Protein AF-A0A8J4BXT6-F1 (afdb_monomer_lite)

Structure (mmCIF, N/CA/C/O backbone):
data_AF-A0A8J4BXT6-F1
#
_entry.id   AF-A0A8J4BXT6-F1
#
loop_
_atom_site.group_PDB
_atom_site.id
_atom_site.type_symbol
_atom_site.label_atom_id
_atom_site.label_alt_id
_atom_site.label_comp_id
_atom_site.label_asym_id
_atom_site.label_entity_id
_atom_site.label_seq_id
_atom_site.pdbx_PDB_ins_code
_atom_site.Cartn_x
_atom_site.Cartn_y
_atom_site.Cartn_z
_atom_site.occupancy
_atom_site.B_iso_or_equiv
_atom_site.auth_seq_id
_atom_site.auth_comp_id
_atom_site.auth_asym_id
_atom_site.auth_atom_id
_atom_site.pdbx_PDB_model_num
ATOM 1 N N . PRO A 1 1 ? 31.591 10.374 -45.769 1.00 39.53 1 PRO A N 1
ATOM 2 C CA . PRO A 1 1 ? 32.397 9.199 -45.356 1.00 39.53 1 PRO A CA 1
ATOM 3 C C . PRO A 1 1 ? 33.477 9.619 -44.348 1.00 39.53 1 PRO A C 1
ATOM 5 O O . PRO A 1 1 ? 34.283 10.502 -44.640 1.00 39.53 1 PRO A O 1
ATOM 8 N N . ALA A 1 2 ? 33.402 9.100 -43.124 1.00 46.69 2 ALA A N 1
ATOM 9 C CA . ALA A 1 2 ? 34.124 9.620 -41.971 1.00 46.69 2 ALA A CA 1
ATOM 10 C C . ALA A 1 2 ? 35.646 9.429 -42.108 1.00 46.69 2 ALA A C 1
ATOM 12 O O . ALA A 1 2 ? 36.152 8.316 -42.060 1.00 46.69 2 ALA A O 1
ATOM 13 N N . ILE A 1 3 ? 36.397 10.535 -42.199 1.00 56.72 3 ILE A N 1
ATOM 14 C CA . ILE A 1 3 ? 37.876 10.550 -42.124 1.00 56.72 3 ILE A CA 1
ATOM 15 C C . ILE A 1 3 ? 38.386 9.826 -40.860 1.00 56.72 3 ILE A C 1
ATOM 17 O O . ILE A 1 3 ? 39.497 9.308 -40.852 1.00 56.72 3 ILE A O 1
ATOM 21 N N . LYS A 1 4 ? 37.543 9.740 -39.823 1.00 53.88 4 LYS A N 1
ATOM 22 C CA . LYS A 1 4 ? 37.796 9.042 -38.560 1.00 53.88 4 LYS A CA 1
ATOM 23 C C . LYS A 1 4 ? 38.193 7.569 -38.754 1.00 53.88 4 LYS A C 1
ATOM 25 O O . LYS A 1 4 ? 39.126 7.117 -38.106 1.00 53.88 4 LYS A O 1
ATOM 30 N N . GLU A 1 5 ? 37.576 6.858 -39.701 1.00 57.84 5 GLU A N 1
ATOM 31 C CA . GLU A 1 5 ? 37.889 5.444 -39.982 1.00 57.84 5 GLU A CA 1
ATOM 32 C C . GLU A 1 5 ? 39.311 5.251 -40.532 1.00 57.84 5 GLU A C 1
ATOM 34 O O . GLU A 1 5 ? 39.933 4.224 -40.287 1.00 57.84 5 GLU A O 1
ATOM 39 N N . ARG A 1 6 ? 39.875 6.263 -41.208 1.00 60.78 6 ARG A N 1
ATOM 40 C CA . ARG A 1 6 ? 41.229 6.203 -41.792 1.00 60.78 6 ARG A CA 1
ATOM 41 C C . ARG A 1 6 ? 42.354 6.369 -40.767 1.00 60.78 6 ARG A C 1
ATOM 43 O O . ARG A 1 6 ? 43.517 6.222 -41.122 1.00 60.78 6 ARG A O 1
ATOM 50 N N . PHE A 1 7 ? 42.016 6.698 -39.521 1.00 62.28 7 PHE A N 1
ATOM 51 C CA . PHE A 1 7 ? 42.971 6.988 -38.448 1.00 62.28 7 PHE A CA 1
ATOM 52 C C . PHE A 1 7 ? 42.731 6.172 -37.175 1.00 62.28 7 PHE A C 1
ATOM 54 O O . PHE A 1 7 ? 43.361 6.456 -36.155 1.00 62.28 7 PHE A O 1
ATOM 61 N N . ASN A 1 8 ? 41.840 5.178 -37.248 1.00 64.12 8 ASN A N 1
ATOM 62 C CA . ASN A 1 8 ? 41.463 4.309 -36.134 1.00 64.12 8 ASN A CA 1
ATOM 63 C C . ASN A 1 8 ? 42.532 3.268 -35.774 1.00 64.12 8 ASN A C 1
ATOM 65 O O . ASN A 1 8 ? 42.423 2.649 -34.725 1.00 64.12 8 ASN A O 1
ATOM 69 N N . SER A 1 9 ? 43.534 3.048 -36.629 1.00 68.94 9 SER A N 1
ATOM 70 C CA . SER A 1 9 ? 44.676 2.210 -36.274 1.00 68.94 9 SER A CA 1
ATOM 71 C C . SER A 1 9 ? 45.552 2.941 -35.256 1.00 68.94 9 SER A C 1
ATOM 73 O O . SER A 1 9 ? 45.910 4.110 -35.480 1.00 68.94 9 SER A O 1
ATOM 75 N N . ASP A 1 10 ? 45.915 2.247 -34.182 1.00 72.62 10 ASP A N 1
ATOM 76 C CA . ASP A 1 10 ? 46.805 2.767 -33.149 1.00 72.62 10 ASP A CA 1
ATOM 77 C C . ASP A 1 10 ? 48.159 3.186 -33.737 1.00 72.62 10 ASP A C 1
ATOM 79 O O . ASP A 1 10 ? 48.635 2.652 -34.744 1.00 72.62 10 ASP A O 1
ATOM 83 N N . LEU A 1 11 ? 48.768 4.209 -33.133 1.00 77.31 11 LEU A N 1
ATOM 84 C CA . LEU A 1 11 ? 50.132 4.598 -33.472 1.00 77.31 11 LEU A CA 1
ATOM 85 C C . LEU A 1 11 ? 51.066 3.510 -32.950 1.00 77.31 11 LEU A C 1
ATOM 87 O O . LEU A 1 11 ? 51.146 3.297 -31.744 1.00 77.31 11 LEU A O 1
ATOM 91 N N . ASN A 1 12 ? 51.780 2.841 -33.852 1.00 78.69 12 ASN A N 1
ATOM 92 C CA . ASN A 1 12 ? 52.859 1.955 -33.448 1.00 78.69 12 ASN A CA 1
ATOM 93 C C . ASN A 1 12 ? 54.031 2.810 -32.947 1.00 78.69 12 ASN A C 1
ATOM 95 O O . ASN A 1 12 ? 54.756 3.390 -33.751 1.00 78.69 12 ASN A O 1
ATOM 99 N N . LEU A 1 13 ? 54.166 2.929 -31.626 1.00 80.44 13 LEU A N 1
ATOM 100 C CA . LEU A 1 13 ? 55.220 3.707 -30.969 1.00 80.44 13 LEU A CA 1
ATOM 101 C C . LEU A 1 13 ? 56.533 2.923 -30.816 1.00 80.44 13 LEU A C 1
ATOM 103 O O . LEU A 1 13 ? 57.533 3.510 -30.413 1.00 80.44 13 LEU A O 1
ATOM 107 N N . GLU A 1 14 ? 56.539 1.626 -31.138 1.00 85.94 14 GLU A N 1
ATOM 108 C CA . GLU A 1 14 ? 57.733 0.774 -31.081 1.00 85.94 14 GLU A CA 1
ATOM 109 C C . GLU A 1 14 ? 58.642 0.969 -32.310 1.00 85.94 14 GLU A C 1
ATOM 111 O O . GLU A 1 14 ? 59.838 0.699 -32.238 1.00 85.94 14 GLU A O 1
ATOM 116 N N . ASP A 1 15 ? 58.104 1.503 -33.416 1.00 87.62 15 ASP A N 1
ATOM 117 C CA . ASP A 1 15 ? 58.854 1.903 -34.615 1.00 87.62 15 ASP A CA 1
ATOM 118 C C . ASP A 1 15 ? 58.769 3.427 -34.813 1.00 87.62 15 ASP A C 1
ATOM 120 O O . ASP A 1 15 ? 57.758 3.975 -35.270 1.00 87.62 15 ASP A O 1
ATOM 124 N N . ALA A 1 16 ? 59.863 4.117 -34.479 1.00 86.31 16 ALA A N 1
ATOM 125 C CA . ALA A 1 16 ? 59.958 5.574 -34.526 1.00 86.31 16 ALA A CA 1
ATOM 126 C C . ALA A 1 16 ? 59.759 6.153 -35.939 1.00 86.31 16 ALA A C 1
ATOM 128 O O . ALA A 1 16 ? 59.134 7.209 -36.094 1.00 86.31 16 ALA A O 1
ATOM 129 N N . ASP A 1 17 ? 60.225 5.459 -36.977 1.00 86.06 17 ASP A N 1
ATOM 130 C CA . ASP A 1 17 ? 60.128 5.926 -38.359 1.00 86.06 17 ASP A CA 1
ATOM 131 C C . ASP A 1 17 ? 58.708 5.741 -38.906 1.00 86.06 17 ASP A C 1
ATOM 133 O O . ASP A 1 17 ? 58.173 6.611 -39.609 1.00 86.06 17 ASP A O 1
ATOM 137 N N . ALA A 1 18 ? 58.054 4.628 -38.563 1.00 80.44 18 ALA A N 1
ATOM 138 C CA . ALA A 1 18 ? 56.644 4.417 -38.882 1.00 80.44 18 ALA A CA 1
ATOM 139 C C . ALA A 1 18 ? 55.735 5.411 -38.144 1.00 80.44 18 ALA A C 1
ATOM 141 O O . ALA A 1 18 ? 54.814 5.972 -38.756 1.00 80.44 18 ALA A O 1
ATOM 142 N N . ALA A 1 19 ? 56.019 5.691 -36.870 1.00 83.75 19 ALA A N 1
ATOM 143 C CA . ALA A 1 19 ? 55.302 6.691 -36.087 1.00 83.75 19 ALA A CA 1
ATOM 144 C C . ALA A 1 19 ? 55.434 8.091 -36.705 1.00 83.75 19 ALA A C 1
ATOM 146 O O . ALA A 1 19 ? 54.422 8.761 -36.933 1.00 83.75 19 ALA A O 1
ATOM 147 N N . ALA A 1 20 ? 56.654 8.512 -37.054 1.00 86.88 20 ALA A N 1
ATOM 148 C CA . ALA A 1 20 ? 56.913 9.820 -37.655 1.00 86.88 20 ALA A CA 1
ATOM 149 C C . ALA A 1 20 ? 56.153 10.012 -38.979 1.00 86.88 20 ALA A C 1
ATOM 151 O O . ALA A 1 20 ? 55.475 11.030 -39.166 1.00 86.88 20 ALA A O 1
ATOM 152 N N . ARG A 1 21 ? 56.177 9.013 -39.875 1.00 84.62 21 ARG A N 1
ATOM 153 C CA . ARG A 1 21 ? 55.410 9.049 -41.137 1.00 84.62 21 ARG A CA 1
ATOM 154 C C . ARG A 1 21 ? 53.905 9.169 -40.890 1.00 84.62 21 ARG A C 1
ATOM 156 O O . ARG A 1 21 ? 53.244 9.996 -41.522 1.00 84.62 21 ARG A O 1
ATOM 163 N N . SER A 1 22 ? 53.373 8.395 -39.943 1.00 83.31 22 SER A N 1
ATOM 164 C CA . SER A 1 22 ? 51.951 8.420 -39.573 1.00 83.31 22 SER A CA 1
ATOM 165 C C . SER A 1 22 ? 51.524 9.784 -39.016 1.00 83.31 22 SER A C 1
ATOM 167 O O . SER A 1 22 ? 50.485 10.321 -39.410 1.00 83.31 22 SER A O 1
ATOM 169 N N . ILE A 1 23 ? 52.346 10.397 -38.160 1.00 86.19 23 ILE A N 1
ATOM 170 C CA . ILE A 1 23 ? 52.087 11.723 -37.577 1.00 86.19 23 ILE A CA 1
ATOM 171 C C . ILE A 1 23 ? 52.063 12.805 -38.661 1.00 86.19 23 ILE A C 1
ATOM 173 O O . ILE A 1 23 ? 51.127 13.608 -38.707 1.00 86.19 23 ILE A O 1
ATOM 177 N N . VAL A 1 24 ? 53.040 12.813 -39.571 1.00 88.94 24 VAL A N 1
ATOM 178 C CA . VAL A 1 24 ? 53.097 13.794 -40.668 1.00 88.94 24 VAL A CA 1
ATOM 179 C C . VAL A 1 24 ? 51.891 13.644 -41.597 1.00 88.94 24 VAL A C 1
ATOM 181 O O . VAL A 1 24 ? 51.244 14.636 -41.944 1.00 88.94 24 VAL A O 1
ATOM 184 N N . GLN A 1 25 ? 51.522 12.410 -41.946 1.00 83.38 25 GLN A N 1
ATOM 185 C CA . GLN A 1 25 ? 50.348 12.134 -42.773 1.00 83.38 25 GLN A CA 1
ATOM 186 C C . GLN A 1 25 ? 49.053 12.615 -42.099 1.00 83.38 25 GLN A C 1
ATOM 188 O O . GLN A 1 25 ? 48.229 13.275 -42.740 1.00 83.38 25 GLN A O 1
ATOM 193 N N . ARG A 1 26 ? 48.890 12.363 -40.793 1.00 84.56 26 ARG A N 1
ATOM 194 C CA . ARG A 1 26 ? 47.759 12.867 -39.991 1.00 84.56 26 ARG A CA 1
ATOM 195 C C . ARG A 1 26 ? 47.728 14.397 -39.960 1.00 84.56 26 ARG A C 1
ATOM 197 O O . ARG A 1 26 ? 46.660 14.979 -40.153 1.00 84.56 26 ARG A O 1
ATOM 204 N N . ALA A 1 27 ? 48.876 15.055 -39.794 1.00 85.00 27 ALA A N 1
ATOM 205 C CA . ALA A 1 27 ? 48.981 16.514 -39.757 1.00 85.00 27 ALA A CA 1
ATOM 206 C C . ALA A 1 27 ? 48.590 17.176 -41.091 1.00 85.00 27 ALA A C 1
ATOM 208 O O . ALA A 1 27 ? 47.872 18.180 -41.098 1.00 85.00 27 ALA A O 1
ATOM 209 N N . VAL A 1 28 ? 49.000 16.603 -42.227 1.00 86.00 28 VAL A N 1
ATOM 210 C CA . VAL A 1 28 ? 48.624 17.098 -43.564 1.00 86.00 28 VAL A CA 1
ATOM 211 C C . VAL A 1 28 ? 47.118 16.978 -43.790 1.00 86.00 28 VAL A C 1
ATOM 213 O O . VAL A 1 28 ? 46.479 17.924 -44.260 1.00 86.00 28 VAL A O 1
ATOM 216 N N . VAL A 1 29 ? 46.529 15.840 -43.420 1.00 81.69 29 VAL A N 1
ATOM 217 C CA . VAL A 1 29 ? 45.083 15.621 -43.547 1.00 81.69 29 VAL A CA 1
ATOM 218 C C . VAL A 1 29 ? 44.313 16.555 -42.612 1.00 81.69 29 VAL A C 1
ATOM 220 O O . VAL A 1 29 ? 43.341 17.176 -43.046 1.00 81.69 29 VAL A O 1
ATOM 223 N N . LEU A 1 30 ? 44.775 16.745 -41.373 1.00 81.19 30 LEU A N 1
ATOM 224 C CA . LEU A 1 30 ? 44.185 17.711 -40.448 1.00 81.19 30 LEU A CA 1
ATOM 225 C C . LEU A 1 30 ? 44.204 19.118 -41.051 1.00 81.19 30 LEU A C 1
ATOM 227 O O . LEU A 1 30 ? 43.151 19.736 -41.163 1.00 81.19 30 LEU A O 1
ATOM 231 N N . ARG A 1 31 ? 45.359 19.596 -41.530 1.00 82.88 31 ARG A N 1
ATOM 232 C CA . ARG A 1 31 ? 45.491 20.929 -42.142 1.00 82.88 31 ARG A CA 1
ATOM 233 C C . ARG A 1 31 ? 44.562 21.106 -43.346 1.00 82.88 31 ARG A C 1
ATOM 235 O O . ARG A 1 31 ? 43.921 22.146 -43.469 1.00 82.88 31 ARG A O 1
ATOM 242 N N . LYS A 1 32 ? 44.440 20.085 -44.200 1.00 83.00 32 LYS A N 1
ATOM 243 C CA . LYS A 1 32 ? 43.561 20.112 -45.380 1.00 83.00 32 LYS A CA 1
ATOM 244 C C . LYS A 1 32 ? 42.079 20.232 -45.014 1.00 83.00 32 LYS A C 1
ATOM 246 O O . LYS A 1 32 ? 41.323 20.882 -45.730 1.00 83.00 32 LYS A O 1
ATOM 251 N N . HIS A 1 33 ? 41.654 19.599 -43.923 1.00 81.31 33 HIS A N 1
ATOM 252 C CA . HIS A 1 33 ? 40.237 19.501 -43.567 1.00 81.31 33 HIS A CA 1
ATOM 253 C C . HIS A 1 33 ? 39.811 20.419 -42.415 1.00 81.31 33 HIS A C 1
ATOM 255 O O . HIS A 1 33 ? 38.612 20.596 -42.214 1.00 81.31 33 HIS A O 1
ATOM 261 N N . MET A 1 34 ? 40.749 21.048 -41.701 1.00 82.25 34 MET A N 1
ATOM 262 C CA . MET A 1 34 ? 40.475 21.891 -40.532 1.00 82.25 34 MET A CA 1
ATOM 263 C C . MET A 1 34 ? 39.593 23.096 -40.866 1.00 82.25 34 MET A C 1
ATOM 265 O O . MET A 1 34 ? 38.646 23.366 -40.136 1.00 82.25 34 MET A O 1
ATOM 269 N N . ALA A 1 35 ? 39.840 23.781 -41.986 1.00 81.88 35 ALA A N 1
ATOM 270 C CA . ALA A 1 35 ? 39.021 24.923 -42.401 1.00 81.88 35 ALA A CA 1
ATOM 271 C C . ALA A 1 35 ? 37.570 24.509 -42.708 1.00 81.88 35 ALA A C 1
ATOM 273 O O . ALA A 1 35 ? 36.623 25.165 -42.278 1.00 81.88 35 ALA A O 1
ATOM 274 N N . ILE A 1 36 ? 37.391 23.371 -43.387 1.00 80.50 36 ILE A N 1
ATOM 275 C CA . ILE A 1 36 ? 36.070 22.807 -43.696 1.00 80.50 36 ILE A CA 1
ATOM 276 C C . ILE A 1 36 ? 35.371 22.359 -42.405 1.00 80.50 36 ILE A C 1
ATOM 278 O O . ILE A 1 36 ? 34.184 22.620 -42.222 1.00 80.50 36 ILE A O 1
ATOM 282 N N . ALA A 1 37 ? 36.100 21.720 -41.487 1.00 75.06 37 ALA A N 1
ATOM 283 C CA . ALA A 1 37 ? 35.578 21.312 -40.187 1.00 75.06 37 ALA A CA 1
ATOM 284 C C . ALA A 1 37 ? 35.138 22.522 -39.347 1.00 75.06 37 ALA A C 1
ATOM 286 O O . ALA A 1 37 ? 34.041 22.501 -38.793 1.00 75.06 37 ALA A O 1
ATOM 287 N N . GLY A 1 38 ? 35.939 23.591 -39.315 1.00 82.88 38 GLY A N 1
ATOM 288 C CA . GLY A 1 38 ? 35.599 24.848 -38.649 1.00 82.88 38 GLY A CA 1
ATOM 289 C C . GLY A 1 38 ? 34.372 25.526 -39.262 1.00 82.88 38 GLY A C 1
ATOM 290 O O . GLY A 1 38 ? 33.462 25.913 -38.534 1.00 82.88 38 GLY A O 1
ATOM 291 N N . GLY A 1 39 ? 34.286 25.589 -40.595 1.00 84.50 39 GLY A N 1
ATOM 292 C CA . GLY A 1 39 ? 33.106 26.110 -41.294 1.00 84.50 39 GLY A CA 1
ATOM 293 C C . GLY A 1 39 ? 31.841 25.301 -40.992 1.00 84.50 39 GLY A C 1
ATOM 294 O O . GLY A 1 39 ? 30.797 25.866 -40.671 1.00 84.50 39 GLY A O 1
ATOM 295 N N . ASN A 1 40 ? 31.943 23.971 -40.997 1.00 77.94 40 ASN A N 1
ATOM 296 C CA . ASN A 1 40 ? 30.841 23.086 -40.622 1.00 77.94 40 ASN A CA 1
ATOM 297 C C . ASN A 1 40 ? 30.424 23.270 -39.156 1.00 77.94 40 ASN A C 1
ATOM 299 O O . ASN A 1 40 ? 29.229 23.247 -38.861 1.00 77.94 40 ASN A O 1
ATOM 303 N N . LEU A 1 41 ? 31.385 23.479 -38.251 1.00 77.88 41 LEU A N 1
ATOM 304 C CA . LEU A 1 41 ? 31.122 23.731 -36.836 1.00 77.88 41 LEU A CA 1
ATOM 305 C C . LEU A 1 41 ? 30.401 25.067 -36.634 1.00 77.88 41 LEU A C 1
ATOM 307 O O . LEU A 1 41 ? 29.426 25.118 -35.891 1.00 77.88 41 LEU A O 1
ATOM 311 N N . LEU A 1 42 ? 30.811 26.118 -37.348 1.00 85.25 42 LEU A N 1
ATOM 312 C CA . LEU A 1 42 ? 30.150 27.423 -37.313 1.00 85.25 42 LEU A CA 1
ATOM 313 C C . LEU A 1 42 ? 28.706 27.334 -37.836 1.00 85.25 42 LEU A C 1
ATOM 315 O O . LEU A 1 42 ? 27.781 27.858 -37.217 1.00 85.25 42 LEU A O 1
ATOM 319 N N . ILE A 1 43 ? 28.491 26.611 -38.942 1.00 79.81 43 ILE A N 1
ATOM 320 C CA . ILE A 1 43 ? 27.151 26.349 -39.493 1.00 79.81 43 ILE A CA 1
ATOM 321 C C . ILE A 1 43 ? 26.299 25.566 -38.487 1.00 79.81 43 ILE A C 1
ATOM 323 O O . ILE A 1 43 ? 25.122 25.882 -38.297 1.00 79.81 43 ILE A O 1
ATOM 327 N N . ALA A 1 44 ? 26.871 24.553 -37.832 1.00 72.38 44 ALA A N 1
ATOM 328 C CA . ALA A 1 44 ? 26.184 23.776 -36.806 1.00 72.38 44 ALA A CA 1
ATOM 329 C C . ALA A 1 44 ? 25.816 24.648 -35.598 1.00 72.38 44 ALA A C 1
ATOM 331 O O . ALA A 1 44 ? 24.658 24.643 -35.188 1.00 72.38 44 ALA A O 1
ATOM 332 N N . GLN A 1 45 ? 26.751 25.457 -35.094 1.00 85.00 45 GLN A N 1
ATOM 333 C CA . GLN A 1 45 ? 26.531 26.377 -33.978 1.00 85.00 45 GLN A CA 1
ATOM 334 C C . GLN A 1 45 ? 25.452 27.415 -34.307 1.00 85.00 45 GLN A C 1
ATOM 336 O O . GLN A 1 45 ? 24.573 27.677 -33.486 1.00 85.00 45 GLN A O 1
ATOM 341 N N . HIS A 1 46 ? 25.465 27.973 -35.520 1.00 85.38 46 HIS A N 1
ATOM 342 C CA . HIS A 1 46 ? 24.432 28.895 -35.990 1.00 85.38 46 HIS A CA 1
ATOM 343 C C . HIS A 1 46 ? 23.048 28.228 -36.046 1.00 85.38 46 HIS A C 1
ATOM 345 O O . HIS A 1 46 ? 22.073 28.768 -35.521 1.00 85.38 46 HIS A O 1
ATOM 351 N N . ARG A 1 47 ? 22.955 27.018 -36.615 1.00 78.12 47 ARG A N 1
ATOM 352 C CA . ARG A 1 47 ? 21.706 26.237 -36.664 1.00 78.12 47 ARG A CA 1
ATOM 353 C C . ARG A 1 47 ? 21.185 25.894 -35.275 1.00 78.12 47 ARG A C 1
ATOM 355 O O . ARG A 1 47 ? 19.980 25.986 -35.049 1.00 78.12 47 ARG A O 1
ATOM 362 N N . ASP A 1 48 ? 22.069 25.524 -34.356 1.00 76.19 48 ASP A N 1
ATOM 363 C CA . ASP A 1 48 ? 21.683 25.180 -32.992 1.00 76.19 48 ASP A CA 1
ATOM 364 C C . ASP A 1 48 ? 21.251 26.433 -32.220 1.00 76.19 48 ASP A C 1
ATOM 366 O O . ASP A 1 48 ? 20.233 26.408 -31.538 1.00 76.19 48 ASP A O 1
ATOM 370 N N . SER A 1 49 ? 21.912 27.575 -32.431 1.00 81.25 49 SER A N 1
ATOM 371 C CA . SER A 1 49 ? 21.511 28.871 -31.861 1.00 81.25 49 SER A CA 1
ATOM 372 C C . SER A 1 49 ? 20.110 29.288 -32.330 1.00 81.25 49 SER A C 1
ATOM 374 O O . SER A 1 49 ? 19.265 29.657 -31.513 1.00 81.25 49 SER A O 1
ATOM 376 N N . LEU A 1 50 ? 19.815 29.146 -33.629 1.00 79.56 50 LEU A N 1
ATOM 377 C CA . LEU A 1 50 ? 18.474 29.366 -34.189 1.00 79.56 50 LEU A CA 1
ATOM 378 C C . LEU A 1 50 ? 17.445 28.365 -33.650 1.00 79.56 50 LEU A C 1
ATOM 380 O O . LEU A 1 50 ? 16.299 28.729 -33.374 1.00 79.56 50 LEU A O 1
ATOM 384 N N . ARG A 1 51 ? 17.838 27.100 -33.483 1.00 71.12 51 ARG A N 1
ATOM 385 C CA . ARG A 1 51 ? 16.991 26.057 -32.896 1.00 71.12 51 ARG A CA 1
ATOM 386 C C . ARG A 1 51 ? 16.665 26.367 -31.436 1.00 71.12 51 ARG A C 1
ATOM 388 O O . ARG A 1 51 ? 15.498 26.278 -31.068 1.00 71.12 51 ARG A O 1
ATOM 395 N N . TYR A 1 52 ? 17.643 26.773 -30.629 1.00 74.88 52 TYR A N 1
ATOM 396 C CA . TYR A 1 52 ? 17.449 27.187 -29.237 1.00 74.88 52 TYR A CA 1
ATOM 397 C C . TYR A 1 52 ? 16.590 28.444 -29.125 1.00 74.88 52 TYR A C 1
ATOM 399 O O . TYR A 1 52 ? 15.742 28.515 -28.235 1.00 74.88 52 TYR A O 1
ATOM 407 N N . ALA A 1 53 ? 16.765 29.412 -30.028 1.00 76.75 53 ALA A N 1
ATOM 408 C CA . ALA A 1 53 ? 15.907 30.591 -30.105 1.00 76.75 53 ALA A CA 1
ATOM 409 C C . ALA A 1 53 ? 14.451 30.202 -30.420 1.00 76.75 53 ALA A C 1
ATOM 411 O O . ALA A 1 53 ? 13.537 30.638 -29.723 1.00 76.75 53 ALA A O 1
ATOM 412 N N . ARG A 1 54 ? 14.221 29.306 -31.393 1.00 67.12 54 ARG A N 1
ATOM 413 C CA . ARG A 1 54 ? 12.879 28.775 -31.707 1.00 67.12 54 ARG A CA 1
ATOM 414 C C . ARG A 1 54 ? 12.269 27.943 -30.579 1.00 67.12 54 ARG A C 1
ATOM 416 O O . ARG A 1 54 ? 11.073 28.063 -30.334 1.00 67.12 54 ARG A O 1
ATOM 423 N N . LEU A 1 55 ? 13.067 27.109 -29.909 1.00 62.97 55 LEU A N 1
ATOM 424 C CA . LEU A 1 55 ? 12.638 26.298 -28.764 1.00 62.97 55 LEU A CA 1
ATOM 425 C C . LEU A 1 55 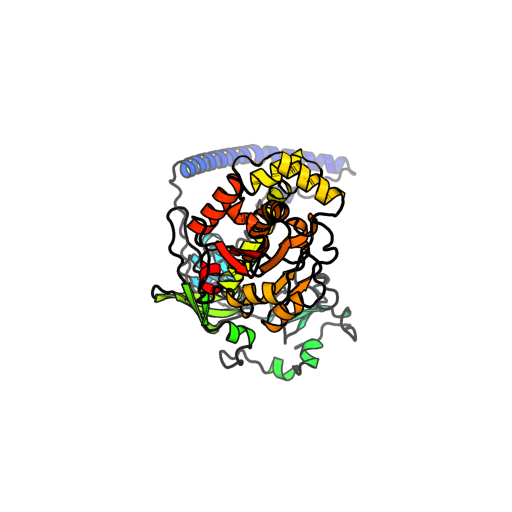? 12.193 27.186 -27.598 1.00 62.97 55 LEU A C 1
ATOM 427 O O . LEU A 1 55 ? 11.117 26.970 -27.050 1.00 62.97 55 LEU A O 1
ATOM 431 N N . ARG A 1 56 ? 12.981 28.215 -27.254 1.00 70.19 56 ARG A N 1
ATOM 432 C CA . ARG A 1 56 ? 12.631 29.172 -26.191 1.00 70.19 56 ARG A CA 1
ATOM 433 C C . ARG A 1 56 ? 11.464 30.085 -26.565 1.00 70.19 56 ARG A C 1
ATOM 435 O O . ARG A 1 56 ? 10.702 30.462 -25.686 1.00 70.19 56 ARG A O 1
ATOM 442 N N . GLY A 1 57 ? 11.289 30.388 -27.850 1.00 72.69 57 GLY A N 1
ATOM 443 C CA . GLY A 1 57 ? 10.141 31.139 -28.362 1.00 72.69 57 GLY A CA 1
ATOM 444 C C . GLY A 1 57 ? 8.849 30.326 -28.517 1.00 72.69 57 GLY A C 1
ATOM 445 O O . GLY A 1 57 ? 7.880 30.855 -29.048 1.00 72.69 57 GLY A O 1
ATOM 446 N N . GLY A 1 58 ? 8.824 29.041 -28.130 1.00 64.19 58 GLY A N 1
ATOM 447 C CA . GLY A 1 58 ? 7.630 28.186 -28.223 1.00 64.19 58 GLY A CA 1
ATOM 448 C C . GLY A 1 58 ? 7.206 27.802 -29.650 1.00 64.19 58 GLY A C 1
ATOM 449 O O . GLY A 1 58 ? 6.179 27.157 -29.833 1.00 64.19 58 GLY A O 1
ATOM 450 N N . ALA A 1 59 ? 7.996 28.149 -30.671 1.00 63.84 59 ALA A N 1
ATOM 451 C CA . ALA A 1 59 ? 7.646 27.979 -32.085 1.00 63.84 59 ALA A CA 1
ATOM 452 C C . ALA A 1 59 ? 7.922 26.565 -32.638 1.00 63.84 59 ALA A C 1
ATOM 454 O O . ALA A 1 59 ? 7.673 26.290 -33.814 1.00 63.84 59 ALA A O 1
ATOM 455 N N . MET A 1 60 ? 8.477 25.658 -31.827 1.00 52.94 60 MET A N 1
ATOM 456 C CA . MET A 1 60 ? 8.729 24.278 -32.241 1.00 52.94 60 MET A CA 1
ATOM 457 C C . MET A 1 60 ? 7.487 23.416 -32.010 1.00 52.94 60 MET A C 1
ATOM 459 O O . MET A 1 60 ? 7.323 22.801 -30.960 1.00 52.94 60 MET A O 1
ATOM 463 N N . LEU A 1 61 ? 6.628 23.347 -33.024 1.00 51.81 61 LEU A N 1
ATOM 464 C CA . LEU A 1 61 ? 5.527 22.390 -33.050 1.00 51.81 61 LEU A CA 1
ATOM 465 C C . LEU A 1 61 ? 6.087 20.979 -33.312 1.00 51.81 61 LEU A C 1
ATOM 467 O O . LEU A 1 61 ? 6.865 20.801 -34.259 1.00 51.81 61 LEU A O 1
ATOM 471 N N . PRO A 1 62 ? 5.730 19.960 -32.508 1.00 51.66 62 PRO A N 1
ATOM 472 C CA . PRO A 1 62 ? 6.112 18.587 -32.801 1.00 51.66 62 PRO A CA 1
ATOM 473 C C . PRO A 1 62 ? 5.564 18.201 -34.179 1.00 51.66 62 PRO A C 1
ATOM 475 O O . PRO A 1 62 ? 4.367 18.304 -34.443 1.00 51.66 62 PRO A O 1
ATOM 478 N N . ARG A 1 63 ? 6.447 17.756 -35.080 1.00 53.38 63 ARG A N 1
ATOM 479 C CA . ARG A 1 63 ? 6.025 17.158 -36.351 1.00 53.38 63 ARG A CA 1
ATOM 480 C C . ARG A 1 63 ? 5.311 15.850 -36.028 1.00 53.38 63 ARG A C 1
ATOM 482 O O . ARG A 1 63 ? 5.970 14.854 -35.738 1.00 53.38 63 ARG A O 1
ATOM 489 N N . VAL A 1 64 ? 3.981 15.866 -36.056 1.00 54.91 64 VAL A N 1
ATOM 490 C CA . VAL A 1 64 ? 3.155 14.664 -35.923 1.00 54.91 64 VAL A CA 1
ATOM 491 C C . VAL A 1 64 ? 3.452 13.779 -37.130 1.00 54.91 64 VAL A C 1
ATOM 493 O O . VAL A 1 64 ? 2.988 14.044 -38.237 1.00 54.91 64 VAL A O 1
ATOM 496 N N . ARG A 1 65 ? 4.294 12.764 -36.936 1.00 64.38 65 ARG A N 1
ATOM 497 C CA . ARG A 1 65 ? 4.501 11.716 -37.935 1.00 64.38 65 ARG A CA 1
ATOM 498 C C . ARG A 1 65 ? 3.244 10.855 -37.930 1.00 64.38 65 ARG A C 1
ATOM 500 O O . ARG A 1 65 ? 2.923 10.261 -36.903 1.00 64.38 65 ARG A O 1
ATOM 507 N N . ARG A 1 66 ? 2.508 10.866 -39.039 1.00 76.12 66 ARG A N 1
ATOM 508 C CA . ARG A 1 66 ? 1.386 9.952 -39.268 1.00 76.12 66 ARG A CA 1
ATOM 509 C C . ARG A 1 66 ? 1.966 8.679 -39.872 1.00 76.12 66 ARG A C 1
ATOM 511 O O . ARG A 1 66 ? 2.772 8.775 -40.790 1.00 76.12 66 ARG A O 1
ATOM 518 N N . PHE A 1 67 ? 1.607 7.545 -39.295 1.00 86.19 67 PHE A N 1
ATOM 519 C CA . PHE A 1 67 ? 1.960 6.216 -39.777 1.00 86.19 67 PHE A CA 1
ATOM 520 C C . PHE A 1 67 ? 0.658 5.470 -40.037 1.00 86.19 67 PHE A C 1
ATOM 522 O O . PHE A 1 67 ? -0.316 5.678 -39.304 1.00 86.19 67 PHE A O 1
ATOM 529 N N . GLU A 1 68 ? 0.653 4.619 -41.047 1.00 87.00 68 GLU A N 1
ATOM 530 C CA . GLU A 1 68 ? -0.482 3.794 -41.439 1.00 87.00 68 GLU A CA 1
ATOM 531 C C . GLU A 1 68 ? -0.160 2.310 -41.245 1.00 87.00 68 GLU A C 1
ATOM 533 O O . GLU A 1 68 ? 0.993 1.900 -41.083 1.00 87.00 68 GLU A O 1
ATOM 538 N N . ILE A 1 69 ? -1.203 1.484 -41.199 1.00 89.06 69 ILE A N 1
ATOM 539 C CA . ILE A 1 69 ? -1.030 0.034 -41.107 1.00 89.06 69 ILE A CA 1
ATOM 540 C C . ILE A 1 69 ? -0.357 -0.446 -42.396 1.00 89.06 69 ILE A C 1
ATOM 542 O O . ILE A 1 69 ? -0.845 -0.183 -43.490 1.00 89.06 69 ILE A O 1
ATOM 546 N N . GLY A 1 70 ? 0.743 -1.180 -42.256 1.00 85.81 70 GLY A N 1
ATOM 547 C CA . GLY A 1 70 ? 1.570 -1.653 -43.363 1.00 85.81 70 GLY A CA 1
ATOM 548 C C . GLY A 1 70 ? 2.876 -0.883 -43.543 1.00 85.81 70 GLY A C 1
ATOM 549 O O . GLY A 1 70 ? 3.786 -1.430 -44.163 1.00 85.81 70 GLY A O 1
ATOM 550 N N . ASP A 1 71 ? 3.016 0.308 -42.953 1.00 88.44 71 ASP A N 1
ATOM 551 C CA . ASP A 1 71 ? 4.257 1.082 -43.030 1.00 88.44 71 ASP A CA 1
ATOM 552 C C . ASP A 1 71 ? 5.425 0.331 -42.390 1.00 88.44 71 ASP A C 1
ATOM 554 O O . ASP A 1 71 ? 5.288 -0.301 -41.344 1.00 88.44 71 ASP A O 1
ATOM 558 N N . TYR A 1 72 ? 6.614 0.458 -42.966 1.00 90.62 72 TYR A N 1
ATOM 559 C CA . TYR A 1 72 ? 7.840 -0.010 -42.330 1.00 90.62 72 TYR A CA 1
ATOM 560 C C . TYR A 1 72 ? 8.505 1.142 -41.586 1.00 90.62 72 TYR A C 1
ATOM 562 O O . TYR A 1 72 ? 8.537 2.274 -42.069 1.00 90.62 72 TYR A O 1
ATOM 570 N N . VAL A 1 73 ? 9.054 0.869 -40.405 1.00 89.81 73 VAL A N 1
ATOM 571 C CA . VAL A 1 73 ? 9.668 1.878 -39.541 1.00 89.81 73 VAL A CA 1
ATOM 572 C C . VAL A 1 73 ? 10.964 1.386 -38.905 1.00 89.81 73 VAL A C 1
ATOM 574 O O . VAL A 1 73 ? 11.135 0.204 -38.613 1.00 89.81 73 VAL A O 1
ATOM 577 N N . TYR A 1 74 ? 11.863 2.329 -38.639 1.00 87.00 74 TYR A N 1
ATOM 578 C CA . TYR A 1 74 ? 12.992 2.161 -37.733 1.00 87.00 74 TYR A CA 1
ATOM 579 C C . TYR A 1 74 ? 12.581 2.560 -36.317 1.00 87.00 74 TYR A C 1
ATOM 581 O O . TYR A 1 74 ? 11.969 3.618 -36.117 1.00 87.00 74 TYR A O 1
ATOM 589 N N . TYR A 1 75 ? 12.961 1.745 -35.334 1.00 84.94 75 TYR A N 1
ATOM 590 C CA . TYR A 1 75 ? 12.702 2.002 -33.920 1.00 84.94 75 TYR A CA 1
ATOM 591 C C . TYR A 1 75 ? 13.954 2.517 -33.202 1.00 84.94 75 TYR A C 1
ATOM 593 O O . TYR A 1 75 ? 15.023 1.898 -33.234 1.00 84.94 75 TYR A O 1
ATOM 601 N N . ARG A 1 76 ? 13.813 3.644 -32.499 1.00 74.12 76 ARG A N 1
ATOM 602 C CA . ARG A 1 76 ? 14.861 4.188 -31.631 1.00 74.12 76 ARG A CA 1
ATOM 603 C C . ARG A 1 76 ? 14.607 3.776 -30.185 1.00 74.12 76 ARG A C 1
ATOM 605 O O . ARG A 1 76 ? 13.604 4.177 -29.598 1.00 74.12 76 ARG A O 1
ATOM 612 N N . ASN A 1 77 ? 15.525 3.008 -29.601 1.00 64.31 77 ASN A N 1
ATOM 613 C CA . ASN A 1 77 ? 15.384 2.539 -28.228 1.00 64.31 77 ASN A CA 1
ATOM 614 C C . ASN A 1 77 ? 15.775 3.651 -27.244 1.00 64.31 77 ASN A C 1
ATOM 616 O O . ASN A 1 77 ? 16.947 3.980 -27.097 1.00 64.31 77 ASN A O 1
ATOM 620 N N . THR A 1 78 ? 14.793 4.226 -26.551 1.00 58.25 78 THR A N 1
ATOM 621 C CA . THR A 1 78 ? 15.013 5.238 -25.500 1.00 58.25 78 THR A CA 1
ATOM 622 C C . THR A 1 78 ? 15.108 4.640 -24.092 1.00 58.25 78 THR A C 1
ATOM 624 O O . THR A 1 78 ? 15.312 5.370 -23.129 1.00 58.25 78 THR A O 1
ATOM 627 N N . SER A 1 79 ? 14.978 3.317 -23.967 1.00 50.31 79 SER A N 1
ATOM 628 C CA . SER A 1 79 ? 14.891 2.581 -22.695 1.00 50.31 79 SER A CA 1
ATOM 629 C C . SER A 1 79 ? 16.196 1.899 -22.254 1.00 50.31 79 SER A C 1
ATOM 631 O O . SER A 1 79 ? 16.208 1.222 -21.226 1.00 50.31 79 SER A O 1
ATOM 633 N N . ALA A 1 80 ? 17.301 2.051 -22.992 1.00 49.91 80 ALA A N 1
ATOM 634 C CA . ALA A 1 80 ? 18.603 1.558 -22.542 1.00 49.91 80 ALA A CA 1
ATOM 635 C C . ALA A 1 80 ? 19.094 2.364 -21.321 1.00 49.91 80 ALA A C 1
ATOM 637 O O . ALA A 1 80 ? 18.883 3.573 -21.243 1.00 49.91 80 ALA A O 1
ATOM 638 N N . ARG A 1 81 ? 19.759 1.692 -20.367 1.00 46.19 81 ARG A N 1
ATOM 639 C CA . ARG A 1 81 ? 20.260 2.238 -19.081 1.00 46.19 81 ARG A CA 1
ATOM 640 C C . ARG A 1 81 ? 21.173 3.472 -19.201 1.00 46.19 81 ARG A C 1
ATOM 642 O O . ARG A 1 81 ? 21.462 4.105 -18.189 1.00 46.19 81 ARG A O 1
ATOM 649 N N . THR A 1 82 ? 21.581 3.842 -20.407 1.00 44.81 82 THR A N 1
ATOM 650 C CA . THR A 1 82 ? 22.392 5.019 -20.715 1.00 44.81 82 THR A CA 1
ATOM 651 C C . THR A 1 82 ? 21.512 6.053 -21.417 1.00 44.81 82 THR A C 1
ATOM 653 O O . THR A 1 82 ? 21.526 6.200 -22.633 1.00 44.81 82 THR A O 1
ATOM 656 N N . ALA A 1 83 ? 20.726 6.801 -20.639 1.00 48.38 83 ALA A N 1
ATOM 657 C CA . ALA A 1 83 ? 19.819 7.846 -21.140 1.00 48.38 83 ALA A CA 1
ATOM 658 C C . ALA A 1 83 ? 20.519 8.994 -21.910 1.00 48.38 83 ALA A C 1
ATOM 660 O O . ALA A 1 83 ? 19.853 9.893 -22.421 1.00 48.38 83 ALA A O 1
ATOM 661 N N . LEU A 1 84 ? 21.853 8.975 -21.979 1.00 48.91 84 LEU A N 1
ATOM 662 C CA . LEU A 1 84 ? 22.683 9.967 -22.652 1.00 48.91 84 LEU A CA 1
ATOM 663 C C . LEU A 1 84 ? 22.999 9.612 -24.115 1.00 48.91 84 LEU A C 1
ATOM 665 O O . LEU A 1 84 ? 23.400 10.514 -24.844 1.00 48.91 84 LEU A O 1
ATOM 669 N N . ASP A 1 85 ? 22.776 8.366 -24.563 1.00 49.94 85 ASP A N 1
ATOM 670 C CA . ASP A 1 85 ? 23.023 7.977 -25.961 1.00 49.94 85 ASP A CA 1
ATOM 671 C C . ASP A 1 85 ? 21.991 6.948 -26.478 1.00 49.94 85 ASP A C 1
ATOM 673 O O . ASP A 1 85 ? 22.172 5.735 -26.361 1.00 49.94 85 ASP A O 1
ATOM 677 N N . PRO A 1 86 ? 20.827 7.400 -26.983 1.00 54.69 86 PRO A N 1
ATOM 678 C CA . PRO A 1 86 ? 19.802 6.497 -27.494 1.00 54.69 86 PRO A CA 1
ATOM 679 C C . PRO A 1 86 ? 20.212 5.899 -28.846 1.00 54.69 86 PRO A C 1
ATOM 681 O O . PRO A 1 86 ? 20.116 6.571 -29.884 1.00 54.69 86 PRO A O 1
ATOM 684 N N . GLU A 1 87 ? 20.593 4.621 -28.824 1.00 52.03 87 GLU A N 1
ATOM 685 C CA . GLU A 1 87 ? 20.936 3.815 -29.998 1.00 52.03 87 GLU A CA 1
ATOM 686 C C . GLU A 1 87 ? 19.694 3.466 -30.840 1.00 52.03 87 GLU A C 1
ATOM 688 O O . GLU A 1 87 ? 18.647 3.024 -30.347 1.00 52.03 87 GLU A O 1
ATOM 693 N N . ALA A 1 88 ? 19.800 3.679 -32.153 1.00 54.78 88 ALA A N 1
ATOM 694 C CA . ALA A 1 88 ? 18.813 3.195 -33.109 1.00 54.78 88 ALA A CA 1
ATOM 695 C C . ALA A 1 88 ? 19.048 1.700 -33.344 1.00 54.78 88 ALA A C 1
ATOM 697 O O . ALA A 1 88 ? 20.160 1.301 -33.688 1.00 54.78 88 ALA A O 1
ATOM 698 N N . LYS A 1 89 ? 18.010 0.871 -33.183 1.00 62.50 89 LYS A N 1
ATOM 699 C CA . LYS A 1 89 ? 18.123 -0.533 -33.577 1.00 62.50 89 LYS A CA 1
ATOM 700 C C . LYS A 1 89 ? 18.134 -0.615 -35.109 1.00 62.50 89 LYS A C 1
ATOM 702 O O . LYS A 1 89 ? 17.324 0.064 -35.740 1.00 62.50 89 LYS A O 1
ATOM 707 N N . PRO A 1 90 ? 18.991 -1.454 -35.717 1.00 62.59 90 PRO A N 1
ATOM 708 C CA . PRO A 1 90 ? 19.002 -1.652 -37.168 1.00 62.59 90 PRO A CA 1
ATOM 709 C C . PRO A 1 90 ? 17.777 -2.437 -37.675 1.00 62.59 90 PRO A C 1
ATOM 711 O O . PRO A 1 90 ? 17.588 -2.577 -38.880 1.00 62.59 90 PRO A O 1
ATOM 714 N N . GLU A 1 91 ? 16.948 -2.959 -36.768 1.00 74.94 91 GLU A N 1
ATOM 715 C CA . GLU A 1 91 ? 15.756 -3.743 -37.083 1.00 74.94 91 GLU A CA 1
ATOM 716 C C . GLU A 1 91 ? 14.671 -2.877 -37.740 1.00 74.94 91 GLU A C 1
ATOM 718 O O . GLU A 1 91 ? 14.235 -1.863 -37.188 1.00 74.94 91 GLU A O 1
ATOM 723 N N . ILE A 1 92 ? 14.213 -3.313 -38.914 1.00 86.00 92 ILE A N 1
ATOM 724 C CA . ILE A 1 92 ? 13.050 -2.745 -39.596 1.00 86.00 92 ILE A CA 1
ATOM 725 C C . ILE A 1 92 ? 11.812 -3.488 -39.113 1.00 86.00 92 ILE A C 1
ATOM 727 O O . ILE A 1 92 ? 11.753 -4.719 -39.174 1.00 86.00 92 ILE A O 1
ATOM 731 N N . LEU A 1 93 ? 10.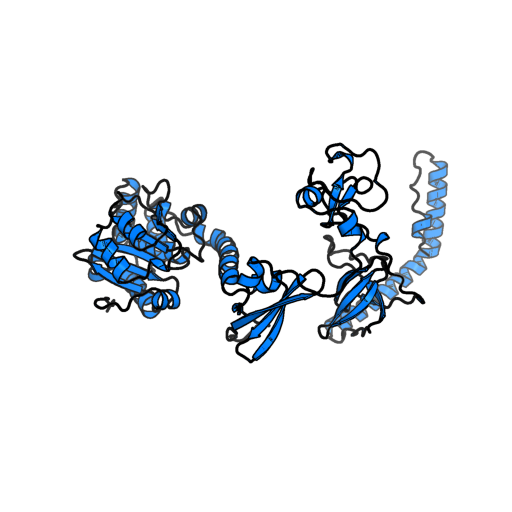823 -2.734 -38.648 1.00 89.38 93 LEU A N 1
ATOM 732 C CA . LEU A 1 93 ? 9.579 -3.273 -38.118 1.00 89.38 93 LEU A CA 1
ATOM 733 C C . LEU A 1 93 ? 8.399 -2.781 -38.954 1.00 89.38 93 LEU A C 1
ATOM 735 O O . LEU A 1 93 ? 8.388 -1.633 -39.391 1.00 89.38 93 LEU A O 1
ATOM 739 N N . ARG A 1 94 ? 7.399 -3.632 -39.160 1.00 91.06 94 ARG A N 1
ATOM 740 C CA . ARG A 1 94 ? 6.161 -3.287 -39.863 1.00 91.06 94 ARG A CA 1
ATOM 741 C C . ARG A 1 94 ? 5.110 -2.800 -38.874 1.00 91.06 94 ARG A C 1
ATOM 743 O O . ARG A 1 94 ? 4.911 -3.415 -37.832 1.00 91.06 94 ARG A O 1
ATOM 750 N N . VAL A 1 95 ? 4.404 -1.732 -39.199 1.00 91.69 95 VAL A N 1
ATOM 751 C CA . VAL A 1 95 ? 3.261 -1.234 -38.438 1.00 91.69 95 VAL A CA 1
ATOM 752 C C . VAL A 1 95 ? 2.072 -2.156 -38.695 1.00 91.69 95 VAL A C 1
ATOM 754 O O . VAL A 1 95 ? 1.562 -2.241 -39.808 1.00 91.69 95 VAL A O 1
ATOM 757 N N . VAL A 1 96 ? 1.633 -2.868 -37.663 1.00 89.94 96 VAL A N 1
ATOM 758 C CA . VAL A 1 96 ? 0.475 -3.775 -37.721 1.00 89.94 96 VAL A CA 1
ATOM 759 C C . VAL A 1 96 ? -0.789 -3.092 -37.209 1.00 89.94 96 VAL A C 1
ATOM 761 O O . VAL A 1 96 ? -1.886 -3.391 -37.666 1.00 89.94 96 VAL A O 1
ATOM 764 N N . GLU A 1 97 ? -0.649 -2.152 -36.277 1.00 89.94 97 GLU A N 1
ATOM 765 C CA . GLU A 1 97 ? -1.773 -1.425 -35.685 1.00 89.94 97 GLU A CA 1
ATOM 766 C C . GLU A 1 97 ? -1.327 -0.002 -35.334 1.00 89.94 97 GLU A C 1
ATOM 768 O O . GLU A 1 97 ? -0.255 0.194 -34.752 1.00 89.94 97 GLU A O 1
ATOM 773 N N . VAL A 1 98 ? -2.163 0.991 -35.644 1.00 89.12 98 VAL A N 1
ATOM 774 C CA . VAL A 1 98 ? -1.967 2.388 -35.233 1.00 89.12 98 VAL A CA 1
ATOM 775 C C . VAL A 1 98 ? -3.057 2.745 -34.239 1.00 89.12 98 VAL A C 1
ATOM 777 O O . VAL A 1 98 ? -4.237 2.778 -34.585 1.00 89.12 98 VAL A O 1
ATOM 780 N N . ARG A 1 99 ? -2.678 3.009 -32.987 1.00 87.38 99 ARG A N 1
ATOM 781 C CA . ARG A 1 99 ? -3.640 3.370 -31.943 1.00 87.38 99 ARG A CA 1
ATOM 782 C C . ARG A 1 99 ? -3.925 4.871 -31.946 1.00 87.38 99 ARG A C 1
ATOM 784 O O . ARG A 1 99 ? -2.997 5.656 -32.157 1.00 87.38 99 ARG A O 1
ATOM 791 N N . PRO A 1 100 ? -5.152 5.296 -31.580 1.00 75.88 100 PRO A N 1
ATOM 792 C CA . PRO A 1 100 ? -5.516 6.715 -31.480 1.00 75.88 100 PRO A CA 1
ATOM 793 C C . PRO A 1 100 ? -4.629 7.516 -30.516 1.00 75.88 100 PRO A C 1
ATOM 795 O O . PRO A 1 100 ? -4.480 8.725 -30.652 1.00 75.88 100 PRO A O 1
ATOM 798 N N . THR A 1 101 ? -4.004 6.837 -29.551 1.00 77.94 101 THR A N 1
ATOM 799 C CA . THR A 1 101 ? -3.095 7.418 -28.553 1.00 77.94 101 THR A CA 1
ATOM 800 C C . THR A 1 101 ? -1.689 7.717 -29.087 1.00 77.94 101 THR A C 1
ATOM 802 O O . THR A 1 101 ? -0.833 8.147 -28.317 1.00 77.94 101 THR A O 1
ATOM 805 N N . GLY A 1 102 ? -1.415 7.475 -30.375 1.00 78.50 102 GLY A N 1
ATOM 806 C CA . GLY A 1 102 ? -0.083 7.656 -30.962 1.00 78.50 102 GLY A CA 1
ATOM 807 C C . GLY A 1 102 ? 0.886 6.514 -30.641 1.00 78.50 102 GLY A C 1
ATOM 808 O O . GLY A 1 102 ? 2.100 6.686 -30.732 1.00 78.50 102 GLY A O 1
ATOM 809 N N . VAL A 1 103 ? 0.374 5.344 -30.252 1.00 86.56 103 VAL A N 1
ATOM 810 C CA . VAL A 1 103 ? 1.170 4.124 -30.055 1.00 86.56 103 VAL A CA 1
ATOM 811 C C . VAL A 1 103 ? 1.012 3.217 -31.271 1.00 86.56 103 VAL A C 1
ATOM 813 O O . VAL A 1 103 ? -0.103 2.867 -31.647 1.00 86.56 103 VAL A O 1
ATOM 816 N N . LEU A 1 104 ? 2.133 2.821 -31.864 1.00 87.62 104 LEU A N 1
ATOM 817 C CA . LEU A 1 104 ? 2.204 1.846 -32.943 1.00 87.62 104 LEU A CA 1
ATOM 818 C C . LEU A 1 104 ? 2.468 0.459 -32.363 1.00 87.62 104 LEU A C 1
ATOM 820 O O . LEU A 1 104 ? 3.323 0.305 -31.484 1.00 87.62 104 LEU A O 1
ATOM 824 N N . VAL A 1 105 ? 1.764 -0.546 -32.875 1.00 90.56 105 VAL A N 1
ATOM 825 C CA . VAL A 1 105 ? 2.138 -1.951 -32.706 1.00 90.56 105 VAL A CA 1
ATOM 826 C C . VAL A 1 105 ? 2.970 -2.340 -33.912 1.00 90.56 105 VAL A C 1
ATOM 828 O O . VAL A 1 105 ? 2.501 -2.301 -35.048 1.00 90.56 105 VAL A O 1
ATOM 831 N N . LEU A 1 106 ? 4.219 -2.676 -33.644 1.00 89.06 106 LEU A N 1
ATOM 832 C CA . LEU A 1 106 ? 5.238 -2.991 -34.623 1.00 89.06 106 LEU A CA 1
ATOM 833 C C . LEU A 1 106 ? 5.503 -4.494 -34.615 1.00 89.06 106 LEU A C 1
ATOM 835 O O . LEU A 1 106 ? 5.545 -5.098 -33.545 1.00 89.06 106 LEU A O 1
ATOM 839 N N . GLU A 1 107 ? 5.714 -5.092 -35.778 1.00 88.94 107 GLU A N 1
ATOM 840 C CA . GLU A 1 107 ? 6.040 -6.506 -35.941 1.00 88.94 107 GLU A CA 1
ATOM 841 C C . GLU A 1 107 ? 7.355 -6.661 -36.704 1.00 88.94 107 GLU A C 1
ATOM 843 O O . GLU A 1 107 ? 7.558 -6.076 -37.769 1.00 88.94 107 GLU A O 1
ATOM 848 N N . GLY A 1 108 ? 8.281 -7.418 -36.124 1.00 84.12 108 GLY A N 1
ATOM 849 C CA . GLY A 1 108 ? 9.538 -7.767 -36.771 1.00 84.12 108 GLY A CA 1
ATOM 850 C C . GLY A 1 108 ? 9.382 -8.956 -37.715 1.00 84.12 108 GLY A C 1
ATOM 851 O O . GLY A 1 108 ? 8.413 -9.709 -37.650 1.00 84.12 108 GLY A O 1
ATOM 852 N N . ARG A 1 109 ? 10.401 -9.194 -38.546 1.00 79.69 109 ARG A N 1
ATOM 853 C CA . ARG A 1 109 ? 10.440 -10.336 -39.479 1.00 79.69 109 ARG A CA 1
ATOM 854 C C . ARG A 1 109 ? 10.304 -11.703 -38.793 1.00 79.69 109 ARG A C 1
ATOM 856 O O . ARG A 1 109 ? 9.821 -12.649 -39.396 1.00 79.69 109 ARG A O 1
ATOM 863 N N . CYS A 1 110 ? 10.692 -11.804 -37.524 1.00 70.19 110 CYS A N 1
ATOM 864 C CA . CYS A 1 110 ? 10.530 -13.014 -36.718 1.00 70.19 110 CYS A CA 1
ATOM 865 C C . CYS A 1 110 ? 9.120 -13.201 -36.123 1.00 70.19 110 CYS A C 1
ATOM 867 O O . CYS A 1 110 ? 8.901 -14.124 -35.343 1.00 70.19 110 CYS A O 1
ATOM 869 N N . GLY A 1 111 ? 8.174 -12.302 -36.417 1.00 72.88 111 GLY A N 1
ATOM 870 C CA . GLY A 1 111 ? 6.817 -12.317 -35.856 1.00 72.88 111 GLY A CA 1
ATOM 871 C C . GLY A 1 111 ? 6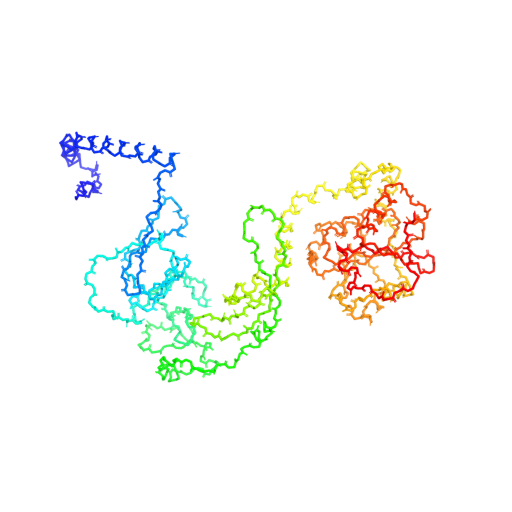.730 -11.793 -34.418 1.00 72.88 111 GLY A C 1
ATOM 872 O O . GLY A 1 111 ? 5.668 -11.830 -33.795 1.00 72.88 111 GLY A O 1
ATOM 873 N N . SER A 1 112 ? 7.840 -11.301 -33.859 1.00 76.56 112 SER A N 1
ATOM 874 C CA . SER A 1 112 ? 7.831 -10.630 -32.560 1.00 76.56 112 SER A CA 1
ATOM 875 C C . SER A 1 112 ? 7.153 -9.264 -32.663 1.00 76.56 112 SER A C 1
ATOM 877 O O . SER A 1 112 ? 7.326 -8.549 -33.649 1.00 76.56 112 SER A O 1
ATOM 879 N N . ARG A 1 113 ? 6.379 -8.899 -31.633 1.00 84.06 113 ARG A N 1
ATOM 880 C CA . ARG A 1 113 ? 5.643 -7.631 -31.581 1.00 84.06 113 ARG A CA 1
ATOM 881 C C . ARG A 1 113 ? 6.183 -6.700 -30.506 1.00 84.06 113 ARG A C 1
ATOM 883 O O . ARG A 1 113 ? 6.455 -7.134 -29.387 1.00 84.06 113 ARG A O 1
ATOM 890 N N . LEU A 1 114 ? 6.276 -5.418 -30.839 1.00 81.12 114 LEU A N 1
ATOM 891 C CA . LEU A 1 114 ? 6.748 -4.333 -29.983 1.00 81.12 114 LEU A CA 1
ATOM 892 C C . LEU A 1 114 ? 5.759 -3.166 -30.037 1.00 81.12 114 LEU A C 1
ATOM 894 O O . LEU A 1 114 ? 5.311 -2.786 -31.110 1.00 81.12 114 LEU A O 1
ATOM 898 N N . ASN A 1 115 ? 5.470 -2.546 -28.894 1.00 86.19 115 ASN A N 1
ATOM 899 C CA . ASN A 1 115 ? 4.693 -1.308 -28.857 1.00 86.19 115 ASN A CA 1
ATOM 900 C C . ASN A 1 115 ? 5.640 -0.115 -28.724 1.00 86.19 115 ASN A C 1
ATOM 902 O O . ASN A 1 115 ? 6.460 -0.084 -27.805 1.00 86.19 115 ASN A O 1
ATOM 906 N N . ALA A 1 116 ? 5.505 0.879 -29.596 1.00 83.50 116 ALA A N 1
ATOM 907 C CA . ALA A 1 116 ? 6.332 2.080 -29.578 1.00 83.50 116 ALA A CA 1
ATOM 908 C C . ALA A 1 116 ? 5.491 3.325 -29.866 1.00 83.50 116 ALA A C 1
ATOM 910 O O . ALA A 1 116 ? 4.621 3.312 -30.730 1.00 83.50 116 ALA A O 1
ATOM 911 N N . HIS A 1 117 ? 5.750 4.425 -29.160 1.00 85.88 117 HIS A N 1
ATOM 912 C CA . HIS A 1 117 ? 5.112 5.698 -29.494 1.00 85.88 117 HIS A CA 1
ATOM 913 C C . HIS A 1 117 ? 5.634 6.217 -30.846 1.00 85.88 117 HIS A C 1
ATOM 915 O O . HIS A 1 117 ? 6.816 6.045 -31.165 1.00 85.88 117 HIS A O 1
ATOM 921 N N . VAL A 1 118 ? 4.789 6.903 -31.622 1.00 85.75 118 VAL A N 1
ATOM 922 C CA . VAL A 1 118 ? 5.136 7.475 -32.941 1.00 85.75 118 VAL A CA 1
ATOM 923 C C . VAL A 1 118 ? 6.370 8.384 -32.897 1.00 85.75 118 VAL A C 1
ATOM 925 O O . VAL A 1 118 ? 7.098 8.489 -33.881 1.00 85.75 118 VAL A O 1
ATOM 928 N N . SER A 1 119 ? 6.662 9.004 -31.746 1.00 82.19 119 SER A N 1
ATOM 929 C CA . SER A 1 119 ? 7.864 9.833 -31.542 1.00 82.19 119 SER A CA 1
ATOM 930 C C . SER A 1 119 ? 9.176 9.047 -31.578 1.00 82.19 119 SER A C 1
ATOM 932 O O . SER A 1 119 ? 10.225 9.639 -31.823 1.00 82.19 119 SER A O 1
ATOM 934 N N . HIS A 1 120 ? 9.139 7.738 -31.317 1.00 83.69 120 HIS A N 1
ATOM 935 C CA . HIS A 1 120 ? 10.308 6.852 -31.337 1.00 83.69 120 HIS A CA 1
ATOM 936 C C . HIS A 1 120 ? 10.470 6.122 -32.675 1.00 83.69 120 HIS A C 1
ATOM 938 O O . HIS A 1 120 ? 11.395 5.324 -32.827 1.00 83.69 120 HIS A O 1
ATOM 944 N N . CYS A 1 121 ? 9.588 6.401 -33.638 1.00 85.56 121 CYS A N 1
ATOM 945 C CA . CYS A 1 121 ? 9.548 5.720 -34.921 1.00 85.56 121 CYS A CA 1
ATOM 946 C C . CYS A 1 121 ? 9.965 6.662 -36.057 1.00 85.56 121 CYS A C 1
ATOM 948 O O . CYS A 1 121 ? 9.628 7.856 -36.095 1.00 85.56 121 CYS A O 1
ATOM 950 N N . ALA A 1 122 ? 10.714 6.125 -37.014 1.00 85.44 122 ALA A N 1
ATOM 951 C CA . ALA A 1 122 ? 11.043 6.810 -38.255 1.00 85.44 122 ALA A CA 1
ATOM 952 C C . ALA A 1 122 ? 10.609 5.983 -39.461 1.00 85.44 122 ALA A C 1
ATOM 954 O O . ALA A 1 122 ? 10.849 4.784 -39.437 1.00 85.44 122 ALA A O 1
ATOM 955 N N . PRO A 1 123 ? 10.008 6.590 -40.502 1.00 85.50 123 PRO A N 1
ATOM 956 C CA . PRO A 1 123 ? 9.655 5.861 -41.714 1.00 85.50 123 PRO A CA 1
ATOM 957 C C . PRO A 1 123 ? 10.873 5.140 -42.297 1.00 85.50 123 PRO A C 1
ATOM 959 O O . PRO A 1 123 ? 11.959 5.722 -42.403 1.00 85.50 123 PRO A O 1
ATOM 962 N N . CYS A 1 124 ? 10.692 3.874 -42.650 1.00 84.56 124 CYS A N 1
ATOM 963 C CA . CYS A 1 124 ? 11.642 3.120 -43.443 1.00 84.56 124 CYS A CA 1
ATOM 964 C C . CYS A 1 124 ? 11.484 3.534 -44.905 1.00 84.56 124 CYS A C 1
ATOM 966 O O . CYS A 1 124 ? 10.375 3.683 -45.403 1.00 84.56 124 CYS A O 1
ATOM 968 N N . HIS A 1 125 ? 12.607 3.749 -45.579 1.00 78.62 125 HIS A N 1
ATOM 969 C CA . HIS A 1 125 ? 12.647 4.186 -46.975 1.00 78.62 125 HIS A CA 1
ATOM 970 C C . HIS A 1 125 ? 12.986 3.036 -47.932 1.00 78.62 125 HIS A C 1
ATOM 972 O O . HIS A 1 125 ? 13.145 3.270 -49.127 1.00 78.62 125 HIS A O 1
ATOM 978 N N . LEU A 1 126 ? 13.161 1.816 -47.414 1.00 78.06 126 LEU A N 1
ATOM 979 C CA . LEU A 1 126 ? 13.505 0.665 -48.237 1.00 78.06 126 LEU A CA 1
ATOM 980 C C . LEU A 1 126 ? 12.251 0.113 -48.933 1.00 78.06 126 LEU A C 1
ATOM 982 O O . LEU A 1 126 ? 11.210 -0.005 -48.283 1.00 78.06 126 LEU A O 1
ATOM 986 N N . PRO A 1 127 ? 12.344 -0.257 -50.222 1.00 76.50 127 PRO A N 1
ATOM 987 C CA . PRO A 1 127 ? 11.253 -0.890 -50.952 1.00 76.50 127 PRO A CA 1
ATOM 988 C C . PRO A 1 127 ? 11.140 -2.356 -50.516 1.00 76.50 127 PRO A C 1
ATOM 990 O O . PRO A 1 127 ? 11.834 -3.231 -51.028 1.00 76.50 127 PRO A O 1
ATOM 993 N N . ILE A 1 128 ? 10.318 -2.615 -49.500 1.00 80.69 128 ILE A N 1
ATOM 994 C CA . ILE A 1 128 ? 10.068 -3.966 -48.988 1.00 80.69 128 ILE A CA 1
ATOM 995 C C . ILE A 1 128 ? 8.782 -4.476 -49.634 1.00 80.69 128 ILE A C 1
ATOM 997 O O . ILE A 1 128 ? 7.694 -4.040 -49.268 1.00 80.69 128 ILE A O 1
ATOM 1001 N N . GLU A 1 129 ? 8.924 -5.379 -50.601 1.00 70.00 129 GLU A N 1
ATOM 1002 C CA . GLU A 1 129 ? 7.799 -5.937 -51.365 1.00 70.00 129 GLU A CA 1
ATOM 1003 C C . GLU A 1 129 ? 7.106 -7.082 -50.608 1.00 70.00 129 GLU A C 1
ATOM 1005 O O . GLU A 1 129 ? 5.879 -7.154 -50.601 1.00 70.00 129 GLU A O 1
ATOM 1010 N N . ASP A 1 130 ? 7.873 -7.892 -49.864 1.00 68.31 130 ASP A N 1
ATOM 1011 C CA . ASP A 1 130 ? 7.356 -9.073 -49.169 1.00 68.31 130 ASP A CA 1
ATOM 1012 C C . ASP A 1 130 ? 7.575 -9.043 -47.650 1.00 68.31 130 ASP A C 1
ATOM 1014 O O . ASP A 1 130 ? 8.692 -9.000 -47.122 1.00 68.31 130 ASP A O 1
ATOM 1018 N N . HIS A 1 131 ? 6.468 -9.164 -46.918 1.00 71.25 131 HIS A N 1
ATOM 1019 C CA . HIS A 1 131 ? 6.440 -9.372 -45.474 1.00 71.25 131 HIS A CA 1
ATOM 1020 C C . HIS A 1 131 ? 6.464 -10.868 -45.137 1.00 71.25 131 HIS A C 1
ATOM 1022 O O . HIS A 1 131 ? 5.484 -11.431 -44.651 1.00 71.25 131 HIS A O 1
ATOM 1028 N N . ILE A 1 132 ? 7.594 -11.532 -45.363 1.00 74.38 132 ILE A N 1
ATOM 1029 C CA . ILE A 1 132 ? 7.732 -12.927 -44.929 1.00 74.38 132 ILE A CA 1
ATOM 1030 C C . ILE A 1 132 ? 8.029 -12.946 -43.429 1.00 74.38 132 ILE A C 1
ATOM 1032 O O . ILE A 1 132 ? 9.118 -12.548 -43.004 1.00 74.38 132 ILE A O 1
ATOM 1036 N N . VAL A 1 133 ? 7.060 -13.407 -42.635 1.00 71.56 133 VAL A N 1
ATOM 1037 C CA . VAL A 1 133 ? 7.278 -13.754 -41.227 1.00 71.56 133 VAL A CA 1
ATOM 1038 C C . VAL A 1 133 ? 7.921 -15.130 -41.166 1.00 71.56 133 VAL A C 1
ATOM 1040 O O . VAL A 1 133 ? 7.299 -16.115 -41.555 1.00 71.56 133 VAL A O 1
ATOM 1043 N N . ASP A 1 134 ? 9.143 -15.202 -40.647 1.00 69.62 134 ASP A N 1
ATOM 1044 C CA . ASP A 1 134 ? 9.802 -16.472 -40.349 1.00 69.62 134 ASP A CA 1
ATOM 1045 C C . ASP A 1 134 ? 10.009 -16.604 -38.833 1.00 69.62 134 ASP A C 1
ATOM 1047 O O . ASP A 1 134 ? 10.940 -16.004 -38.280 1.00 69.62 134 ASP A O 1
ATOM 1051 N N . PRO A 1 135 ? 9.164 -17.391 -38.140 1.00 63.44 135 PRO A N 1
ATOM 1052 C CA . PRO A 1 135 ? 9.292 -17.633 -36.706 1.00 63.44 135 PRO A CA 1
ATOM 1053 C C . PRO A 1 135 ? 10.653 -18.205 -36.288 1.00 63.44 135 PRO A C 1
ATOM 1055 O O . PRO A 1 135 ? 11.050 -18.026 -35.137 1.00 63.44 135 PRO A O 1
ATOM 1058 N N . ARG A 1 136 ? 11.403 -18.843 -37.199 1.00 61.69 136 ARG A N 1
ATOM 1059 C CA . ARG A 1 136 ? 12.743 -19.391 -36.917 1.00 61.69 136 ARG A CA 1
ATOM 1060 C C . ARG A 1 136 ? 13.794 -18.306 -36.690 1.00 61.69 136 ARG A C 1
ATOM 1062 O O . ARG A 1 136 ? 14.836 -18.578 -36.107 1.00 61.69 136 ARG A O 1
ATOM 1069 N N . LEU A 1 137 ? 13.527 -17.069 -37.112 1.00 62.97 137 LEU A N 1
ATOM 1070 C 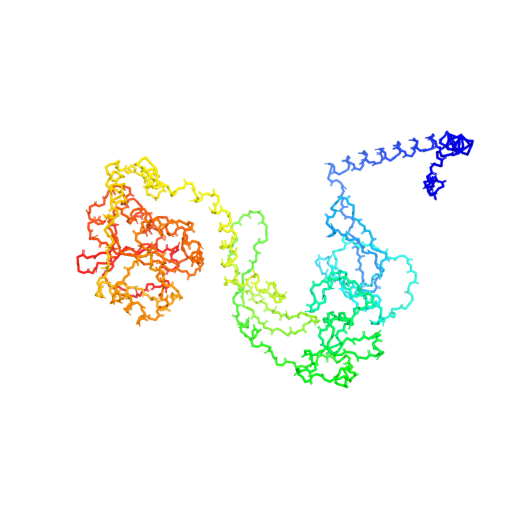CA . LEU A 1 137 ? 14.412 -15.923 -36.887 1.00 62.97 137 LEU A CA 1
ATOM 1071 C C . LEU A 1 137 ? 14.247 -15.303 -35.487 1.00 62.97 137 LEU A C 1
ATOM 1073 O O . LEU A 1 137 ? 14.876 -14.284 -35.190 1.00 62.97 137 LEU A O 1
ATOM 1077 N N . ALA A 1 138 ? 13.380 -15.858 -34.633 1.00 62.56 138 ALA A N 1
ATOM 1078 C CA . ALA A 1 138 ? 13.170 -15.364 -33.278 1.00 62.56 138 ALA A CA 1
ATOM 1079 C C . ALA A 1 138 ? 14.417 -15.607 -32.415 1.00 62.56 138 ALA A C 1
ATOM 1081 O O . ALA A 1 138 ? 14.694 -16.727 -31.997 1.00 62.56 138 ALA A O 1
ATOM 1082 N N . ARG A 1 139 ? 15.159 -14.535 -32.117 1.00 58.03 139 ARG A N 1
ATOM 1083 C CA . ARG A 1 139 ? 16.242 -14.576 -31.130 1.00 58.03 139 ARG A CA 1
ATOM 1084 C C . ARG A 1 139 ? 15.664 -14.382 -29.722 1.00 58.03 139 ARG A C 1
ATOM 1086 O O . ARG A 1 139 ? 14.901 -13.428 -29.528 1.00 58.03 139 ARG A O 1
ATOM 1093 N N . PRO A 1 140 ? 15.976 -15.258 -28.750 1.00 59.44 140 PRO A N 1
ATOM 1094 C CA . PRO A 1 140 ? 15.593 -15.041 -27.361 1.00 59.44 140 PRO A CA 1
ATOM 1095 C C . PRO A 1 140 ? 16.206 -13.747 -26.809 1.00 59.44 140 PRO A C 1
ATOM 1097 O O . PRO A 1 140 ? 17.167 -13.203 -27.348 1.00 59.44 140 PRO A O 1
ATOM 1100 N N . SER A 1 141 ? 15.600 -13.220 -25.743 1.00 60.25 141 SER A N 1
ATOM 1101 C CA . SER A 1 141 ? 16.123 -12.033 -25.059 1.00 60.25 141 SER A CA 1
ATOM 1102 C C . SER A 1 141 ? 17.527 -12.319 -24.511 1.00 60.25 141 SER A C 1
ATOM 1104 O O . SER A 1 141 ? 17.674 -13.353 -23.862 1.00 60.25 141 SER A O 1
ATOM 1106 N N . PRO A 1 142 ? 18.491 -11.381 -24.606 1.00 58.62 142 PRO A N 1
ATOM 1107 C CA . PRO A 1 142 ? 19.797 -11.501 -23.939 1.00 58.62 142 PRO A CA 1
ATOM 1108 C C . PRO A 1 142 ? 19.709 -11.608 -22.406 1.00 58.62 142 PRO A C 1
ATOM 1110 O O . PRO A 1 142 ? 20.691 -11.830 -21.711 1.00 58.62 142 PRO A O 1
ATOM 1113 N N . SER A 1 143 ? 18.522 -11.368 -21.844 1.00 68.31 143 SER A N 1
ATOM 1114 C CA . SER A 1 143 ? 18.233 -11.509 -20.417 1.00 68.31 143 SER A CA 1
ATOM 1115 C C . SER A 1 143 ? 17.551 -12.836 -20.061 1.00 68.31 143 SER A C 1
ATOM 1117 O O . SER A 1 143 ? 17.097 -12.984 -18.925 1.00 68.31 143 SER A O 1
ATOM 1119 N N . LEU A 1 144 ? 17.341 -13.740 -21.024 1.00 74.31 144 LEU A N 1
ATOM 1120 C CA . LEU A 1 144 ? 16.639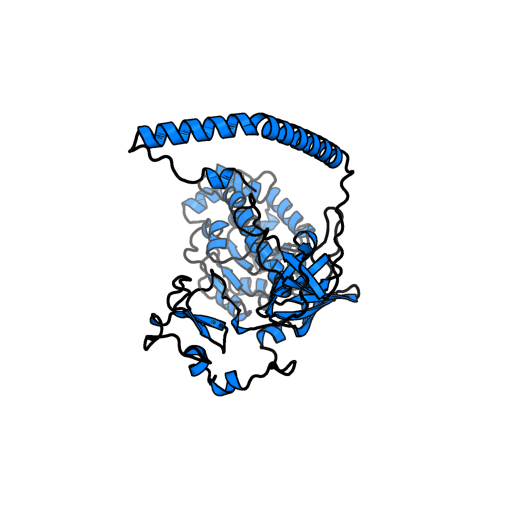 -14.998 -20.789 1.00 74.31 144 LEU A CA 1
ATOM 1121 C C . LEU A 1 144 ? 17.559 -15.957 -20.032 1.00 74.31 144 LEU A C 1
ATOM 1123 O O . LEU A 1 144 ? 18.554 -16.424 -20.567 1.00 74.31 144 LEU A O 1
ATOM 1127 N N . ALA A 1 145 ? 17.216 -16.239 -18.778 1.00 83.00 145 ALA A N 1
ATOM 1128 C CA . ALA A 1 145 ? 18.002 -17.114 -17.921 1.00 83.00 145 ALA A CA 1
ATOM 1129 C C . ALA A 1 145 ? 17.621 -18.589 -18.101 1.00 83.00 145 ALA A C 1
ATOM 1131 O O . ALA A 1 145 ? 16.446 -18.919 -18.296 1.00 83.00 145 ALA A O 1
ATOM 1132 N N . CYS A 1 146 ? 18.605 -19.479 -17.961 1.00 86.69 146 CYS A N 1
ATOM 1133 C CA . CYS A 1 146 ? 18.358 -20.911 -17.898 1.00 86.69 146 CYS A CA 1
ATOM 1134 C C . CYS A 1 146 ? 17.536 -21.272 -16.653 1.00 86.69 146 CYS A C 1
ATOM 1136 O O . CYS A 1 146 ? 17.815 -20.812 -15.547 1.00 86.69 146 CYS A O 1
ATOM 1138 N N . GLU A 1 147 ? 16.556 -22.161 -16.802 1.00 88.62 147 GLU A N 1
ATOM 1139 C CA . GLU A 1 147 ? 15.671 -22.549 -15.703 1.00 88.62 147 GLU A CA 1
ATOM 1140 C C . GLU A 1 147 ? 16.378 -23.334 -14.584 1.00 88.62 147 GLU A C 1
ATOM 1142 O O . GLU A 1 147 ? 15.891 -23.363 -13.456 1.00 88.62 147 GLU A O 1
ATOM 1147 N N . VAL A 1 148 ? 17.547 -23.915 -14.870 1.00 88.25 148 VAL A N 1
ATOM 1148 C CA . VAL A 1 148 ? 18.341 -24.697 -13.913 1.00 88.25 148 VAL A CA 1
ATOM 1149 C C . VAL A 1 148 ? 19.368 -23.827 -13.196 1.00 88.25 148 VAL A C 1
ATOM 1151 O O . VAL A 1 148 ? 19.335 -23.736 -11.973 1.00 88.25 148 VAL A O 1
ATOM 1154 N N . CYS A 1 149 ? 20.283 -23.185 -13.931 1.00 89.06 149 CYS A N 1
ATOM 1155 C CA . CYS A 1 149 ? 21.375 -22.418 -13.325 1.00 89.06 149 CYS A CA 1
ATOM 1156 C C . CYS A 1 149 ? 21.005 -20.954 -13.045 1.00 89.06 149 CYS A C 1
ATOM 1158 O O . CYS A 1 149 ? 21.703 -20.291 -12.288 1.00 89.06 149 CYS A O 1
ATOM 1160 N N . LYS A 1 150 ? 19.897 -20.457 -13.614 1.00 88.38 150 LYS A N 1
ATOM 1161 C CA . LYS A 1 150 ? 19.414 -19.070 -13.488 1.00 88.38 150 LYS A CA 1
ATOM 1162 C C . LYS A 1 150 ? 20.366 -18.008 -14.060 1.00 88.38 150 LYS A C 1
ATOM 1164 O O . LYS A 1 150 ? 20.155 -16.821 -13.819 1.00 88.38 150 LYS A O 1
ATOM 1169 N N . PHE A 1 151 ? 21.331 -18.409 -14.889 1.00 81.00 151 PHE A N 1
ATOM 1170 C CA . PHE A 1 151 ? 22.215 -17.507 -15.630 1.00 81.00 151 PHE A CA 1
ATOM 1171 C C . PHE A 1 151 ? 21.781 -17.371 -17.107 1.00 81.00 151 PHE A C 1
ATOM 1173 O O . PHE A 1 151 ? 21.262 -18.337 -17.675 1.00 81.00 151 PHE A O 1
ATOM 1180 N N . PRO A 1 152 ? 21.924 -16.175 -17.717 1.00 78.75 152 PRO A N 1
ATOM 1181 C CA . PRO A 1 152 ? 21.581 -15.909 -19.120 1.00 78.75 152 PRO A CA 1
ATOM 1182 C C . PRO A 1 152 ? 22.765 -16.070 -20.095 1.00 78.75 152 PRO A C 1
ATOM 1184 O O . PRO A 1 152 ? 22.704 -15.604 -21.225 1.00 78.75 152 PRO A O 1
ATOM 1187 N N . ASP A 1 153 ? 23.871 -16.657 -19.650 1.00 78.25 153 ASP A N 1
ATOM 1188 C CA . ASP A 1 153 ? 25.084 -16.863 -20.441 1.00 78.25 153 ASP A CA 1
ATOM 1189 C C . ASP A 1 153 ? 24.939 -18.010 -21.459 1.00 78.25 153 ASP A C 1
ATOM 1191 O O . ASP A 1 153 ? 23.904 -18.664 -21.525 1.00 78.25 153 ASP A O 1
ATOM 1195 N N . ALA A 1 154 ? 25.967 -18.239 -22.286 1.00 75.31 154 ALA A N 1
ATOM 1196 C CA . ALA A 1 154 ? 26.042 -19.350 -23.247 1.00 75.31 154 ALA A CA 1
ATOM 1197 C C . ALA A 1 154 ? 24.774 -19.537 -24.114 1.00 75.31 154 ALA A C 1
ATOM 1199 O O . ALA A 1 154 ? 24.270 -20.652 -24.270 1.00 75.31 154 ALA A O 1
ATOM 1200 N N . GLU A 1 155 ? 24.261 -18.439 -24.685 1.00 74.88 155 GLU A N 1
ATOM 1201 C CA . GLU A 1 155 ? 23.045 -18.417 -25.518 1.00 74.88 155 GLU A CA 1
ATOM 1202 C C . GLU A 1 155 ? 23.096 -19.425 -26.680 1.00 74.88 155 GLU A C 1
ATOM 1204 O O . GLU A 1 155 ? 22.084 -20.021 -27.038 1.00 74.88 155 GLU A O 1
ATOM 1209 N N . GLU A 1 156 ? 24.287 -19.657 -27.238 1.00 77.00 156 GLU A N 1
ATOM 1210 C CA . GLU A 1 156 ? 24.540 -20.622 -28.315 1.00 77.00 156 GLU A CA 1
ATOM 1211 C C . GLU A 1 156 ? 24.299 -22.086 -27.917 1.00 77.00 156 GLU A C 1
ATOM 1213 O O . GLU A 1 156 ? 24.045 -22.904 -28.791 1.00 77.00 156 GLU A O 1
ATOM 1218 N N . TRP A 1 157 ? 24.317 -22.416 -26.621 1.00 82.06 157 TRP A N 1
ATOM 1219 C CA . TRP A 1 157 ? 24.043 -23.759 -26.090 1.00 82.06 157 TRP A CA 1
ATOM 1220 C C . TRP A 1 157 ? 22.732 -23.806 -25.297 1.00 82.06 157 TRP A C 1
ATOM 1222 O O . TRP A 1 157 ? 22.526 -24.702 -24.474 1.00 82.06 157 TRP A O 1
ATOM 1232 N N . MET A 1 158 ? 21.841 -22.835 -25.514 1.00 85.56 158 MET A N 1
ATOM 1233 C CA . MET A 1 158 ? 20.566 -22.726 -24.813 1.00 85.56 158 MET A CA 1
ATOM 1234 C C . MET A 1 158 ? 19.392 -23.139 -25.711 1.00 85.56 158 MET A C 1
ATOM 1236 O O . MET A 1 158 ? 19.176 -22.598 -26.790 1.00 85.56 158 MET A O 1
ATOM 1240 N N . LEU A 1 159 ? 18.594 -24.089 -25.229 1.00 86.00 159 LEU A N 1
ATOM 1241 C CA . LEU A 1 159 ? 17.362 -24.561 -25.851 1.00 86.00 159 LEU A CA 1
ATOM 1242 C C . LEU A 1 159 ? 16.154 -23.798 -25.321 1.00 86.00 159 LEU A C 1
ATOM 1244 O O . LEU A 1 159 ? 16.059 -23.518 -24.126 1.00 86.00 159 LEU A O 1
ATOM 1248 N N . LEU A 1 160 ? 15.192 -23.533 -26.201 1.00 86.31 160 LEU A N 1
ATOM 1249 C CA . LEU A 1 160 ? 13.881 -23.011 -25.830 1.00 86.31 160 LEU A CA 1
ATOM 1250 C C . LEU A 1 160 ? 12.857 -24.137 -25.866 1.00 86.31 160 LEU A C 1
ATOM 1252 O O . LEU A 1 160 ? 12.767 -24.869 -26.846 1.00 86.31 160 LEU A O 1
ATOM 1256 N N . CYS A 1 161 ? 12.065 -24.266 -24.806 1.00 84.94 161 CYS A N 1
ATOM 1257 C CA . CYS A 1 161 ? 10.960 -25.217 -24.792 1.00 84.94 161 CYS A CA 1
ATOM 1258 C C . CYS A 1 161 ? 9.831 -24.742 -25.713 1.00 84.94 161 CYS A C 1
ATOM 1260 O O . CYS A 1 161 ? 9.232 -23.701 -25.450 1.00 84.94 161 CYS A O 1
ATOM 1262 N N . ASP A 1 162 ? 9.442 -25.536 -26.707 1.00 81.69 162 ASP A N 1
ATOM 1263 C CA . ASP A 1 162 ? 8.319 -25.204 -27.598 1.00 81.69 162 ASP A CA 1
ATOM 1264 C C . ASP A 1 162 ? 6.950 -25.249 -26.884 1.00 81.69 162 ASP A C 1
ATOM 1266 O O . ASP A 1 162 ? 5.960 -24.684 -27.353 1.00 81.69 162 ASP A O 1
ATOM 1270 N N . GLY A 1 163 ? 6.880 -25.898 -25.715 1.00 76.50 163 GLY A N 1
ATOM 1271 C CA . GLY A 1 163 ? 5.677 -25.968 -24.882 1.00 76.50 163 GLY A CA 1
ATOM 1272 C C . GLY A 1 163 ? 5.449 -24.740 -23.988 1.00 76.50 163 GLY A C 1
ATOM 1273 O O . GLY A 1 163 ? 4.307 -24.305 -23.831 1.00 76.50 163 GLY A O 1
ATOM 1274 N N . CYS A 1 164 ? 6.511 -24.175 -23.398 1.00 79.38 164 CYS A N 1
ATOM 1275 C CA . CYS A 1 164 ? 6.406 -23.101 -22.395 1.00 79.38 164 CYS A CA 1
ATOM 1276 C C . CYS A 1 164 ? 7.340 -21.897 -22.610 1.00 79.38 164 CYS A C 1
ATOM 1278 O O . CYS A 1 164 ? 7.213 -20.902 -21.898 1.00 79.38 164 CYS A O 1
ATOM 1280 N N . GLY A 1 165 ? 8.250 -21.952 -23.583 1.00 78.56 165 GLY A N 1
ATOM 1281 C CA . GLY A 1 165 ? 9.149 -20.858 -23.956 1.00 78.56 165 GLY A CA 1
ATOM 1282 C C . GLY A 1 165 ? 10.298 -20.577 -22.982 1.00 78.56 165 GLY A C 1
ATOM 1283 O O . GLY A 1 165 ? 10.953 -19.548 -23.123 1.00 78.56 165 GLY A O 1
ATOM 1284 N N . THR A 1 166 ? 10.540 -21.437 -21.985 1.00 83.25 166 THR A N 1
ATOM 1285 C CA . THR A 1 166 ? 11.661 -21.279 -21.040 1.00 83.25 166 THR A CA 1
ATOM 1286 C C . THR A 1 166 ? 12.991 -21.726 -21.647 1.00 83.25 166 THR A C 1
ATOM 1288 O O . THR A 1 166 ? 13.011 -22.617 -22.500 1.00 83.25 166 THR A O 1
ATOM 1291 N N . GLY A 1 167 ? 14.089 -21.102 -21.203 1.00 87.75 167 GLY A N 1
ATOM 1292 C CA . GLY A 1 167 ? 15.456 -21.387 -21.648 1.00 87.75 167 GLY A CA 1
ATOM 1293 C C . GLY A 1 167 ? 16.145 -22.465 -20.809 1.00 87.75 167 GLY A C 1
ATOM 1294 O O . GLY A 1 167 ? 16.007 -22.492 -19.585 1.00 87.75 167 GLY A O 1
ATOM 1295 N N . TRP A 1 168 ? 16.890 -23.363 -21.451 1.00 88.56 168 TRP A N 1
ATOM 1296 C CA . TRP A 1 168 ? 17.598 -24.476 -20.811 1.00 88.56 168 TRP A CA 1
ATOM 1297 C C . TRP A 1 168 ? 18.944 -24.713 -21.487 1.00 88.56 168 TRP A C 1
ATOM 1299 O O . TRP A 1 168 ? 18.973 -25.017 -22.674 1.00 88.56 168 TRP A O 1
ATOM 1309 N N . HIS A 1 169 ? 20.059 -24.638 -20.760 1.00 90.88 169 HIS A N 1
ATOM 1310 C CA . HIS A 1 169 ? 21.342 -25.057 -21.329 1.00 90.88 169 HIS A CA 1
ATOM 1311 C C . HIS A 1 169 ? 21.360 -26.555 -21.607 1.00 90.88 169 HIS A C 1
ATOM 1313 O O . HIS A 1 169 ? 20.893 -27.345 -20.781 1.00 90.88 169 HIS A O 1
ATOM 1319 N N . THR A 1 170 ? 21.969 -26.954 -22.722 1.00 88.75 170 THR A N 1
ATOM 1320 C CA . THR A 1 170 ? 22.170 -28.366 -23.082 1.00 88.75 170 THR A CA 1
ATOM 1321 C C . THR A 1 170 ? 22.873 -29.143 -21.965 1.00 88.75 170 THR A C 1
ATOM 1323 O O . THR A 1 170 ? 22.464 -30.258 -21.642 1.00 88.75 170 THR A O 1
ATOM 1326 N N . TYR A 1 171 ? 23.854 -28.525 -21.300 1.00 90.44 171 TYR A N 1
ATOM 1327 C CA . TYR A 1 171 ? 24.616 -29.119 -20.197 1.00 90.44 171 TYR A CA 1
ATOM 1328 C C . TYR A 1 171 ? 23.910 -29.083 -18.833 1.00 90.44 171 TYR A C 1
ATOM 1330 O O . TYR A 1 171 ? 24.286 -29.827 -17.929 1.00 90.44 171 TYR A O 1
ATOM 1338 N N . CYS A 1 172 ? 22.885 -28.246 -18.658 1.00 89.31 172 CYS A N 1
ATOM 1339 C CA . CYS A 1 172 ? 22.106 -28.200 -17.418 1.00 89.31 172 CYS A CA 1
ATOM 1340 C C . CYS A 1 172 ? 21.003 -29.267 -17.358 1.00 89.31 172 CYS A C 1
ATOM 1342 O O . CYS A 1 172 ? 20.401 -29.476 -16.301 1.00 89.31 172 CYS A O 1
ATOM 1344 N N . LEU A 1 173 ? 20.711 -29.928 -18.480 1.00 87.75 173 LEU A N 1
ATOM 1345 C CA . LEU A 1 173 ? 19.733 -31.007 -18.551 1.00 87.75 173 LEU A CA 1
ATOM 1346 C C . LEU A 1 173 ? 20.269 -32.290 -17.901 1.00 87.75 173 LEU A C 1
ATOM 1348 O O . LEU A 1 173 ? 21.473 -32.503 -17.777 1.00 87.75 173 LEU A O 1
ATOM 1352 N N . LYS A 1 174 ? 19.351 -33.161 -17.470 1.00 84.19 174 LYS A N 1
ATOM 1353 C CA . LYS A 1 174 ? 19.658 -34.495 -16.938 1.00 84.19 174 LYS A CA 1
ATOM 1354 C C . LYS A 1 174 ? 18.873 -35.541 -17.741 1.00 84.19 174 LYS A C 1
ATOM 1356 O O . LYS A 1 174 ? 17.660 -35.622 -17.549 1.00 84.19 174 LYS A O 1
ATOM 1361 N N . PRO A 1 175 ? 19.524 -36.329 -18.617 1.00 86.25 175 PRO A N 1
ATOM 1362 C CA . PRO A 1 175 ? 20.952 -36.288 -18.959 1.00 86.25 175 PRO A CA 1
ATOM 1363 C C . PRO A 1 175 ? 21.350 -35.020 -19.753 1.00 86.25 175 PRO A C 1
ATOM 1365 O O . PRO A 1 175 ? 20.499 -34.464 -20.453 1.00 86.25 175 PRO A O 1
ATOM 1368 N N . PRO A 1 176 ? 22.619 -34.567 -19.668 1.00 87.81 176 PRO A N 1
ATOM 1369 C CA . PRO A 1 176 ? 23.133 -33.477 -20.497 1.00 87.81 176 PRO A CA 1
ATOM 1370 C C . PRO A 1 176 ? 23.057 -33.822 -21.986 1.00 87.81 176 PRO A C 1
ATOM 1372 O O . PRO A 1 176 ? 23.357 -34.950 -22.382 1.00 87.81 176 PRO A O 1
ATOM 1375 N N . LEU A 1 177 ? 22.694 -32.850 -22.818 1.00 87.56 177 LEU A N 1
ATOM 1376 C CA . LEU A 1 177 ? 22.708 -32.994 -24.272 1.00 87.56 177 LEU A CA 1
ATOM 1377 C C . LEU A 1 177 ? 24.065 -32.554 -24.826 1.00 87.56 177 LEU A C 1
ATOM 1379 O O . LEU A 1 177 ? 24.577 -31.496 -24.472 1.00 87.56 177 LEU A O 1
ATOM 1383 N N . THR A 1 178 ? 24.645 -33.360 -25.714 1.00 82.25 178 THR A N 1
ATOM 1384 C CA . THR A 1 178 ? 25.933 -33.056 -26.364 1.00 82.25 178 THR A CA 1
ATOM 1385 C C . THR A 1 178 ? 25.790 -32.142 -27.578 1.00 82.25 178 THR A C 1
ATOM 1387 O O . THR A 1 178 ? 26.762 -31.532 -28.007 1.00 82.25 178 THR A O 1
ATOM 1390 N N . HIS A 1 179 ? 24.584 -32.044 -28.133 1.00 80.81 179 HIS A N 1
ATOM 1391 C CA . HIS A 1 179 ? 24.251 -31.220 -29.287 1.00 80.81 179 HIS A CA 1
ATOM 1392 C C . HIS A 1 179 ? 22.822 -30.686 -29.154 1.00 80.81 179 HIS A C 1
ATOM 1394 O O . HIS A 1 179 ? 22.003 -31.234 -28.411 1.00 80.81 179 HIS A O 1
ATOM 1400 N N . ILE A 1 180 ? 22.528 -29.606 -29.876 1.00 80.31 180 ILE A N 1
ATOM 1401 C CA . ILE A 1 180 ? 21.173 -29.062 -29.990 1.00 80.31 180 ILE A CA 1
ATOM 1402 C C . ILE A 1 180 ? 20.337 -30.052 -30.815 1.00 80.31 180 ILE A C 1
ATOM 1404 O O . ILE A 1 180 ? 20.720 -30.349 -31.947 1.00 80.31 180 ILE A O 1
ATOM 1408 N N . PRO A 1 181 ? 19.229 -30.591 -30.277 1.00 81.88 181 PRO A N 1
ATOM 1409 C CA . PRO A 1 181 ? 18.387 -31.521 -31.013 1.00 81.88 181 PRO A CA 1
ATOM 1410 C C . PRO A 1 181 ? 17.692 -30.807 -32.175 1.00 81.88 181 PRO A C 1
ATOM 1412 O O . PRO A 1 181 ? 17.196 -29.692 -32.022 1.00 81.88 181 PRO A O 1
ATOM 1415 N N . GLU A 1 182 ? 17.620 -31.468 -33.328 1.00 73.06 182 GLU A N 1
ATOM 1416 C CA . GLU A 1 182 ? 16.872 -30.954 -34.474 1.00 73.06 182 GLU A CA 1
ATOM 1417 C C . GLU A 1 182 ? 15.356 -31.083 -34.248 1.00 73.06 182 GLU A C 1
ATOM 1419 O O . GLU A 1 182 ? 14.856 -32.097 -33.752 1.00 73.06 182 GLU A O 1
ATOM 1424 N N . GLY A 1 183 ? 14.605 -30.051 -34.640 1.00 80.19 183 GLY A N 1
ATOM 1425 C CA . GLY A 1 183 ? 13.145 -30.036 -34.553 1.00 80.19 183 GLY A CA 1
ATOM 1426 C C . GLY A 1 183 ? 12.605 -29.626 -33.179 1.00 80.19 183 GLY A C 1
ATOM 1427 O O . GLY A 1 183 ? 13.164 -28.769 -32.506 1.00 80.19 183 GLY A O 1
ATOM 1428 N N . THR A 1 184 ? 11.455 -30.191 -32.800 1.00 81.62 184 THR A N 1
ATOM 1429 C CA . THR A 1 184 ? 10.701 -29.762 -31.610 1.00 81.62 184 THR A CA 1
ATOM 1430 C C . THR A 1 184 ? 11.300 -30.312 -30.323 1.00 81.62 184 THR A C 1
ATOM 1432 O O . THR A 1 184 ? 11.468 -31.531 -30.162 1.00 81.62 184 THR A O 1
ATOM 1435 N N . TRP A 1 185 ? 11.536 -29.424 -29.363 1.00 87.81 185 TRP A N 1
ATOM 1436 C CA . TRP A 1 185 ? 12.047 -29.774 -28.045 1.00 87.81 185 TRP A CA 1
ATOM 1437 C C . TRP A 1 185 ? 11.099 -29.320 -26.932 1.00 87.81 185 TRP A C 1
ATOM 1439 O O . TRP A 1 185 ? 10.616 -28.191 -26.887 1.00 87.81 185 TRP A O 1
ATOM 1449 N N . VAL A 1 186 ? 10.830 -30.236 -26.000 1.00 87.56 186 VAL A N 1
ATOM 1450 C CA . VAL A 1 186 ? 9.920 -30.030 -24.871 1.00 87.56 186 VAL A CA 1
ATOM 1451 C C . VAL A 1 186 ? 10.702 -30.284 -23.588 1.00 87.56 186 VAL A C 1
ATOM 1453 O O . VAL A 1 186 ? 11.360 -31.317 -23.452 1.00 87.56 186 VAL A O 1
ATOM 1456 N N . CYS A 1 187 ? 10.663 -29.327 -22.660 1.00 88.38 187 CYS A N 1
ATOM 1457 C CA . CYS A 1 187 ? 11.434 -29.411 -21.426 1.00 88.38 187 CYS A CA 1
ATOM 1458 C C . CYS A 1 187 ? 10.885 -30.489 -20.477 1.00 88.38 187 CYS A C 1
ATOM 1460 O O . CYS A 1 187 ? 9.692 -30.805 -20.529 1.00 88.38 187 CYS A O 1
ATOM 1462 N N . PRO A 1 188 ? 11.707 -30.993 -19.535 1.00 86.31 188 PRO A N 1
ATOM 1463 C CA . PRO A 1 188 ? 11.288 -32.034 -18.594 1.00 86.31 188 PRO A CA 1
ATOM 1464 C C . PRO A 1 188 ? 10.021 -31.692 -17.797 1.00 86.31 188 PRO A C 1
ATOM 1466 O O . PRO A 1 188 ? 9.219 -32.580 -17.530 1.00 86.31 188 PRO A O 1
ATOM 1469 N N . GLN A 1 189 ? 9.805 -30.412 -17.466 1.00 85.19 189 GLN A N 1
ATOM 1470 C CA . GLN A 1 189 ? 8.598 -29.950 -16.766 1.00 85.19 189 GLN A CA 1
ATOM 1471 C C . GLN A 1 189 ? 7.330 -30.052 -17.627 1.00 85.19 189 GLN A C 1
ATOM 1473 O O . GLN A 1 189 ? 6.251 -30.365 -17.128 1.00 85.19 189 GLN A O 1
ATOM 1478 N N . CYS A 1 190 ? 7.439 -29.768 -18.925 1.00 83.31 190 CYS A N 1
ATOM 1479 C CA . CYS A 1 190 ? 6.315 -29.904 -19.846 1.00 83.31 190 CYS A CA 1
ATOM 1480 C C . CYS A 1 190 ? 6.017 -31.383 -20.107 1.00 83.31 190 CYS A C 1
ATOM 1482 O O . CYS A 1 190 ? 4.854 -31.781 -20.069 1.00 83.31 190 CYS A O 1
ATOM 1484 N N . THR A 1 191 ? 7.057 -32.203 -20.269 1.00 86.06 191 THR A N 1
ATOM 1485 C CA . THR A 1 191 ? 6.918 -33.655 -20.422 1.00 86.06 191 THR A CA 1
ATOM 1486 C C . THR A 1 191 ? 6.258 -34.290 -19.195 1.00 86.06 191 THR A C 1
ATOM 1488 O O . THR A 1 191 ? 5.328 -35.078 -19.349 1.00 86.06 191 THR A O 1
ATOM 1491 N N . SER A 1 192 ? 6.656 -33.910 -17.973 1.00 84.38 192 SER A N 1
ATOM 1492 C CA . SER A 1 192 ? 6.020 -34.408 -16.740 1.00 84.38 192 SER A CA 1
ATOM 1493 C C . SER A 1 192 ? 4.572 -33.937 -16.576 1.00 84.38 192 SER A C 1
ATOM 1495 O O . SER A 1 192 ? 3.768 -34.626 -15.957 1.00 84.38 192 SER A O 1
ATOM 1497 N N . SER A 1 193 ? 4.224 -32.796 -17.172 1.00 81.62 193 SER A N 1
ATOM 1498 C CA . SER A 1 193 ? 2.859 -32.258 -17.206 1.00 81.62 193 SER A CA 1
ATOM 1499 C C . SER A 1 193 ? 2.000 -32.845 -18.339 1.00 81.62 193 SER A C 1
ATOM 1501 O O . SER A 1 193 ? 0.893 -32.364 -18.577 1.00 81.62 193 SER A O 1
ATOM 1503 N N . GLY A 1 194 ? 2.494 -33.861 -19.057 1.00 83.31 194 GLY A N 1
ATOM 1504 C CA . GLY A 1 194 ? 1.760 -34.557 -20.116 1.00 83.31 194 GLY A CA 1
ATOM 1505 C C . GLY A 1 194 ? 1.797 -33.879 -21.489 1.00 83.31 194 GLY A C 1
ATOM 1506 O O . GLY A 1 194 ? 1.007 -34.244 -22.358 1.00 83.31 194 GLY A O 1
ATOM 1507 N N . VAL A 1 195 ? 2.686 -32.904 -21.707 1.00 82.25 195 VAL A N 1
ATOM 1508 C CA . VAL A 1 195 ? 2.883 -32.270 -23.020 1.00 82.25 195 VAL A CA 1
ATOM 1509 C C . VAL A 1 195 ? 3.839 -33.122 -23.853 1.00 82.25 195 VAL A C 1
ATOM 1511 O O . VAL A 1 195 ? 5.015 -33.259 -23.519 1.00 82.25 195 VAL A O 1
ATOM 1514 N N . SER A 1 196 ? 3.339 -33.673 -24.955 1.00 82.38 196 SER A N 1
ATOM 1515 C CA . SER A 1 196 ? 4.116 -34.477 -25.909 1.00 82.38 196 SER A CA 1
ATOM 1516 C C . SER A 1 196 ? 4.624 -33.646 -27.094 1.00 82.38 196 SER A C 1
ATOM 1518 O O . SER A 1 196 ? 4.056 -32.600 -27.426 1.00 82.38 196 SER A O 1
ATOM 1520 N N . LYS A 1 197 ? 5.695 -34.105 -27.755 1.00 79.94 197 LYS A N 1
ATOM 1521 C CA . LYS A 1 197 ? 6.261 -33.426 -28.937 1.00 79.94 197 LYS A CA 1
ATOM 1522 C C . LYS A 1 197 ? 5.251 -33.386 -30.085 1.00 79.94 197 LYS A C 1
ATOM 1524 O O . LYS A 1 197 ? 5.149 -32.376 -30.776 1.00 79.94 197 LYS A O 1
ATOM 1529 N N . GLU A 1 198 ? 4.446 -34.432 -30.223 1.00 76.25 198 GLU A N 1
ATOM 1530 C CA . GLU A 1 198 ? 3.413 -34.588 -31.246 1.00 76.25 198 GLU A CA 1
ATOM 1531 C C . GLU A 1 198 ? 2.265 -33.584 -31.039 1.00 76.25 198 GLU A C 1
ATOM 1533 O O . GLU A 1 198 ? 1.790 -32.969 -31.995 1.00 76.25 198 GLU A O 1
ATOM 1538 N N . GLN A 1 199 ? 1.862 -33.331 -29.786 1.00 70.75 199 GLN A N 1
ATOM 1539 C CA . GLN A 1 199 ? 0.867 -32.298 -29.453 1.00 70.75 199 GLN A CA 1
ATOM 1540 C C . GLN A 1 199 ? 1.361 -30.879 -29.756 1.00 70.75 199 GLN A C 1
ATOM 1542 O O . GLN A 1 199 ? 0.558 -29.998 -30.073 1.00 70.75 199 GLN A O 1
ATOM 1547 N N . VAL A 1 200 ? 2.668 -30.645 -29.642 1.00 69.81 200 VAL A N 1
ATOM 1548 C CA . VAL A 1 200 ? 3.285 -29.350 -29.945 1.00 69.81 200 VAL A CA 1
ATOM 1549 C C . VAL A 1 200 ? 3.440 -29.165 -31.457 1.00 69.81 200 VAL A C 1
ATOM 1551 O O . VAL A 1 200 ? 3.099 -28.102 -31.969 1.00 69.81 200 VAL A O 1
ATOM 1554 N N . GLN A 1 201 ? 3.842 -30.208 -32.188 1.00 65.12 201 GLN A N 1
ATOM 1555 C CA . GLN A 1 201 ? 3.959 -30.196 -33.654 1.00 65.12 201 GLN A CA 1
ATOM 1556 C C . GLN A 1 201 ? 2.603 -30.103 -34.371 1.00 65.12 201 GLN A C 1
ATOM 1558 O O . GLN A 1 201 ? 2.507 -29.486 -35.429 1.00 65.12 201 GLN A O 1
ATOM 1563 N N . GLY A 1 202 ? 1.537 -30.661 -33.785 1.00 55.28 202 GLY A N 1
ATOM 1564 C CA . GLY A 1 202 ? 0.170 -30.596 -34.317 1.00 55.28 202 GLY A CA 1
ATOM 1565 C C . GLY A 1 202 ? -0.565 -29.272 -34.064 1.00 55.28 202 GLY A C 1
ATOM 1566 O O . GLY A 1 202 ? -1.664 -29.068 -34.590 1.00 55.28 202 GLY A O 1
ATOM 1567 N N . ARG A 1 203 ? 0.007 -28.347 -33.278 1.00 53.06 203 ARG A N 1
ATOM 1568 C CA . ARG A 1 203 ? -0.549 -26.997 -33.105 1.00 53.06 203 ARG A CA 1
ATOM 1569 C C . ARG A 1 203 ? -0.239 -26.146 -34.338 1.00 53.06 203 ARG A C 1
ATOM 1571 O O . ARG A 1 203 ? 0.695 -25.351 -34.344 1.00 53.06 203 ARG A O 1
ATOM 1578 N N . GLN A 1 204 ? -1.095 -26.223 -35.358 1.00 38.03 204 GLN A N 1
ATOM 1579 C CA . GLN A 1 204 ? -1.294 -25.046 -36.209 1.00 38.03 204 GLN A CA 1
ATOM 1580 C C . GLN A 1 204 ? -1.726 -23.858 -35.330 1.00 38.03 204 GLN A C 1
ATOM 1582 O O . GLN A 1 204 ? -2.367 -24.087 -34.294 1.00 38.03 204 GLN A O 1
ATOM 1587 N N . PRO A 1 205 ? -1.410 -22.602 -35.705 1.00 40.47 205 PRO A N 1
ATOM 1588 C CA . PRO A 1 205 ? -1.904 -21.425 -35.005 1.00 40.47 205 PRO A CA 1
ATOM 1589 C C . PRO A 1 205 ? -3.425 -21.348 -35.188 1.00 40.47 205 PRO A C 1
ATOM 1591 O O . PRO A 1 205 ? -3.940 -20.645 -36.050 1.00 40.47 205 PRO A O 1
ATOM 1594 N N . LYS A 1 206 ? -4.163 -22.109 -34.379 1.00 31.83 206 LYS A N 1
ATOM 1595 C CA . LYS A 1 206 ? -5.600 -21.953 -34.230 1.00 31.83 206 LYS A CA 1
ATOM 1596 C C . LYS A 1 206 ? -5.815 -20.655 -33.472 1.00 31.83 206 LYS A C 1
ATOM 1598 O O . LYS A 1 206 ? -5.546 -20.561 -32.272 1.00 31.83 206 LYS A O 1
ATOM 1603 N N . GLY A 1 207 ? -6.280 -19.653 -34.216 1.00 37.38 207 GLY A N 1
ATOM 1604 C CA . GLY A 1 207 ? -7.106 -18.604 -33.649 1.00 37.38 207 GLY A CA 1
ATOM 1605 C C . GLY A 1 207 ? -8.190 -19.234 -32.775 1.00 37.38 207 GLY A C 1
ATOM 1606 O O . GLY A 1 207 ? -8.702 -20.305 -33.090 1.00 37.38 207 GLY A O 1
ATOM 1607 N N . GLU A 1 208 ? -8.424 -18.584 -31.639 1.00 45.75 208 GLU A N 1
ATOM 1608 C CA . GLU A 1 208 ? -9.604 -18.694 -30.781 1.00 45.75 208 GLU A CA 1
ATOM 1609 C C . GLU A 1 208 ? -10.309 -20.059 -30.721 1.00 45.75 208 GLU A C 1
ATOM 1611 O O . GLU A 1 208 ? -11.133 -20.408 -31.558 1.00 45.75 208 GLU A O 1
ATOM 1616 N N . SER A 1 209 ? -10.102 -20.791 -29.624 1.00 38.88 209 SER A N 1
ATOM 1617 C CA . SER A 1 209 ? -11.220 -21.108 -28.720 1.00 38.88 209 SER A CA 1
ATOM 1618 C C . SER A 1 209 ? -10.790 -21.912 -27.490 1.00 38.88 209 SER A C 1
ATOM 1620 O O . SER A 1 209 ? -9.963 -22.816 -27.542 1.00 38.88 209 SER A O 1
ATOM 1622 N N . SER A 1 210 ? -11.425 -21.529 -26.381 1.00 45.56 210 SER A N 1
ATOM 1623 C CA . SER A 1 210 ? -11.674 -22.285 -25.154 1.00 45.56 210 SER A CA 1
ATOM 1624 C C . SER A 1 210 ? -10.467 -22.887 -24.429 1.00 45.56 210 SER A C 1
ATOM 1626 O O . SER A 1 210 ? -10.215 -24.088 -24.444 1.00 45.56 210 SER A O 1
ATOM 1628 N N . LEU A 1 211 ? -9.767 -22.035 -23.680 1.00 46.94 211 LEU A N 1
ATOM 1629 C CA . LEU A 1 211 ? -9.153 -22.469 -22.429 1.00 46.94 211 LEU A CA 1
ATOM 1630 C C . LEU A 1 211 ? -10.090 -22.023 -21.314 1.00 46.94 211 LEU A C 1
ATOM 1632 O O . LEU A 1 211 ? -10.356 -20.828 -21.175 1.00 46.94 211 LEU A O 1
ATOM 1636 N N . THR A 1 212 ? -10.596 -22.985 -20.545 1.00 52.28 212 THR A N 1
ATOM 1637 C CA . THR A 1 212 ? -11.286 -22.737 -19.276 1.00 52.28 212 THR A CA 1
ATOM 1638 C C . THR A 1 212 ? -10.537 -21.662 -18.505 1.00 52.28 212 THR A C 1
ATOM 1640 O O . THR A 1 212 ? -9.337 -21.809 -18.260 1.00 52.28 212 THR A O 1
ATOM 1643 N N . VAL A 1 213 ? -11.236 -20.574 -18.177 1.00 57.38 213 VAL A N 1
ATOM 1644 C CA . VAL A 1 213 ? -10.652 -19.407 -17.515 1.00 57.38 213 VAL A CA 1
ATOM 1645 C C . VAL A 1 213 ? -9.936 -19.875 -16.242 1.00 57.38 213 VAL A C 1
ATOM 1647 O O . VAL A 1 213 ? -10.591 -20.455 -15.372 1.00 57.38 213 VAL A O 1
ATOM 1650 N N . PRO A 1 214 ? -8.606 -19.681 -16.125 1.00 62.19 214 PRO A N 1
ATOM 1651 C CA . PRO A 1 214 ? -7.878 -19.955 -14.893 1.00 62.19 214 PRO A CA 1
ATOM 1652 C C . PRO A 1 214 ? -8.607 -19.353 -13.686 1.00 62.19 214 PRO A C 1
ATOM 1654 O O . PRO A 1 214 ? -9.024 -18.198 -13.749 1.00 62.19 214 PRO A O 1
ATOM 1657 N N . ARG A 1 215 ? -8.761 -20.114 -12.591 1.00 61.62 215 ARG A N 1
ATOM 1658 C CA . ARG A 1 215 ? -9.559 -19.704 -11.411 1.00 61.62 215 ARG A CA 1
ATOM 1659 C C . ARG A 1 215 ? -9.222 -18.289 -10.920 1.00 61.62 215 ARG A C 1
ATOM 1661 O O . ARG A 1 215 ? -10.122 -17.479 -10.761 1.00 61.62 215 ARG A O 1
ATOM 1668 N N . HIS A 1 216 ? -7.933 -17.955 -10.861 1.00 67.62 216 HIS A N 1
ATOM 1669 C CA . HIS A 1 216 ? -7.438 -16.634 -10.456 1.00 67.62 216 HIS A CA 1
ATOM 1670 C C . HIS A 1 216 ? -7.838 -15.466 -11.381 1.00 67.62 216 HIS A C 1
ATOM 1672 O O . HIS A 1 216 ? -7.698 -14.309 -10.998 1.00 67.62 216 HIS A O 1
ATOM 1678 N N . LEU A 1 217 ? -8.260 -15.731 -12.623 1.00 76.31 217 LEU A N 1
ATOM 1679 C CA . LEU A 1 217 ? -8.808 -14.718 -13.535 1.00 76.31 217 LEU A CA 1
ATOM 1680 C C . LEU A 1 217 ? -10.325 -14.611 -13.400 1.00 76.31 217 LEU A C 1
ATOM 1682 O O . LEU A 1 217 ? -10.861 -13.520 -13.551 1.00 76.31 217 LEU A O 1
ATOM 1686 N N . LYS A 1 218 ? -10.989 -15.726 -13.079 1.00 72.00 218 LYS A N 1
ATOM 1687 C CA . LYS A 1 218 ? -12.421 -15.770 -12.767 1.00 72.00 218 LYS A CA 1
ATOM 1688 C C . LYS A 1 218 ? -12.730 -15.056 -11.445 1.00 72.00 218 LYS A C 1
ATOM 1690 O O . LYS A 1 218 ? -13.752 -14.407 -11.327 1.00 72.00 218 LYS A O 1
ATOM 1695 N N . GLU A 1 219 ? -11.812 -15.107 -10.482 1.00 74.12 219 GLU A N 1
ATOM 1696 C CA . GLU A 1 219 ? -11.878 -14.343 -9.222 1.00 74.12 219 GLU A CA 1
ATOM 1697 C C . GLU A 1 219 ? -11.765 -12.820 -9.417 1.00 74.12 219 GLU A C 1
ATOM 1699 O O . GLU A 1 219 ? -12.160 -12.055 -8.543 1.00 74.12 219 GLU A O 1
ATOM 1704 N N . LEU A 1 220 ? -11.217 -12.369 -10.551 1.00 76.06 220 LEU A N 1
ATOM 1705 C CA . LEU A 1 220 ? -11.094 -10.948 -10.898 1.00 76.06 220 LEU A CA 1
ATOM 1706 C C . LEU A 1 220 ? -12.292 -10.430 -11.707 1.00 76.06 220 LEU A C 1
ATOM 1708 O O . LEU A 1 220 ? -12.353 -9.242 -12.025 1.00 76.06 220 LEU A O 1
ATOM 1712 N N . GLU A 1 221 ? -13.226 -11.311 -12.053 1.00 77.38 221 GLU A N 1
ATOM 1713 C CA . GLU A 1 221 ? -14.493 -10.962 -12.681 1.00 77.38 221 GLU A CA 1
ATOM 1714 C C . GLU A 1 221 ? -15.429 -10.354 -11.627 1.00 77.38 221 GLU A C 1
ATOM 1716 O O . GLU A 1 221 ? -15.607 -10.903 -10.542 1.00 77.38 221 GLU A O 1
ATOM 1721 N N . GLY A 1 222 ? -15.976 -9.173 -11.907 1.00 75.75 222 GLY A N 1
ATOM 1722 C CA . GLY A 1 222 ? -16.712 -8.362 -10.938 1.00 75.75 222 GLY A CA 1
ATOM 1723 C C . GLY A 1 222 ? -15.830 -7.521 -10.006 1.00 75.75 222 GLY A C 1
ATOM 1724 O O . GLY A 1 222 ? -16.355 -6.830 -9.134 1.00 75.75 222 GLY A O 1
ATOM 1725 N N . ALA A 1 223 ? -14.500 -7.545 -10.161 1.00 79.81 223 ALA A N 1
ATOM 1726 C CA . ALA A 1 223 ? -13.605 -6.812 -9.271 1.00 79.81 223 ALA A CA 1
ATOM 1727 C C . ALA A 1 223 ? -13.715 -5.291 -9.463 1.00 79.81 223 ALA A C 1
ATOM 1729 O O . ALA A 1 223 ? -13.799 -4.791 -10.587 1.00 79.81 223 ALA A O 1
ATOM 1730 N N . MET A 1 224 ? -13.665 -4.549 -8.353 1.00 77.44 224 MET A N 1
ATOM 1731 C CA . MET A 1 224 ? -13.793 -3.094 -8.363 1.00 77.44 224 MET A CA 1
ATOM 1732 C C . MET A 1 224 ? -12.457 -2.419 -8.694 1.00 77.44 224 MET A C 1
ATOM 1734 O O . MET A 1 224 ? -11.431 -2.672 -8.055 1.00 77.44 224 MET A O 1
ATOM 1738 N N . VAL A 1 225 ? -12.470 -1.542 -9.693 1.00 82.44 225 VAL A N 1
ATOM 1739 C CA . VAL A 1 225 ? -11.294 -0.888 -10.273 1.00 82.44 225 VAL A CA 1
ATOM 1740 C C . VAL A 1 225 ? -11.454 0.621 -10.184 1.00 82.44 225 VAL A C 1
ATOM 1742 O O . VAL A 1 225 ? -12.490 1.173 -10.537 1.00 82.44 225 VAL A O 1
ATOM 1745 N N . MET A 1 226 ? -10.411 1.302 -9.725 1.00 80.44 226 MET A N 1
ATOM 1746 C CA . MET A 1 226 ? -10.377 2.759 -9.642 1.00 80.44 226 MET A CA 1
ATOM 1747 C C . MET A 1 226 ? -9.695 3.362 -10.868 1.00 80.44 226 MET A C 1
ATOM 1749 O O . MET A 1 226 ? -8.575 2.976 -11.223 1.00 80.44 226 MET A O 1
ATOM 1753 N N . ARG A 1 227 ? -10.316 4.382 -11.471 1.00 78.81 227 ARG A N 1
ATOM 1754 C CA . ARG A 1 227 ? -9.687 5.141 -12.558 1.00 78.81 227 ARG A CA 1
ATOM 1755 C C . ARG A 1 227 ? -8.613 6.089 -11.994 1.00 78.81 227 ARG A C 1
ATOM 1757 O O . ARG A 1 227 ? -8.924 6.925 -11.139 1.00 78.81 227 ARG A O 1
ATOM 1764 N N . PRO A 1 228 ? -7.346 6.028 -12.446 1.00 64.56 228 PRO A N 1
ATOM 1765 C CA . PRO A 1 228 ? -6.325 6.973 -12.003 1.00 64.56 228 PRO A CA 1
ATOM 1766 C C . PRO A 1 228 ? -6.632 8.391 -12.516 1.00 64.56 228 PRO A C 1
ATOM 1768 O O . PRO A 1 228 ? -6.893 8.608 -13.696 1.00 64.56 228 PRO A O 1
ATOM 1771 N N . GLY A 1 229 ? -6.589 9.387 -11.627 1.00 58.41 229 GLY A N 1
ATOM 1772 C CA . GLY A 1 229 ? -6.953 10.763 -11.969 1.00 58.41 229 GLY A CA 1
ATOM 1773 C C . GLY A 1 229 ? -5.926 11.473 -12.866 1.00 58.41 229 GLY A C 1
ATOM 1774 O O . GLY A 1 229 ? -4.842 11.827 -12.412 1.00 58.41 229 GLY A O 1
ATOM 1775 N N . ILE A 1 230 ? -6.291 11.818 -14.104 1.00 44.94 230 ILE A N 1
ATOM 1776 C CA . ILE A 1 230 ? -5.394 12.449 -15.100 1.00 44.94 230 ILE A CA 1
ATOM 1777 C C . ILE A 1 230 ? -5.295 13.975 -14.905 1.00 44.94 230 ILE A C 1
ATOM 1779 O O . ILE A 1 230 ? -6.261 14.691 -15.150 1.00 44.94 230 ILE A O 1
ATOM 1783 N N . GLY A 1 231 ? -4.176 14.508 -14.384 1.00 43.94 231 GLY A N 1
ATOM 1784 C CA . GLY A 1 231 ? -3.863 15.960 -14.381 1.00 43.94 231 GLY A CA 1
ATOM 1785 C C . GLY A 1 231 ? -3.613 16.635 -13.015 1.00 43.94 231 GLY A C 1
ATOM 1786 O O . GLY A 1 231 ? -4.181 16.230 -11.998 1.00 43.94 231 GLY A O 1
ATOM 1787 N N . ARG A 1 232 ? -2.759 17.676 -13.005 1.00 42.88 232 ARG A N 1
ATOM 1788 C CA . ARG A 1 232 ? -2.460 18.544 -11.846 1.00 42.88 232 ARG A CA 1
ATOM 1789 C C . ARG A 1 232 ? -3.537 19.630 -11.713 1.00 42.88 232 ARG A C 1
ATOM 1791 O O . ARG A 1 232 ? -3.661 20.467 -12.597 1.00 42.88 232 ARG A O 1
ATOM 1798 N N . GLY A 1 233 ? -4.257 19.637 -10.591 1.00 42.56 233 GLY A N 1
ATOM 1799 C CA . GLY A 1 233 ? -5.215 20.689 -10.229 1.00 42.56 233 GLY A CA 1
ATOM 1800 C C . GLY A 1 233 ? -6.684 20.261 -10.334 1.00 42.56 233 GLY A C 1
ATOM 1801 O O . GLY A 1 233 ? -7.087 19.647 -11.314 1.00 42.56 233 GLY A O 1
ATOM 1802 N N . ARG A 1 234 ? -7.458 20.636 -9.304 1.00 38.31 234 ARG A N 1
ATOM 1803 C CA . ARG A 1 234 ? -8.866 20.303 -8.982 1.00 38.31 234 ARG A CA 1
ATOM 1804 C C . ARG A 1 234 ? -9.141 18.875 -8.482 1.00 38.31 234 ARG A C 1
ATOM 1806 O O . ARG A 1 234 ? -8.718 17.885 -9.069 1.00 38.31 234 ARG A O 1
ATOM 1813 N N . ARG A 1 235 ? -9.864 18.810 -7.348 1.00 48.22 235 ARG A N 1
ATOM 1814 C CA . ARG A 1 235 ? -10.405 17.593 -6.713 1.00 48.22 235 ARG A CA 1
ATOM 1815 C C . ARG A 1 235 ? -11.094 16.743 -7.780 1.00 48.22 235 ARG A C 1
ATOM 1817 O O . ARG A 1 235 ? -12.081 17.186 -8.354 1.00 48.22 235 ARG A O 1
ATOM 1824 N N . LYS A 1 236 ? -10.571 15.545 -8.035 1.00 46.94 236 LYS A N 1
ATOM 1825 C CA . LYS A 1 236 ? -11.227 14.561 -8.895 1.00 46.94 236 LYS A CA 1
ATOM 1826 C C . LYS A 1 236 ? -12.093 13.657 -8.041 1.00 46.94 236 LYS A C 1
ATOM 1828 O O . LYS A 1 236 ? -11.604 13.070 -7.076 1.00 46.94 236 LYS A O 1
ATOM 1833 N N . THR A 1 237 ? -13.361 13.567 -8.403 1.00 48.50 237 THR A N 1
ATOM 1834 C CA . THR A 1 237 ? -14.284 12.521 -7.973 1.00 48.50 237 THR A CA 1
ATOM 1835 C C . THR A 1 237 ? -13.637 11.164 -8.262 1.00 48.50 237 THR A C 1
ATOM 1837 O O . THR A 1 237 ? -13.142 10.938 -9.367 1.00 48.50 237 THR A O 1
ATOM 1840 N N . ARG A 1 238 ? -13.555 10.288 -7.253 1.00 58.91 238 ARG A N 1
ATOM 1841 C CA . ARG A 1 238 ? -13.118 8.898 -7.444 1.00 58.91 238 ARG A CA 1
ATOM 1842 C C . ARG A 1 238 ? -14.166 8.217 -8.326 1.00 58.91 238 ARG A C 1
ATOM 1844 O O . ARG A 1 238 ? -15.316 8.159 -7.916 1.00 58.91 238 ARG A O 1
ATOM 1851 N N . GLN A 1 239 ? -13.776 7.775 -9.518 1.00 70.25 239 GLN A N 1
ATOM 1852 C CA . GLN A 1 239 ? -14.633 6.980 -10.396 1.00 70.25 239 GLN A CA 1
ATOM 1853 C C . GLN A 1 239 ? -14.289 5.507 -10.197 1.00 70.25 239 GLN A C 1
ATOM 1855 O O . GLN A 1 239 ? -13.123 5.118 -10.369 1.00 70.25 239 GLN A O 1
ATOM 1860 N N . MET A 1 240 ? -15.289 4.727 -9.799 1.00 77.31 240 MET A N 1
ATOM 1861 C CA . MET A 1 240 ? -15.207 3.280 -9.670 1.00 77.31 240 MET A CA 1
ATOM 1862 C C . MET A 1 240 ? -15.676 2.633 -10.970 1.00 77.31 240 MET A C 1
ATOM 1864 O O . MET A 1 240 ? -16.348 3.254 -11.790 1.00 77.31 240 MET A O 1
ATOM 1868 N N . GLY A 1 241 ? -15.253 1.399 -11.196 1.00 83.19 241 GLY A N 1
ATOM 1869 C CA . GLY A 1 241 ? -15.736 0.581 -12.292 1.00 83.19 241 GLY A CA 1
ATOM 1870 C C . GLY A 1 241 ? -15.621 -0.895 -11.971 1.00 83.19 241 GLY A C 1
ATOM 1871 O O . GLY A 1 241 ? -14.878 -1.290 -11.071 1.00 83.19 241 GLY A O 1
ATOM 1872 N N . VAL A 1 242 ? -16.369 -1.712 -12.701 1.00 83.44 242 VAL A N 1
ATOM 1873 C CA . VAL A 1 242 ? -16.436 -3.163 -12.515 1.00 83.44 242 VAL A CA 1
ATOM 1874 C C . VAL A 1 242 ? -15.715 -3.849 -13.663 1.00 83.44 242 VAL A C 1
ATOM 1876 O O . VAL A 1 242 ? -15.976 -3.557 -14.831 1.00 83.44 242 VAL A O 1
ATOM 1879 N N . ALA A 1 243 ? -14.789 -4.745 -13.330 1.00 87.81 243 ALA A N 1
ATOM 1880 C CA . ALA A 1 243 ? -13.990 -5.483 -14.295 1.00 87.81 243 ALA A CA 1
ATOM 1881 C C . ALA A 1 243 ? -14.665 -6.777 -14.748 1.00 87.81 243 ALA A C 1
ATOM 1883 O O . ALA A 1 243 ? -14.926 -7.662 -13.943 1.00 87.81 243 ALA A O 1
ATOM 1884 N N . ASN A 1 244 ? -14.838 -6.937 -16.051 1.00 83.56 244 ASN A N 1
ATOM 1885 C CA . ASN A 1 244 ? -15.357 -8.140 -16.687 1.00 83.56 244 ASN A CA 1
ATOM 1886 C C . ASN A 1 244 ? -14.249 -8.794 -17.507 1.00 83.56 244 ASN A C 1
ATOM 1888 O O . ASN A 1 244 ? -13.535 -8.116 -18.249 1.00 83.56 244 ASN A O 1
ATOM 1892 N N . TYR A 1 245 ? -14.067 -10.105 -17.385 1.00 84.69 245 TYR A N 1
ATOM 1893 C CA . TYR A 1 245 ? -13.032 -10.804 -18.140 1.00 84.69 245 TYR A CA 1
ATOM 1894 C C . TYR A 1 245 ? -13.468 -11.008 -19.597 1.00 84.69 245 TYR A C 1
ATOM 1896 O O . TYR A 1 245 ? -14.506 -11.597 -19.869 1.00 84.69 245 TYR A O 1
ATOM 1904 N N . VAL A 1 246 ? -12.655 -10.543 -20.550 1.00 80.38 246 VAL A N 1
ATOM 1905 C CA . VAL A 1 246 ? -12.991 -10.581 -21.991 1.00 80.38 246 VAL A CA 1
ATOM 1906 C C . VAL A 1 246 ? -12.264 -11.710 -22.720 1.00 80.38 246 VAL A C 1
ATOM 1908 O O . VAL A 1 246 ? -12.562 -12.018 -23.869 1.00 80.38 246 VAL A O 1
ATOM 1911 N N . GLY A 1 247 ? -11.297 -12.357 -22.067 1.00 73.44 247 GLY A N 1
ATOM 1912 C CA . GLY A 1 247 ? -10.503 -13.417 -22.679 1.00 73.44 247 GLY A CA 1
ATOM 1913 C C . GLY A 1 247 ? -9.041 -13.037 -22.889 1.00 73.44 247 GLY A C 1
ATOM 1914 O O . GLY A 1 247 ? -8.525 -12.038 -22.378 1.00 73.44 247 GLY A O 1
ATOM 1915 N N . ARG A 1 248 ? -8.335 -13.883 -23.641 1.00 71.94 248 ARG A N 1
ATOM 1916 C CA . ARG A 1 248 ? -6.920 -13.688 -23.967 1.00 71.94 248 ARG A CA 1
ATOM 1917 C C . ARG A 1 248 ? -6.799 -13.027 -25.338 1.00 71.94 248 ARG A C 1
ATOM 1919 O O . ARG A 1 248 ? -7.097 -13.662 -26.340 1.00 71.94 248 ARG A O 1
ATOM 1926 N N . GLN A 1 249 ? -6.312 -11.787 -25.387 1.00 65.75 249 GLN A N 1
ATOM 1927 C CA . GLN A 1 249 ? -5.975 -11.110 -26.645 1.00 65.75 249 GLN A CA 1
ATOM 1928 C C . GLN A 1 249 ? -4.450 -11.093 -26.811 1.00 65.75 249 GLN A C 1
ATOM 1930 O O . GLN A 1 249 ? -3.732 -10.356 -26.132 1.00 65.75 249 GLN A O 1
ATOM 1935 N N . GLY A 1 250 ? -3.937 -11.944 -27.702 1.00 65.44 250 GLY A N 1
ATOM 1936 C CA . GLY A 1 250 ? -2.499 -12.156 -27.879 1.00 65.44 250 GLY A CA 1
ATOM 1937 C C . GLY A 1 250 ? -1.871 -12.926 -26.708 1.00 65.44 250 GLY A C 1
ATOM 1938 O O . GLY A 1 250 ? -2.318 -14.023 -26.368 1.00 65.44 250 GLY A O 1
ATOM 1939 N N . ARG A 1 251 ? -0.814 -12.367 -26.097 1.00 59.28 251 ARG A N 1
ATOM 1940 C CA . ARG A 1 251 ? -0.100 -12.967 -24.948 1.00 59.28 251 ARG A CA 1
ATOM 1941 C C . ARG A 1 251 ? -0.665 -12.560 -23.578 1.00 59.28 251 ARG A C 1
ATOM 1943 O O . ARG A 1 251 ? -0.206 -13.093 -22.574 1.00 59.28 251 ARG A O 1
ATOM 1950 N N . SER A 1 252 ? -1.629 -11.635 -23.509 1.00 63.06 252 SER A N 1
ATOM 1951 C CA . SER A 1 252 ? -2.160 -11.113 -22.242 1.00 63.06 252 SER A CA 1
ATOM 1952 C C . SER A 1 252 ? -3.664 -11.336 -22.077 1.00 63.06 252 SER A C 1
ATOM 1954 O O . SER A 1 252 ? -4.449 -11.282 -23.023 1.00 63.06 252 SER A O 1
ATOM 1956 N N . HIS A 1 253 ? -4.055 -11.595 -20.832 1.00 81.38 253 HIS A N 1
ATOM 1957 C CA . HIS A 1 253 ? -5.446 -11.646 -20.395 1.00 81.38 253 HIS A CA 1
ATOM 1958 C C . HIS A 1 253 ? -5.995 -10.226 -20.273 1.00 81.38 253 HIS A C 1
ATOM 1960 O O . HIS A 1 253 ? -5.328 -9.362 -19.687 1.00 81.38 253 HIS A O 1
ATOM 1966 N N . ARG A 1 254 ? -7.174 -9.989 -20.851 1.00 84.56 254 ARG A N 1
ATOM 1967 C CA . ARG A 1 254 ? -7.805 -8.672 -20.899 1.00 84.56 254 ARG A CA 1
ATOM 1968 C C . ARG A 1 254 ? -9.125 -8.641 -20.153 1.00 84.56 254 ARG A C 1
ATOM 1970 O O . ARG A 1 254 ? -9.875 -9.615 -20.136 1.00 84.56 254 ARG A O 1
ATOM 1977 N N . PHE A 1 255 ? -9.379 -7.481 -19.575 1.00 89.00 255 PHE A N 1
ATOM 1978 C CA . PHE A 1 255 ? -10.556 -7.170 -18.793 1.00 89.00 255 PHE A CA 1
ATOM 1979 C C . PHE A 1 255 ? -11.156 -5.873 -19.317 1.00 89.00 255 PHE A C 1
ATOM 1981 O O . PHE A 1 255 ? -10.431 -4.921 -19.598 1.00 89.00 255 PHE A O 1
ATOM 1988 N N . GLN A 1 256 ? -12.468 -5.850 -19.457 1.00 89.94 256 GLN A N 1
ATOM 1989 C CA . GLN A 1 256 ? -13.249 -4.664 -19.748 1.00 89.94 256 GLN A CA 1
ATOM 1990 C C . GLN A 1 256 ? -13.724 -4.090 -18.424 1.00 89.94 256 GLN A C 1
ATOM 1992 O O . GLN A 1 256 ? -14.431 -4.765 -17.687 1.00 89.94 256 GLN A O 1
ATOM 1997 N N . VAL A 1 257 ? -13.339 -2.863 -18.113 1.00 86.88 257 VAL A N 1
ATOM 1998 C CA . VAL A 1 257 ? -13.817 -2.149 -16.934 1.00 86.88 257 VAL A CA 1
ATOM 1999 C C . VAL A 1 257 ? -14.889 -1.174 -17.374 1.00 86.88 257 VAL A C 1
ATOM 2001 O O . VAL A 1 257 ? -14.619 -0.310 -18.208 1.00 86.88 257 VAL A O 1
ATOM 2004 N N . ILE A 1 258 ? -16.088 -1.325 -16.824 1.00 84.94 258 ILE A N 1
ATOM 2005 C CA . ILE A 1 258 ? -17.199 -0.395 -17.028 1.00 84.94 258 ILE A CA 1
ATOM 2006 C C . ILE A 1 258 ? -17.254 0.505 -15.800 1.00 84.94 258 ILE A C 1
ATOM 2008 O O . ILE A 1 258 ? -17.466 0.008 -14.694 1.00 84.94 258 ILE A O 1
ATOM 2012 N N . TYR A 1 259 ? -17.003 1.796 -15.984 1.00 83.38 259 TYR A N 1
ATOM 2013 C CA . TYR A 1 259 ? -17.012 2.777 -14.903 1.00 83.38 259 TYR A CA 1
ATOM 2014 C C . TYR A 1 259 ? -18.423 3.299 -14.614 1.00 83.38 259 TYR A C 1
ATOM 2016 O O . TYR A 1 259 ? -19.333 3.153 -15.429 1.00 83.38 259 TYR A O 1
ATOM 2024 N N . ASP A 1 260 ? -18.599 3.927 -13.452 1.00 76.94 260 ASP A N 1
ATOM 2025 C CA . ASP A 1 260 ? -19.882 4.470 -12.982 1.00 76.94 260 ASP A CA 1
ATOM 2026 C C . ASP A 1 260 ? -20.489 5.517 -13.940 1.00 76.94 260 ASP A C 1
ATOM 2028 O O . ASP A 1 260 ? -21.696 5.746 -13.936 1.00 76.94 260 ASP A O 1
ATOM 2032 N N . ASP A 1 261 ? -19.655 6.166 -14.760 1.00 76.62 261 ASP A N 1
ATOM 2033 C CA . ASP A 1 261 ? -20.060 7.122 -15.799 1.00 76.62 261 ASP A CA 1
ATOM 2034 C C . ASP A 1 261 ? -20.479 6.448 -17.121 1.00 76.62 261 ASP A C 1
ATOM 2036 O O . ASP A 1 261 ? -20.837 7.137 -18.075 1.00 76.62 261 ASP A O 1
ATOM 2040 N N . GLY A 1 262 ? -20.458 5.113 -17.176 1.00 70.19 262 GLY A N 1
ATOM 2041 C CA . GLY A 1 262 ? -20.770 4.312 -18.359 1.00 70.19 262 GLY A CA 1
ATOM 2042 C C . GLY A 1 262 ? -19.601 4.152 -19.334 1.00 70.19 262 GLY A C 1
ATOM 2043 O O . GLY A 1 262 ? -19.741 3.443 -20.332 1.00 70.19 262 GLY A O 1
ATOM 2044 N N . GLU A 1 263 ? -18.445 4.765 -19.065 1.00 75.25 263 GLU A N 1
ATOM 2045 C CA . GLU A 1 263 ? -17.266 4.643 -19.918 1.00 75.25 263 GLU A CA 1
ATOM 2046 C C . GLU A 1 263 ? -16.609 3.269 -19.779 1.00 75.25 263 GLU A C 1
ATOM 2048 O O . GLU A 1 263 ? -16.513 2.692 -18.693 1.00 75.25 263 GLU A O 1
ATOM 2053 N N . VAL A 1 264 ? -16.083 2.768 -20.893 1.00 81.44 264 VAL A N 1
ATOM 2054 C CA . VAL A 1 264 ? -15.534 1.415 -20.987 1.00 81.44 264 VAL A CA 1
ATOM 2055 C C . VAL A 1 264 ? -14.036 1.473 -21.277 1.00 81.44 264 VAL A C 1
ATOM 2057 O O . VAL A 1 264 ? -13.611 2.026 -22.289 1.00 81.44 264 VAL A O 1
ATOM 2060 N N . GLU A 1 265 ? -13.215 0.869 -20.419 1.00 84.88 265 GLU A N 1
ATOM 2061 C CA . GLU A 1 265 ? -11.757 0.805 -20.589 1.00 84.88 265 GLU A CA 1
ATOM 2062 C C . GLU A 1 265 ? -11.260 -0.641 -20.626 1.00 84.88 265 GLU A C 1
ATOM 2064 O O . GLU A 1 265 ? -11.639 -1.471 -19.805 1.00 84.88 265 GLU A O 1
ATOM 2069 N N . MET A 1 266 ? -10.365 -0.949 -21.564 1.00 82.88 266 MET A N 1
ATOM 2070 C CA . MET A 1 266 ? -9.751 -2.272 -21.673 1.00 82.88 266 MET A CA 1
ATOM 2071 C C . MET A 1 266 ? -8.414 -2.307 -20.935 1.00 82.88 266 MET A C 1
ATOM 2073 O O . MET A 1 266 ? -7.462 -1.643 -21.344 1.00 82.88 266 MET A O 1
ATOM 2077 N N . LEU A 1 267 ? -8.316 -3.130 -19.893 1.00 82.88 267 LEU A N 1
ATOM 2078 C CA . LEU A 1 267 ? -7.120 -3.294 -19.069 1.00 82.88 267 LEU A CA 1
ATOM 2079 C C . LEU A 1 267 ? -6.501 -4.685 -19.242 1.00 82.88 267 LEU A C 1
ATOM 2081 O O . LEU A 1 267 ? -7.193 -5.700 -19.329 1.00 82.88 267 LEU A O 1
ATOM 2085 N N . GLY A 1 268 ? -5.170 -4.756 -19.269 1.00 81.62 268 GLY A N 1
ATOM 2086 C CA . GLY A 1 268 ? -4.453 -6.030 -19.135 1.00 81.62 268 GLY A CA 1
ATOM 2087 C C . GLY A 1 268 ? -4.371 -6.476 -17.672 1.00 81.62 268 GLY A C 1
ATOM 2088 O O . GLY A 1 268 ? -4.460 -5.643 -16.779 1.00 81.62 268 GLY A O 1
ATOM 2089 N N . LEU A 1 269 ? -4.119 -7.762 -17.400 1.00 79.56 269 LEU A N 1
ATOM 2090 C CA . LEU A 1 269 ? -4.047 -8.307 -16.027 1.00 79.56 269 LEU A CA 1
ATOM 2091 C C . LEU A 1 269 ? -3.189 -7.477 -15.047 1.00 79.56 269 LEU A C 1
ATOM 2093 O O . LEU A 1 269 ? -3.596 -7.249 -13.913 1.00 79.56 269 LEU A O 1
ATOM 2097 N N . MET A 1 270 ? -2.008 -7.014 -15.470 1.00 71.06 270 MET A N 1
ATOM 2098 C CA . MET A 1 270 ? -1.110 -6.214 -14.617 1.00 71.06 270 MET A CA 1
ATOM 2099 C C . MET A 1 270 ? -1.644 -4.805 -14.341 1.00 71.06 270 MET A C 1
ATOM 2101 O O . MET A 1 270 ? -1.401 -4.244 -13.275 1.00 71.06 270 MET A O 1
ATOM 2105 N N . GLU A 1 271 ? -2.368 -4.242 -15.301 1.00 76.62 271 GLU A N 1
ATOM 2106 C CA . GLU A 1 271 ? -2.956 -2.910 -15.210 1.00 76.62 271 GLU A CA 1
ATOM 2107 C C . GLU A 1 271 ? -4.272 -2.929 -14.436 1.00 76.62 271 GLU A C 1
ATOM 2109 O O . GLU A 1 271 ? -4.537 -2.036 -13.642 1.00 76.62 271 GLU A O 1
ATOM 2114 N N . LEU A 1 272 ? -5.046 -4.003 -14.590 1.00 81.06 272 LEU A N 1
ATOM 2115 C CA . LEU A 1 272 ? -6.180 -4.300 -13.737 1.00 81.06 272 LEU A CA 1
ATOM 2116 C C . LEU A 1 272 ? -5.712 -4.430 -12.287 1.00 81.06 272 LEU A C 1
ATOM 2118 O O . LEU A 1 272 ? -6.167 -3.675 -11.439 1.00 81.06 272 LEU A O 1
ATOM 2122 N N . ARG A 1 273 ? -4.737 -5.310 -12.009 1.00 76.38 273 ARG A N 1
ATOM 2123 C CA . ARG A 1 273 ? -4.192 -5.530 -10.657 1.00 76.38 273 ARG A CA 1
ATOM 2124 C C . ARG A 1 273 ? -3.637 -4.264 -10.013 1.00 76.38 273 ARG A C 1
ATOM 2126 O O . ARG A 1 273 ? -3.777 -4.091 -8.809 1.00 76.38 273 ARG A O 1
ATOM 2133 N N . SER A 1 274 ? -3.015 -3.379 -10.791 1.00 67.44 274 SER A N 1
ATOM 2134 C CA . SER A 1 274 ? -2.485 -2.116 -10.268 1.00 67.44 274 SER A CA 1
ATOM 2135 C C . SER A 1 274 ? -3.559 -1.069 -9.981 1.00 67.44 274 SER A C 1
ATOM 2137 O O . SER A 1 274 ? -3.258 -0.095 -9.293 1.00 67.44 274 SER A O 1
ATOM 2139 N N . ARG A 1 275 ? -4.777 -1.261 -10.496 1.00 75.50 275 ARG A N 1
ATOM 2140 C CA . ARG A 1 275 ? -5.929 -0.369 -10.332 1.00 75.50 275 ARG A CA 1
ATOM 2141 C C . ARG A 1 275 ? -7.070 -0.995 -9.525 1.00 75.50 275 ARG A C 1
ATOM 2143 O O . ARG A 1 275 ? -8.061 -0.312 -9.273 1.00 75.50 275 ARG A O 1
ATOM 2150 N N . LEU A 1 276 ? -6.933 -2.260 -9.112 1.00 76.38 276 LEU A N 1
ATOM 2151 C CA . LEU A 1 276 ? -7.842 -2.905 -8.170 1.00 76.38 276 LEU A CA 1
ATOM 2152 C C . LEU A 1 276 ? -7.941 -2.035 -6.923 1.00 76.38 276 LEU A C 1
ATOM 2154 O O . LEU A 1 276 ? -6.920 -1.634 -6.357 1.00 76.38 276 LEU A O 1
ATOM 2158 N N . ALA A 1 277 ? -9.170 -1.768 -6.494 1.00 64.25 277 ALA A N 1
ATOM 2159 C CA . ALA A 1 277 ? -9.429 -0.990 -5.293 1.00 64.25 277 ALA A CA 1
ATOM 2160 C C . ALA A 1 277 ? -8.714 -1.595 -4.069 1.00 64.25 277 ALA A C 1
ATOM 2162 O O . ALA A 1 277 ? -8.181 -0.844 -3.263 1.00 64.25 277 ALA A O 1
ATOM 2163 N N . SER A 1 278 ? -8.584 -2.928 -4.012 1.00 54.03 278 SER A N 1
ATOM 2164 C CA . SER A 1 278 ? -7.840 -3.655 -2.974 1.00 54.03 278 SER A CA 1
ATOM 2165 C C . SER A 1 278 ? -6.306 -3.528 -3.073 1.00 54.03 278 SER A C 1
ATOM 2167 O O . SER A 1 278 ? -5.635 -3.366 -2.062 1.00 54.03 278 SER A O 1
ATOM 2169 N N . GLY A 1 279 ? -5.718 -3.550 -4.278 1.00 45.97 279 GLY A N 1
ATOM 2170 C CA . GLY A 1 279 ? -4.254 -3.518 -4.473 1.00 45.97 279 GLY A CA 1
ATOM 2171 C C . GLY A 1 279 ? -3.625 -2.114 -4.446 1.00 45.97 279 GLY A C 1
ATOM 2172 O O . GLY A 1 279 ? -2.429 -1.954 -4.181 1.00 45.97 279 GLY A O 1
ATOM 2173 N N . LEU A 1 280 ? -4.419 -1.072 -4.716 1.00 47.75 280 LEU A N 1
ATOM 2174 C CA . LEU A 1 280 ? -4.011 0.328 -4.538 1.00 47.75 280 LEU A CA 1
ATOM 2175 C C . LEU A 1 280 ? -3.894 0.714 -3.063 1.00 47.75 280 LEU A C 1
ATOM 2177 O O . LEU A 1 280 ? -3.106 1.602 -2.741 1.00 47.75 280 LEU A O 1
ATOM 2181 N N . GLU A 1 281 ? -4.633 0.040 -2.186 1.00 41.59 281 GLU A N 1
ATOM 2182 C CA . GLU A 1 281 ? -4.495 0.174 -0.743 1.00 41.59 281 GLU A CA 1
ATOM 2183 C C . GLU A 1 281 ? -3.129 -0.398 -0.308 1.00 41.59 281 GLU A C 1
ATOM 2185 O O . GLU A 1 281 ? -2.291 0.368 0.177 1.00 41.59 281 GLU A O 1
ATOM 2190 N N . GLU A 1 282 ? -2.809 -1.658 -0.628 1.00 38.75 282 GLU A N 1
ATOM 2191 C CA . GLU A 1 282 ? -1.534 -2.312 -0.256 1.00 38.75 282 GLU A CA 1
ATOM 2192 C C . GLU A 1 282 ? -0.272 -1.579 -0.769 1.00 38.75 282 GLU A C 1
ATOM 2194 O O . GLU A 1 282 ? 0.710 -1.410 -0.041 1.00 38.75 282 GLU A O 1
ATOM 2199 N N . ARG A 1 283 ? -0.284 -1.064 -2.009 1.00 39.75 283 ARG A N 1
ATOM 2200 C CA . ARG A 1 283 ? 0.859 -0.319 -2.590 1.00 39.75 283 ARG A CA 1
ATOM 2201 C C . ARG A 1 283 ? 0.946 1.139 -2.140 1.00 39.75 283 ARG A C 1
ATOM 2203 O O . ARG A 1 283 ? 2.045 1.706 -2.099 1.00 39.75 283 ARG A O 1
ATOM 2210 N N . ALA A 1 284 ? -0.186 1.780 -1.829 1.00 41.53 284 ALA A N 1
ATOM 2211 C CA . ALA A 1 284 ? -0.179 3.075 -1.145 1.00 41.53 284 ALA A CA 1
ATOM 2212 C C . ALA A 1 284 ? 0.406 2.931 0.259 1.00 41.53 284 ALA A C 1
ATOM 2214 O O . ALA A 1 284 ? 1.052 3.859 0.744 1.00 41.53 284 ALA A O 1
ATOM 2215 N N . VAL A 1 285 ? 0.238 1.756 0.857 1.00 42.41 285 VAL A N 1
ATOM 2216 C CA . VAL A 1 285 ? 0.858 1.364 2.109 1.00 42.41 285 VAL A CA 1
ATOM 2217 C C . VAL A 1 285 ? 2.355 1.152 1.982 1.00 42.41 285 VAL A C 1
ATOM 2219 O O . VAL A 1 285 ? 3.068 1.869 2.667 1.00 42.41 285 VAL A O 1
ATOM 2222 N N . GLU A 1 286 ? 2.881 0.342 1.064 1.00 38.19 286 GLU A N 1
ATOM 2223 C CA . GLU A 1 286 ? 4.346 0.198 0.901 1.00 38.19 286 GLU A CA 1
ATOM 2224 C C . GLU A 1 286 ? 5.064 1.532 0.612 1.00 38.19 286 GLU A C 1
ATOM 2226 O O . GLU A 1 286 ? 6.116 1.841 1.184 1.00 38.19 286 GLU A O 1
ATOM 2231 N N . ARG A 1 287 ? 4.486 2.382 -0.251 1.00 39.00 287 ARG A N 1
ATOM 2232 C CA . ARG A 1 287 ? 5.061 3.707 -0.556 1.00 39.00 287 ARG A CA 1
ATOM 2233 C C . ARG A 1 287 ? 4.930 4.691 0.606 1.00 39.00 287 ARG A C 1
ATOM 2235 O O . ARG A 1 287 ? 5.808 5.540 0.768 1.00 39.00 287 ARG A O 1
ATOM 2242 N N . ARG A 1 288 ? 3.876 4.585 1.424 1.00 41.31 288 ARG A N 1
ATOM 2243 C CA . ARG A 1 288 ? 3.764 5.346 2.676 1.00 41.31 288 ARG A CA 1
ATOM 2244 C C . ARG A 1 288 ? 4.721 4.805 3.725 1.00 41.31 288 ARG A C 1
ATOM 2246 O O . ARG A 1 288 ? 5.384 5.624 4.329 1.00 41.31 288 ARG A O 1
ATOM 2253 N N . VAL A 1 289 ? 4.910 3.497 3.861 1.00 40.94 289 VAL A N 1
ATOM 2254 C CA . VAL A 1 289 ? 5.871 2.864 4.781 1.00 40.94 289 VAL A CA 1
ATOM 2255 C C . VAL A 1 289 ? 7.299 3.348 4.500 1.00 40.94 289 VAL A C 1
ATOM 2257 O O . VAL A 1 289 ? 8.004 3.731 5.428 1.00 40.94 289 VAL A O 1
ATOM 2260 N N . SER A 1 290 ? 7.706 3.480 3.232 1.00 37.88 290 SER A N 1
ATOM 2261 C CA . SER A 1 290 ? 9.035 4.013 2.873 1.00 37.88 290 SER A CA 1
ATOM 2262 C C . SER A 1 290 ? 9.205 5.521 3.161 1.00 37.88 290 SER A C 1
ATOM 2264 O O . SER A 1 290 ? 10.281 5.960 3.573 1.00 37.88 290 SER A O 1
ATOM 2266 N N . ALA A 1 291 ? 8.144 6.326 3.014 1.00 36.59 291 ALA A N 1
ATOM 2267 C CA . ALA A 1 291 ? 8.159 7.761 3.335 1.00 36.59 291 ALA A CA 1
ATOM 2268 C C . ALA A 1 291 ? 7.956 8.055 4.839 1.00 36.59 291 ALA A C 1
ATOM 2270 O O . ALA A 1 291 ? 8.489 9.033 5.364 1.00 36.59 291 ALA A O 1
ATOM 2271 N N . VAL A 1 292 ? 7.216 7.192 5.537 1.00 42.47 292 VAL A N 1
ATOM 2272 C CA . VAL A 1 292 ? 6.968 7.202 6.984 1.00 42.47 292 VAL A CA 1
ATOM 2273 C C . VAL A 1 292 ? 8.214 6.712 7.724 1.00 42.47 292 VAL A C 1
ATOM 2275 O O . VAL A 1 292 ? 8.558 7.296 8.740 1.00 42.47 292 VAL A O 1
ATOM 2278 N N . SER A 1 293 ? 8.986 5.765 7.181 1.00 40.88 293 SER A N 1
ATOM 2279 C CA . SER A 1 293 ? 10.203 5.219 7.812 1.00 40.88 293 SER A CA 1
ATOM 2280 C C . SER A 1 293 ? 11.284 6.270 8.142 1.00 40.88 293 SER A C 1
ATOM 2282 O O . SER A 1 293 ? 11.968 6.142 9.156 1.00 40.88 293 SER A O 1
ATOM 2284 N N . ARG A 1 294 ? 11.405 7.366 7.372 1.00 38.22 294 ARG A N 1
ATOM 2285 C CA . ARG A 1 294 ? 12.345 8.465 7.699 1.00 38.22 294 ARG A CA 1
ATOM 2286 C C . ARG A 1 294 ? 11.769 9.546 8.616 1.00 38.22 294 ARG A C 1
ATOM 2288 O O . ARG A 1 294 ? 12.545 10.280 9.213 1.00 38.22 294 ARG A O 1
ATOM 2295 N N . LYS A 1 295 ? 10.440 9.667 8.718 1.00 36.66 295 LYS A N 1
ATOM 2296 C CA . LYS A 1 295 ? 9.768 10.734 9.488 1.00 36.66 295 LYS A CA 1
ATOM 2297 C C . LYS A 1 295 ? 9.161 10.241 10.810 1.00 36.66 295 LYS A C 1
ATOM 2299 O O . LYS A 1 295 ? 9.057 11.022 11.740 1.00 36.66 295 LYS A O 1
ATOM 2304 N N . ALA A 1 296 ? 8.807 8.958 10.909 1.00 40.12 296 ALA A N 1
ATOM 2305 C CA . ALA A 1 296 ? 8.256 8.313 12.106 1.00 40.12 296 ALA A CA 1
ATOM 2306 C C . ALA A 1 296 ? 9.325 7.766 13.062 1.00 40.12 296 ALA A C 1
ATOM 2308 O O . ALA A 1 296 ? 9.026 7.573 14.233 1.00 40.12 296 ALA A O 1
ATOM 2309 N N . ARG A 1 297 ? 10.575 7.586 12.603 1.00 42.66 297 ARG A N 1
ATOM 2310 C CA . ARG A 1 297 ? 11.720 7.326 13.494 1.00 42.66 297 ARG A CA 1
ATOM 2311 C C . ARG A 1 297 ? 12.044 8.500 14.429 1.00 42.66 297 ARG A C 1
ATOM 2313 O O . ARG A 1 297 ? 12.748 8.293 15.395 1.00 42.66 297 ARG A O 1
ATOM 2320 N N . VAL A 1 298 ? 11.532 9.702 14.148 1.00 47.47 298 VAL A N 1
ATOM 2321 C CA . VAL A 1 298 ? 11.871 10.939 14.877 1.00 47.47 298 VAL A CA 1
ATOM 2322 C C . VAL A 1 298 ? 10.941 11.192 16.083 1.00 47.47 298 VAL A C 1
ATOM 2324 O O . VAL A 1 298 ? 11.131 12.162 16.801 1.00 47.47 298 VAL A O 1
ATOM 2327 N N . CYS A 1 299 ? 9.905 10.372 16.315 1.00 57.50 299 CYS A N 1
ATOM 2328 C CA . CYS A 1 299 ? 8.856 10.692 17.304 1.00 57.50 299 CYS A CA 1
ATOM 2329 C C . CYS A 1 299 ? 8.494 9.555 18.270 1.00 57.50 299 CYS A C 1
ATOM 2331 O O . CYS A 1 299 ? 7.427 9.614 18.869 1.00 57.50 299 CYS A O 1
ATOM 2333 N N . TRP A 1 300 ? 9.315 8.512 18.386 1.00 75.06 300 TRP A N 1
ATOM 2334 C CA . TRP A 1 300 ? 9.142 7.465 19.398 1.00 75.06 300 TRP A CA 1
ATOM 2335 C C . TRP A 1 300 ? 10.491 7.233 20.076 1.00 75.06 300 TRP A C 1
ATOM 2337 O O . TRP A 1 300 ? 11.222 6.308 19.735 1.00 75.06 300 TRP A O 1
ATOM 2347 N N . GLU A 1 301 ? 10.841 8.153 20.970 1.00 81.44 301 GLU A N 1
ATOM 2348 C CA . GLU A 1 301 ? 12.032 8.087 21.816 1.00 81.44 301 GLU A CA 1
ATOM 2349 C C . GLU A 1 301 ? 11.546 8.136 23.268 1.00 81.44 301 GLU A C 1
ATOM 2351 O O . GLU A 1 301 ? 10.919 9.113 23.681 1.00 81.44 301 GLU A O 1
ATOM 2356 N N . LEU A 1 302 ? 11.763 7.051 24.016 1.00 86.38 302 LEU A N 1
ATOM 2357 C CA . LEU A 1 302 ? 11.264 6.880 25.388 1.00 86.38 302 LEU A CA 1
ATOM 2358 C C . LEU A 1 302 ? 12.404 6.734 26.415 1.00 86.38 302 LEU A C 1
ATOM 2360 O O . LEU A 1 302 ? 12.209 6.195 27.502 1.00 86.38 302 LEU A O 1
ATOM 2364 N N . GLU A 1 303 ? 13.605 7.205 26.071 1.00 84.50 303 GLU A N 1
ATOM 2365 C CA . GLU A 1 303 ? 14.819 7.008 26.874 1.00 84.50 303 GLU A CA 1
ATOM 2366 C C . GLU A 1 303 ? 14.842 7.860 28.146 1.00 84.50 303 GLU A C 1
ATOM 2368 O O . GLU A 1 303 ? 15.411 7.457 29.159 1.00 84.50 303 GLU A O 1
ATOM 2373 N N . ASN A 1 304 ? 14.249 9.054 28.095 1.00 88.88 304 ASN A N 1
ATOM 2374 C CA . ASN A 1 304 ? 14.279 10.024 29.184 1.00 88.88 304 ASN A CA 1
ATOM 2375 C C . ASN A 1 304 ? 12.981 10.847 29.246 1.00 88.88 304 ASN A C 1
ATOM 2377 O O . ASN A 1 304 ? 12.137 10.809 28.353 1.00 88.88 304 ASN A O 1
ATOM 2381 N N . VAL A 1 305 ? 12.815 11.619 30.321 1.00 90.38 305 VAL A N 1
ATOM 2382 C CA . VAL A 1 305 ? 11.594 12.406 30.564 1.00 90.38 305 VAL A CA 1
ATOM 2383 C C . VAL A 1 305 ? 11.336 13.442 29.462 1.00 90.38 305 VAL A C 1
ATOM 2385 O O . VAL A 1 305 ? 10.180 13.644 29.096 1.00 90.38 305 VAL A O 1
ATOM 2388 N N . GLU A 1 306 ? 12.373 14.094 28.921 1.00 88.38 306 GLU A N 1
ATOM 2389 C CA . GLU A 1 306 ? 12.201 15.084 27.847 1.00 88.38 306 GLU A CA 1
ATOM 2390 C C . GLU A 1 306 ? 11.698 14.446 26.548 1.00 88.38 306 GLU A C 1
ATOM 2392 O O . GLU A 1 306 ? 10.739 14.933 25.954 1.00 88.38 306 GLU A O 1
ATOM 2397 N N . THR A 1 307 ? 12.297 13.334 26.129 1.00 89.25 307 THR A N 1
ATOM 2398 C CA . THR A 1 307 ? 11.914 12.610 24.904 1.00 89.25 307 THR A CA 1
ATOM 2399 C C . THR A 1 307 ? 10.504 12.022 25.006 1.00 89.25 307 THR A C 1
ATOM 2401 O O . THR A 1 307 ? 9.714 12.143 24.063 1.00 89.25 307 THR A O 1
ATOM 2404 N N . ILE A 1 308 ? 10.121 11.507 26.181 1.00 89.12 308 ILE A N 1
ATOM 2405 C CA . ILE A 1 308 ? 8.748 11.057 26.463 1.00 89.12 308 ILE A CA 1
ATOM 2406 C C . ILE A 1 308 ? 7.764 12.229 26.393 1.00 89.12 308 ILE A C 1
ATOM 2408 O O . ILE A 1 308 ? 6.700 12.107 25.784 1.00 89.12 308 ILE A O 1
ATOM 2412 N N . HIS A 1 309 ? 8.109 13.374 26.987 1.00 89.88 309 HIS A N 1
ATOM 2413 C CA . HIS A 1 309 ? 7.273 14.576 26.937 1.00 89.88 309 HIS A CA 1
ATOM 2414 C C . HIS A 1 309 ? 7.079 15.072 25.497 1.00 89.88 309 HIS A C 1
ATOM 2416 O O . HIS A 1 309 ? 5.940 15.262 25.071 1.00 89.88 309 HIS A O 1
ATOM 2422 N N . CYS A 1 310 ? 8.152 15.158 24.706 1.00 87.12 310 CYS A N 1
ATOM 2423 C CA . CYS A 1 310 ? 8.070 15.504 23.286 1.00 87.12 310 CYS A CA 1
ATOM 2424 C C . CYS A 1 310 ? 7.215 14.505 22.490 1.00 87.12 310 CYS A C 1
ATOM 2426 O O . CYS A 1 310 ? 6.428 14.910 21.632 1.00 87.12 310 CYS A O 1
ATOM 2428 N N . THR A 1 311 ? 7.329 13.207 22.785 1.00 87.62 311 THR A N 1
ATOM 2429 C CA . THR A 1 311 ? 6.519 12.159 22.147 1.00 87.62 311 THR A CA 1
ATOM 2430 C C . THR A 1 311 ? 5.029 12.341 22.460 1.00 87.62 311 THR A C 1
ATOM 2432 O O . THR A 1 311 ? 4.197 12.307 21.546 1.00 87.62 311 THR A O 1
ATOM 2435 N N . LEU A 1 312 ? 4.681 12.616 23.723 1.00 88.94 312 LEU A N 1
ATOM 2436 C CA . LEU A 1 312 ? 3.308 12.921 24.141 1.00 88.94 312 LEU A CA 1
ATOM 2437 C C . LEU A 1 312 ? 2.761 14.167 23.439 1.00 88.94 312 LEU A C 1
ATOM 2439 O O . LEU A 1 312 ? 1.648 14.129 22.915 1.00 88.94 312 LEU A O 1
ATOM 2443 N N . GLU A 1 313 ? 3.530 15.257 23.385 1.00 86.94 313 GLU A N 1
ATOM 2444 C CA . GLU A 1 313 ? 3.102 16.494 22.718 1.00 86.94 313 GLU A CA 1
ATOM 2445 C C . GLU A 1 313 ? 2.895 16.308 21.213 1.00 86.94 313 GLU A C 1
ATOM 2447 O O . GLU A 1 313 ? 1.980 16.894 20.629 1.00 86.94 313 GLU A O 1
ATOM 2452 N N . HIS A 1 314 ? 3.703 15.462 20.575 1.00 85.25 314 HIS A N 1
ATOM 2453 C CA . HIS A 1 314 ? 3.556 15.159 19.156 1.00 85.25 314 HIS A CA 1
ATOM 2454 C C . HIS A 1 314 ? 2.331 14.274 18.857 1.00 85.25 314 HIS A C 1
ATOM 2456 O O . HIS A 1 314 ? 1.744 14.347 17.769 1.00 85.25 314 HIS A O 1
ATOM 2462 N N . GLY A 1 315 ? 1.950 13.407 19.797 1.00 84.81 315 GLY A N 1
ATOM 2463 C CA . GLY A 1 315 ? 0.763 12.554 19.702 1.00 84.81 315 GLY A CA 1
ATOM 2464 C C . GLY A 1 315 ? -0.535 13.304 20.003 1.00 84.81 315 GLY A C 1
ATOM 2465 O O . GLY A 1 315 ? -1.475 13.272 19.204 1.00 84.81 315 GLY A O 1
ATOM 2466 N N . MET A 1 316 ? -0.563 13.994 21.141 1.00 89.06 316 MET A N 1
ATOM 2467 C CA . MET A 1 316 ? -1.696 14.745 21.677 1.00 89.06 316 MET A CA 1
ATOM 2468 C C . MET A 1 316 ? -1.243 16.173 22.022 1.00 89.06 316 MET A C 1
ATOM 2470 O O . MET A 1 316 ? -0.862 16.440 23.166 1.00 89.06 316 MET A O 1
ATOM 2474 N N . PRO A 1 317 ? -1.265 17.099 21.047 1.00 79.69 317 PRO A N 1
ATOM 2475 C CA . PRO A 1 317 ? -0.809 18.466 21.256 1.00 79.69 317 PRO A CA 1
ATOM 2476 C C . PRO A 1 317 ? -1.768 19.247 22.160 1.00 79.69 317 PRO A C 1
ATOM 2478 O O . PRO A 1 317 ? -2.989 19.206 21.980 1.00 79.69 317 PRO A O 1
ATOM 2481 N N . GLY A 1 318 ? -1.216 20.024 23.095 1.00 69.31 318 GLY A N 1
ATOM 2482 C CA . GLY A 1 318 ? -2.024 20.901 23.945 1.00 69.31 318 GLY A CA 1
ATOM 2483 C C . GLY A 1 318 ? -1.575 21.059 25.392 1.00 69.31 318 GLY A C 1
ATOM 2484 O O . GLY A 1 318 ? -2.447 21.136 26.245 1.00 69.31 318 GLY A O 1
ATOM 2485 N N . GLY A 1 319 ? -0.269 21.112 25.673 1.00 69.81 319 GLY A N 1
ATOM 2486 C CA . GLY A 1 319 ? 0.234 21.347 27.032 1.00 69.81 319 GLY A CA 1
ATOM 2487 C C . GLY A 1 319 ? 0.211 20.091 27.902 1.00 69.81 319 GLY A C 1
ATOM 2488 O O . GLY A 1 319 ? -0.420 20.065 28.954 1.00 69.81 319 GLY A O 1
ATOM 2489 N N . GLN A 1 320 ? 0.894 19.035 27.455 1.00 82.56 320 GLN A N 1
ATOM 2490 C CA . GLN A 1 320 ? 1.066 17.819 28.251 1.00 82.56 320 GLN A CA 1
ATOM 2491 C C . GLN A 1 320 ? 1.845 18.140 29.532 1.00 82.56 320 GLN A C 1
ATOM 2493 O O . GLN A 1 320 ? 2.911 18.757 29.465 1.00 82.56 320 GLN A O 1
ATOM 2498 N N . SER A 1 321 ? 1.344 17.709 30.696 1.00 83.44 321 SER A N 1
ATOM 2499 C CA . SER A 1 321 ? 2.080 17.906 31.950 1.00 83.44 321 SER A CA 1
ATOM 2500 C C . SER A 1 321 ? 3.399 17.128 31.931 1.00 83.44 321 SER A C 1
ATOM 2502 O O . SER A 1 321 ? 3.447 15.947 31.571 1.00 83.44 321 SER A O 1
ATOM 2504 N N . ARG A 1 322 ? 4.474 17.777 32.393 1.00 85.88 322 ARG A N 1
ATOM 2505 C CA . ARG A 1 322 ? 5.780 17.136 32.592 1.00 85.88 322 ARG A CA 1
ATOM 2506 C C . ARG A 1 322 ? 5.724 16.050 33.670 1.00 85.88 322 ARG A C 1
ATOM 2508 O O . ARG A 1 322 ? 6.472 15.082 33.579 1.00 85.88 322 ARG A O 1
ATOM 2515 N N . GLU A 1 323 ? 4.807 16.149 34.635 1.00 87.06 323 GLU A N 1
ATOM 2516 C CA . GLU A 1 323 ? 4.595 15.108 35.652 1.00 87.06 323 GLU A CA 1
ATOM 2517 C C . GLU A 1 323 ? 4.172 13.782 35.010 1.00 87.06 323 GLU A C 1
ATOM 2519 O O . GLU A 1 323 ? 4.669 12.726 35.398 1.00 87.06 323 GLU A O 1
ATOM 2524 N N . LYS A 1 324 ? 3.333 13.826 33.966 1.00 88.00 324 LYS A N 1
ATOM 2525 C CA . LYS A 1 324 ? 2.915 12.628 33.223 1.00 88.00 324 LYS A CA 1
ATOM 2526 C C . LYS A 1 324 ? 4.110 11.926 32.574 1.00 88.00 324 LYS A C 1
ATOM 2528 O O . LYS A 1 324 ? 4.221 10.704 32.647 1.00 88.00 324 LYS A O 1
ATOM 2533 N N . ALA A 1 325 ? 5.028 12.691 31.983 1.00 90.31 325 ALA A N 1
ATOM 2534 C CA . ALA A 1 325 ? 6.246 12.143 31.390 1.00 90.31 325 ALA A CA 1
ATOM 2535 C C . ALA A 1 325 ? 7.170 11.509 32.446 1.00 90.31 325 ALA A C 1
ATOM 2537 O O . ALA A 1 325 ? 7.763 10.466 32.184 1.00 90.31 325 ALA A O 1
ATOM 2538 N N . VAL A 1 326 ? 7.247 12.079 33.656 1.00 90.25 326 VAL A N 1
ATOM 2539 C CA . VAL A 1 326 ? 7.995 11.489 34.784 1.00 90.25 326 VAL A CA 1
ATOM 2540 C C . VAL A 1 326 ? 7.371 10.169 35.239 1.00 90.25 326 VAL A C 1
ATOM 2542 O O . VAL A 1 326 ? 8.096 9.194 35.454 1.00 90.25 326 VAL A O 1
ATOM 2545 N N . VAL A 1 327 ? 6.041 10.116 35.361 1.00 88.06 327 VAL A N 1
ATOM 2546 C CA . VAL A 1 327 ? 5.312 8.891 35.729 1.00 88.06 327 VAL A CA 1
ATOM 2547 C C . VAL A 1 327 ? 5.555 7.796 34.691 1.00 88.06 327 VAL A C 1
ATOM 2549 O O . VAL A 1 327 ? 5.945 6.690 35.059 1.00 88.06 327 VAL A O 1
ATOM 2552 N N . LEU A 1 328 ? 5.420 8.118 33.402 1.00 88.19 328 LEU A N 1
ATOM 2553 C CA . LEU A 1 328 ? 5.677 7.181 32.307 1.00 88.19 328 LEU A CA 1
ATOM 2554 C C . LEU A 1 328 ? 7.128 6.710 32.266 1.00 88.19 328 LEU A C 1
ATOM 2556 O O . LEU A 1 328 ? 7.366 5.511 32.176 1.00 88.19 328 LEU A O 1
ATOM 2560 N N . HIS A 1 329 ? 8.091 7.623 32.394 1.00 90.19 329 HIS A N 1
ATOM 2561 C CA . HIS A 1 329 ? 9.507 7.271 32.452 1.00 90.19 329 HIS A CA 1
ATOM 2562 C C . HIS A 1 329 ? 9.785 6.292 33.595 1.00 90.19 329 HIS A C 1
ATOM 2564 O O . HIS A 1 329 ? 10.418 5.259 33.400 1.00 90.19 329 HIS A O 1
ATOM 2570 N N . THR A 1 330 ? 9.262 6.582 34.788 1.00 87.44 330 THR A N 1
ATOM 2571 C CA . THR A 1 330 ? 9.442 5.722 35.965 1.00 87.44 330 THR A CA 1
ATOM 2572 C C . THR A 1 330 ? 8.816 4.345 35.749 1.00 87.44 330 THR A C 1
ATOM 2574 O O . THR A 1 330 ? 9.434 3.334 36.076 1.00 87.44 330 THR A O 1
ATOM 2577 N N . ALA A 1 331 ? 7.617 4.301 35.168 1.00 84.25 331 ALA A N 1
ATOM 2578 C CA . ALA A 1 331 ? 6.897 3.066 34.892 1.00 84.25 331 ALA A CA 1
ATOM 2579 C C . ALA A 1 331 ? 7.602 2.199 33.830 1.00 84.25 331 ALA A C 1
ATOM 2581 O O . ALA A 1 331 ? 7.721 0.987 34.005 1.00 84.25 331 ALA A O 1
ATOM 2582 N N . ILE A 1 332 ? 8.135 2.818 32.770 1.00 85.38 332 ILE A N 1
ATOM 2583 C CA . ILE A 1 332 ? 8.927 2.146 31.727 1.00 85.38 332 ILE A CA 1
ATOM 2584 C C . ILE A 1 332 ? 10.220 1.577 32.326 1.00 85.38 332 ILE A C 1
ATOM 2586 O O . ILE A 1 332 ? 10.506 0.397 32.136 1.00 85.38 332 ILE A O 1
ATOM 2590 N N . GLN A 1 333 ? 10.963 2.373 33.103 1.00 83.12 333 GLN A N 1
ATOM 2591 C CA . GLN A 1 333 ? 12.234 1.950 33.712 1.00 83.12 333 GLN A CA 1
ATOM 2592 C C . GLN A 1 333 ? 12.069 0.791 34.701 1.00 83.12 333 GLN A C 1
ATOM 2594 O O . GLN A 1 333 ? 12.942 -0.066 34.810 1.00 83.12 333 GLN A O 1
ATOM 2599 N N . ARG A 1 334 ? 10.947 0.749 35.425 1.00 82.25 334 ARG A N 1
ATOM 2600 C CA . ARG A 1 334 ? 10.646 -0.333 36.371 1.00 82.25 334 ARG A CA 1
ATOM 2601 C C . ARG A 1 334 ? 10.007 -1.558 35.721 1.00 82.25 334 ARG A C 1
ATOM 2603 O O . ARG A 1 334 ? 9.768 -2.531 36.421 1.00 82.25 334 ARG A O 1
ATOM 2610 N N . ALA A 1 335 ? 9.708 -1.511 34.421 1.00 73.94 335 ALA A N 1
ATOM 2611 C CA . ALA A 1 335 ? 8.836 -2.479 33.751 1.00 73.94 335 ALA A CA 1
ATOM 2612 C C . ALA A 1 335 ? 7.450 -2.629 34.433 1.00 73.94 335 ALA A C 1
ATOM 2614 O O . ALA A 1 335 ? 6.751 -3.617 34.237 1.00 73.94 335 ALA A O 1
ATOM 2615 N N . GLU A 1 336 ? 7.023 -1.615 35.193 1.00 72.62 336 GLU A N 1
ATOM 2616 C CA . GLU A 1 336 ? 5.770 -1.548 35.961 1.00 72.62 336 GLU A CA 1
ATOM 2617 C C . GLU A 1 336 ? 4.793 -0.569 35.293 1.00 72.62 336 GLU A C 1
ATOM 2619 O O . GLU A 1 336 ? 4.183 0.296 35.918 1.00 72.62 336 GLU A O 1
ATOM 2624 N N . TRP A 1 337 ? 4.659 -0.672 33.976 1.00 66.62 337 TRP A N 1
ATOM 2625 C CA . TRP A 1 337 ? 3.820 0.206 33.155 1.00 66.62 337 TRP A CA 1
ATOM 2626 C C . TRP A 1 337 ? 2.383 -0.306 33.003 1.00 66.62 337 TRP A C 1
ATOM 2628 O O . TRP A 1 337 ? 1.610 0.213 32.201 1.00 66.62 337 TRP A O 1
ATOM 2638 N N . GLY A 1 338 ? 2.009 -1.263 33.857 1.00 58.84 338 GLY A N 1
ATOM 2639 C CA . GLY A 1 338 ? 0.628 -1.643 34.121 1.00 58.84 338 GLY A CA 1
ATOM 2640 C C . GLY A 1 338 ? -0.038 -2.377 32.970 1.00 58.84 338 GLY A C 1
ATOM 2641 O O . GLY A 1 338 ? -1.176 -2.045 32.644 1.00 58.84 338 GLY A O 1
ATOM 2642 N N . GLU A 1 339 ? 0.654 -3.352 32.370 1.00 63.03 339 GLU A N 1
ATOM 2643 C CA . GLU A 1 339 ? 0.043 -4.292 31.428 1.00 63.03 339 GLU A CA 1
ATOM 2644 C C . GLU A 1 339 ? -1.265 -4.808 32.040 1.00 63.03 339 GLU A C 1
ATOM 2646 O O . GLU A 1 339 ? -1.285 -5.457 33.088 1.00 63.03 339 GLU A O 1
ATOM 2651 N N . TYR A 1 340 ? -2.377 -4.384 31.446 1.00 76.44 340 TYR A N 1
ATOM 2652 C CA . TYR A 1 340 ? -3.698 -4.733 31.923 1.00 76.44 340 TYR A CA 1
ATOM 2653 C C . TYR A 1 340 ? -4.258 -5.754 30.960 1.00 76.44 340 TYR A C 1
ATOM 2655 O O . TYR A 1 340 ? -4.579 -5.414 29.824 1.00 76.44 340 TYR A O 1
ATOM 2663 N N . GLU A 1 341 ? -4.397 -6.991 31.413 1.00 84.12 341 GLU A N 1
ATOM 2664 C CA . GLU A 1 341 ? -5.126 -7.985 30.647 1.00 84.12 341 GLU A CA 1
ATOM 2665 C C . GLU A 1 341 ? -6.636 -7.746 30.811 1.00 84.12 341 GLU A C 1
ATOM 2667 O O . GLU A 1 341 ? -7.151 -7.823 31.934 1.00 84.12 341 GLU A O 1
ATOM 2672 N N . PRO A 1 342 ? -7.372 -7.442 29.725 1.00 88.56 342 PRO A N 1
ATOM 2673 C CA . PRO A 1 342 ? -8.814 -7.283 29.802 1.00 88.56 342 PRO A CA 1
ATOM 2674 C C . PRO A 1 342 ? -9.491 -8.613 30.132 1.00 88.56 342 PRO A C 1
ATOM 2676 O O . PRO A 1 342 ? -9.183 -9.651 29.546 1.00 88.56 342 PRO A O 1
ATOM 2679 N N . THR A 1 343 ? -10.472 -8.581 31.031 1.00 91.25 343 THR A N 1
ATOM 2680 C CA . THR A 1 343 ? -11.232 -9.787 31.386 1.00 91.25 343 THR A CA 1
ATOM 2681 C C . THR A 1 343 ? -12.067 -10.281 30.195 1.00 91.25 343 THR A C 1
ATOM 2683 O O . THR A 1 343 ? -12.460 -9.483 29.340 1.00 91.25 343 THR A O 1
ATOM 2686 N N . PRO A 1 344 ? -12.458 -11.568 30.138 1.00 91.94 344 PRO A N 1
ATOM 2687 C CA . PRO A 1 344 ? -13.298 -12.086 29.052 1.00 91.94 344 PRO A CA 1
ATOM 2688 C C . PRO A 1 344 ? -14.612 -11.314 28.859 1.00 91.94 344 PRO A C 1
ATOM 2690 O O . PRO A 1 344 ? -15.079 -11.135 27.736 1.00 91.94 344 PRO A O 1
ATOM 2693 N N . SER A 1 345 ? -15.213 -10.819 29.946 1.00 91.38 345 SER A N 1
ATOM 2694 C CA . SER A 1 345 ? -16.386 -9.935 29.892 1.00 91.38 345 SER A CA 1
ATOM 2695 C C . SER A 1 345 ? -16.088 -8.587 29.242 1.00 91.38 345 SER A C 1
ATOM 2697 O O . SER A 1 345 ? -16.915 -8.075 28.491 1.00 91.38 345 SER A O 1
ATOM 2699 N N . GLU A 1 346 ? -14.914 -8.015 29.499 1.00 92.50 346 GLU A N 1
ATOM 2700 C CA . GLU A 1 346 ? -14.498 -6.754 28.886 1.00 92.50 346 GLU A CA 1
ATOM 2701 C C . GLU A 1 346 ? -14.235 -6.936 27.399 1.00 92.50 346 GLU A C 1
ATOM 2703 O O . GLU A 1 346 ? -14.738 -6.145 26.603 1.00 92.50 346 GLU A O 1
ATOM 2708 N N . VAL A 1 347 ? -13.531 -8.000 27.007 1.00 92.62 347 VAL A N 1
ATOM 2709 C CA . VAL A 1 347 ? -13.306 -8.330 25.593 1.00 92.62 347 VAL A CA 1
ATOM 2710 C C . VAL A 1 347 ? -14.630 -8.593 24.872 1.00 92.62 347 VAL A C 1
ATOM 2712 O O . VAL A 1 347 ? -14.829 -8.093 23.765 1.00 92.62 347 VAL A O 1
ATOM 2715 N N . ARG A 1 348 ? -15.589 -9.287 25.503 1.00 91.50 348 ARG A N 1
ATOM 2716 C CA . ARG A 1 348 ? -16.942 -9.454 24.941 1.00 91.50 348 ARG A CA 1
ATOM 2717 C C . ARG A 1 348 ? -17.617 -8.115 24.672 1.00 91.50 348 ARG A C 1
ATOM 2719 O O . ARG A 1 348 ? -18.180 -7.934 23.598 1.00 91.50 348 ARG A O 1
ATOM 2726 N N . GLY A 1 349 ? -17.485 -7.152 25.581 1.00 90.75 349 GLY A N 1
ATOM 2727 C CA . GLY A 1 349 ? -18.021 -5.811 25.365 1.00 90.75 349 GLY A CA 1
ATOM 2728 C C . GLY A 1 349 ? -17.402 -5.072 24.168 1.00 90.75 349 GLY A C 1
ATOM 2729 O O . GLY A 1 349 ? -18.075 -4.227 23.583 1.00 90.75 349 GLY A O 1
ATOM 2730 N N . LEU A 1 350 ? -16.168 -5.402 23.758 1.00 91.81 350 LEU A N 1
ATOM 2731 C CA . LEU A 1 350 ? -15.570 -4.920 22.504 1.00 91.81 350 LEU A CA 1
ATOM 2732 C C . LEU A 1 350 ? -16.190 -5.613 21.279 1.00 91.81 350 LEU A C 1
ATOM 2734 O O . LEU A 1 350 ? -16.571 -4.946 20.319 1.00 91.81 350 LEU A O 1
ATOM 2738 N N . VAL A 1 351 ? -16.325 -6.941 21.321 1.00 90.69 351 VAL A N 1
ATOM 2739 C CA . VAL A 1 351 ? -16.940 -7.753 20.248 1.00 90.69 351 VAL A CA 1
ATOM 2740 C C . VAL A 1 351 ? -18.416 -7.380 20.027 1.00 90.69 351 VAL A C 1
ATOM 2742 O O . VAL A 1 351 ? -18.928 -7.434 18.910 1.00 90.69 351 VAL A O 1
ATOM 2745 N N . GLU A 1 352 ? -19.122 -6.964 21.078 1.00 89.81 352 GLU A N 1
ATOM 2746 C CA . GLU A 1 352 ? -20.514 -6.505 20.998 1.00 89.81 352 GLU A CA 1
ATOM 2747 C C . GLU A 1 352 ? -20.684 -5.237 20.162 1.00 89.81 352 GLU A C 1
ATOM 2749 O O . GLU A 1 352 ? -21.706 -5.081 19.493 1.00 89.81 352 GLU A O 1
ATOM 2754 N N . ILE A 1 353 ? -19.704 -4.331 20.196 1.00 90.06 353 ILE A N 1
ATOM 2755 C CA . ILE A 1 353 ? -19.784 -3.057 19.474 1.00 90.06 353 ILE A CA 1
ATOM 2756 C C . ILE A 1 353 ? -19.067 -3.094 18.125 1.00 90.06 353 ILE A C 1
ATOM 2758 O O . ILE A 1 353 ? -19.348 -2.247 17.278 1.00 90.06 353 ILE A O 1
ATOM 2762 N N . ILE A 1 354 ? -18.178 -4.065 17.897 1.00 89.44 354 ILE A N 1
ATOM 2763 C CA . ILE A 1 354 ? -17.364 -4.161 16.682 1.00 89.44 354 ILE A CA 1
ATOM 2764 C C . ILE A 1 354 ? -17.496 -5.542 16.046 1.00 89.44 354 ILE A C 1
ATOM 2766 O O . ILE A 1 354 ? -17.274 -6.570 16.676 1.00 89.44 354 ILE A O 1
ATOM 2770 N N . LEU A 1 355 ? -17.773 -5.561 14.743 1.00 86.81 355 LEU A N 1
ATOM 2771 C CA . LEU A 1 355 ? -17.732 -6.732 13.869 1.00 86.81 355 LEU A CA 1
ATOM 2772 C C . LEU A 1 355 ? -16.284 -7.190 13.641 1.00 86.81 355 LEU A C 1
ATOM 2774 O O . LEU A 1 355 ? -15.746 -7.059 12.541 1.00 86.81 355 LEU A O 1
ATOM 2778 N N . LEU A 1 356 ? -15.644 -7.718 14.685 1.00 84.06 356 LEU A N 1
ATOM 2779 C CA . LEU A 1 356 ? -14.257 -8.177 14.619 1.00 84.06 356 LEU A CA 1
ATOM 2780 C C . LEU A 1 356 ? -14.059 -9.353 13.643 1.00 84.06 356 LEU A C 1
ATOM 2782 O O . LEU A 1 356 ? -12.972 -9.501 13.100 1.00 84.06 356 LEU A O 1
ATOM 2786 N N . GLU A 1 357 ? -15.109 -10.110 13.320 1.00 79.69 357 GLU A N 1
ATOM 2787 C CA . GLU A 1 357 ? -15.106 -11.133 12.258 1.00 79.69 357 GLU A CA 1
ATOM 2788 C C . GLU A 1 357 ? -14.725 -10.576 10.870 1.00 79.69 357 GLU A C 1
ATOM 2790 O O . GLU A 1 357 ? -14.224 -11.298 10.012 1.00 79.69 357 GLU A O 1
ATOM 2795 N N . LYS A 1 358 ? -14.946 -9.273 10.632 1.00 80.12 358 LYS A N 1
ATOM 2796 C CA . LYS A 1 358 ? -14.563 -8.588 9.386 1.00 80.12 358 LYS A CA 1
ATOM 2797 C C . LYS A 1 358 ? -13.122 -8.080 9.411 1.00 80.12 358 LYS A C 1
ATOM 2799 O O . LYS A 1 358 ? -12.646 -7.535 8.416 1.00 80.12 358 LYS A O 1
ATOM 2804 N N . VAL A 1 359 ? -12.436 -8.223 10.541 1.00 79.06 359 VAL A N 1
ATOM 2805 C CA . VAL A 1 359 ? -11.042 -7.832 10.722 1.00 79.06 359 VAL A CA 1
ATOM 2806 C C . VAL A 1 359 ? -10.181 -9.076 10.527 1.00 79.06 359 VAL A C 1
ATOM 2808 O O . VAL A 1 359 ? -10.201 -9.993 11.341 1.00 79.06 359 VAL A O 1
ATOM 2811 N N . SER A 1 360 ? -9.401 -9.112 9.443 1.00 69.56 360 SER A N 1
ATOM 2812 C CA . SER A 1 360 ? -8.632 -10.304 9.060 1.00 69.56 360 SER A CA 1
ATOM 2813 C C . SER A 1 360 ? -7.618 -10.748 10.111 1.00 69.56 360 SER A C 1
ATOM 2815 O O . SER A 1 360 ? -7.378 -11.944 10.252 1.00 69.56 360 SER A O 1
ATOM 2817 N N . LYS A 1 361 ? -6.996 -9.797 10.820 1.00 83.56 361 LYS A N 1
ATOM 2818 C CA . LYS A 1 361 ? -5.978 -10.062 11.841 1.00 83.56 361 LYS A CA 1
ATOM 2819 C C . LYS A 1 361 ? -6.045 -9.040 12.969 1.00 83.56 361 LYS A C 1
ATOM 2821 O O . LYS A 1 361 ? -6.103 -7.833 12.715 1.00 83.56 361 LYS A O 1
ATOM 2826 N N . VAL A 1 362 ? -5.988 -9.542 14.198 1.00 87.44 362 VAL A N 1
ATOM 2827 C CA . VAL A 1 362 ? -5.875 -8.750 15.424 1.00 87.44 362 VAL A CA 1
ATOM 2828 C C . VAL A 1 362 ? -4.505 -9.002 16.036 1.00 87.44 362 VAL A C 1
ATOM 2830 O O . VAL A 1 362 ? -4.158 -10.144 16.340 1.00 87.44 362 VAL A O 1
ATOM 2833 N N . LEU A 1 363 ? -3.732 -7.936 16.216 1.00 88.62 363 LEU A N 1
ATOM 2834 C CA . LEU A 1 363 ? -2.445 -7.990 16.892 1.00 88.62 363 LEU A CA 1
ATOM 2835 C C . LEU A 1 363 ? -2.611 -7.602 18.363 1.00 88.62 363 LEU A C 1
ATOM 2837 O O . LEU A 1 363 ? -3.179 -6.550 18.671 1.00 88.62 363 LEU A O 1
ATOM 2841 N N . LEU A 1 364 ? -2.080 -8.445 19.245 1.00 89.00 364 LEU A N 1
ATOM 2842 C CA . LEU A 1 364 ? -1.938 -8.204 20.675 1.00 89.00 364 LEU A CA 1
ATOM 2843 C C . LEU A 1 364 ? -0.468 -7.862 20.960 1.00 89.00 364 LEU A C 1
ATOM 2845 O O . LEU A 1 364 ? 0.393 -8.745 20.892 1.00 89.00 364 LEU A O 1
ATOM 2849 N N . PRO A 1 365 ? -0.147 -6.589 21.240 1.00 84.19 365 PRO A N 1
ATOM 2850 C CA . PRO A 1 365 ? 1.225 -6.168 21.523 1.00 84.19 365 PRO A CA 1
ATOM 2851 C C . PRO A 1 365 ? 1.763 -6.708 22.848 1.00 84.19 365 PRO A C 1
ATOM 2853 O O . PRO A 1 365 ? 2.973 -6.777 23.049 1.00 84.19 365 PRO A O 1
ATOM 2856 N N . PHE A 1 366 ? 0.841 -7.053 23.741 1.00 84.38 366 PHE A N 1
ATOM 2857 C CA . PHE A 1 366 ? 1.041 -7.422 25.134 1.00 84.38 366 PHE A CA 1
ATOM 2858 C C . PHE A 1 366 ? 0.559 -8.856 25.336 1.00 84.38 366 PHE A C 1
ATOM 2860 O O . PHE A 1 366 ? -0.314 -9.330 24.599 1.00 84.38 366 PHE A O 1
ATOM 2867 N N . ALA A 1 367 ? 1.160 -9.565 26.282 1.00 79.81 367 ALA A N 1
ATOM 2868 C CA . ALA A 1 367 ? 0.866 -10.962 26.514 1.00 79.81 367 ALA A CA 1
ATOM 2869 C C . ALA A 1 367 ? -0.457 -11.139 27.260 1.00 79.81 367 ALA A C 1
ATOM 2871 O O . ALA A 1 367 ? -0.634 -10.617 28.354 1.00 79.81 367 ALA A O 1
ATOM 2872 N N . TRP A 1 368 ? -1.395 -11.883 26.671 1.00 83.81 368 TRP A N 1
ATOM 2873 C CA . TRP A 1 368 ? -2.658 -12.226 27.330 1.00 83.81 368 TRP A CA 1
ATOM 2874 C C . TRP A 1 368 ? -2.597 -13.686 27.791 1.00 83.81 368 TRP A C 1
ATOM 2876 O O . TRP A 1 368 ? -2.187 -14.567 27.034 1.00 83.81 368 TRP A O 1
ATOM 2886 N N . GLY A 1 369 ? -3.009 -13.953 29.029 1.00 68.81 369 GLY A N 1
ATOM 2887 C CA . GLY A 1 369 ? -3.038 -15.261 29.686 1.00 68.81 369 GLY A CA 1
ATOM 2888 C C . GLY A 1 369 ? -4.011 -16.280 29.083 1.00 68.81 369 GLY A C 1
ATOM 2889 O O . GLY A 1 369 ? -4.078 -17.408 29.563 1.00 68.81 369 GLY A O 1
ATOM 2890 N N . GLY A 1 370 ? -4.723 -15.927 28.011 1.00 71.12 370 GLY A N 1
ATOM 2891 C CA . GLY A 1 370 ? -5.458 -16.860 27.154 1.00 71.12 370 GLY A CA 1
ATOM 2892 C C . GLY A 1 370 ? -6.968 -16.652 27.167 1.00 71.12 370 GLY A C 1
ATOM 2893 O O . GLY A 1 370 ? -7.578 -16.657 26.103 1.00 71.12 370 GLY A O 1
ATOM 2894 N N . ASP A 1 371 ? -7.581 -16.374 28.317 1.00 83.38 371 ASP A N 1
ATOM 2895 C CA . ASP A 1 371 ? -9.048 -16.304 28.431 1.00 83.38 371 ASP A CA 1
ATOM 2896 C C . ASP A 1 371 ? -9.656 -15.137 27.635 1.00 83.38 371 ASP A C 1
ATOM 2898 O O . ASP A 1 371 ? -10.655 -15.302 26.930 1.00 83.38 371 ASP A O 1
ATOM 2902 N N . GLY A 1 372 ? -9.044 -13.950 27.699 1.00 83.56 372 GLY A N 1
ATOM 2903 C CA . GLY A 1 372 ? -9.448 -12.808 26.873 1.00 83.56 372 GLY A CA 1
ATOM 2904 C C . GLY A 1 372 ? -9.162 -13.040 25.385 1.00 83.56 372 GLY A C 1
ATOM 2905 O O . GLY A 1 372 ? -9.948 -12.644 24.523 1.00 83.56 372 GLY A O 1
ATOM 2906 N N . MET A 1 373 ? -8.068 -13.740 25.074 1.00 86.88 373 MET A N 1
ATOM 2907 C CA . MET A 1 373 ? -7.687 -14.087 23.702 1.00 86.88 373 MET A CA 1
ATOM 2908 C C . MET A 1 373 ? -8.673 -15.085 23.082 1.00 86.88 373 MET A C 1
ATOM 2910 O O . MET A 1 373 ? -9.035 -14.932 21.916 1.00 86.88 373 MET A O 1
ATOM 2914 N N . HIS A 1 374 ? -9.158 -16.059 23.854 1.00 89.06 374 HIS A N 1
ATOM 2915 C CA . HIS A 1 374 ? -10.166 -17.018 23.407 1.00 89.06 374 HIS A CA 1
ATOM 2916 C C . HIS A 1 374 ? -11.456 -16.328 22.968 1.00 89.06 374 HIS A C 1
ATOM 2918 O O . HIS A 1 374 ? -11.995 -16.679 21.927 1.00 89.06 374 HIS A O 1
ATOM 2924 N N . VAL A 1 375 ? -11.891 -15.269 23.661 1.00 90.12 375 VAL A N 1
ATOM 2925 C CA . VAL A 1 375 ? -13.063 -14.483 23.235 1.00 90.12 375 VAL A CA 1
ATOM 2926 C C . VAL A 1 375 ? -12.857 -13.840 21.857 1.00 90.12 375 VAL A C 1
ATOM 2928 O O . VAL A 1 375 ? -13.796 -13.772 21.066 1.00 90.12 375 VAL A O 1
ATOM 2931 N N . LEU A 1 376 ? -11.643 -13.372 21.548 1.00 87.88 376 LEU A N 1
ATOM 2932 C CA . LEU A 1 376 ? -11.319 -12.821 20.226 1.00 87.88 376 LEU A CA 1
ATOM 2933 C C . LEU A 1 376 ? -11.268 -13.912 19.146 1.00 87.88 376 LEU A C 1
ATOM 2935 O O . LEU A 1 376 ? -11.754 -13.697 18.037 1.00 87.88 376 LEU A O 1
ATOM 2939 N N . LEU A 1 377 ? -10.702 -15.077 19.466 1.00 88.12 377 LEU A N 1
ATOM 2940 C CA . LEU A 1 377 ? -10.667 -16.230 18.561 1.00 88.12 377 LEU A CA 1
ATOM 2941 C C . LEU A 1 377 ? -12.085 -16.742 18.258 1.00 88.12 377 LEU A C 1
ATOM 2943 O O . LEU A 1 377 ? -12.422 -16.954 17.094 1.00 88.12 377 LEU A O 1
ATOM 2947 N N . ASP A 1 378 ? -12.940 -16.847 19.277 1.00 88.31 378 ASP A N 1
ATOM 2948 C CA . ASP A 1 378 ? -14.346 -17.254 19.156 1.00 88.31 378 ASP A CA 1
ATOM 2949 C C . ASP A 1 378 ? -15.179 -16.243 18.354 1.00 88.31 378 ASP A C 1
ATOM 2951 O O . ASP A 1 378 ? -16.145 -16.612 17.688 1.00 88.31 378 ASP A O 1
ATOM 2955 N N . ALA A 1 379 ? -14.783 -14.966 18.362 1.00 84.94 379 ALA A N 1
ATOM 2956 C CA . ALA A 1 379 ? -15.370 -13.923 17.522 1.00 84.94 379 ALA A CA 1
ATOM 2957 C C . ALA A 1 379 ? -14.948 -14.012 16.038 1.00 84.94 379 ALA A C 1
ATOM 2959 O O . ALA A 1 379 ? -15.330 -13.151 15.243 1.00 84.94 379 ALA A O 1
ATOM 2960 N N . GLY A 1 380 ? -14.169 -15.033 15.655 1.00 81.50 380 GLY A N 1
ATOM 2961 C CA . GLY A 1 380 ? -13.748 -15.295 14.278 1.00 81.50 380 GLY A CA 1
ATOM 2962 C C . GLY A 1 380 ? -12.470 -14.569 13.854 1.00 81.50 380 GLY A C 1
ATOM 2963 O O . GLY A 1 380 ? -12.175 -14.509 12.660 1.00 81.50 380 GLY A O 1
ATOM 2964 N N . CYS A 1 381 ? -11.704 -14.007 14.792 1.00 82.00 381 CYS A N 1
ATOM 2965 C CA . CYS A 1 381 ? -10.473 -13.285 14.477 1.00 82.00 381 CYS A CA 1
ATOM 2966 C C . CYS A 1 381 ? -9.263 -14.214 14.388 1.00 82.00 381 CYS A C 1
ATOM 2968 O O . CYS A 1 381 ? -9.061 -15.076 15.240 1.00 82.00 381 CYS A O 1
ATOM 2970 N N . SER A 1 382 ? -8.359 -13.944 13.443 1.00 84.12 382 SER A N 1
ATOM 2971 C CA . SER A 1 382 ? -6.983 -14.439 13.548 1.00 84.12 382 SER A CA 1
ATOM 2972 C C . SER A 1 382 ? -6.223 -13.563 14.540 1.00 84.12 382 SER A C 1
ATOM 2974 O O . SER A 1 382 ? -5.855 -12.433 14.212 1.00 84.12 382 SER A O 1
ATOM 2976 N N . VAL A 1 383 ? -5.971 -14.072 15.744 1.00 86.94 383 VAL A N 1
ATOM 2977 C CA . VAL A 1 383 ? -5.232 -13.340 16.779 1.00 86.94 383 VAL A CA 1
ATOM 2978 C C . VAL A 1 383 ? -3.752 -13.709 16.734 1.00 86.94 383 VAL A C 1
ATOM 2980 O O . VAL A 1 383 ? -3.402 -14.887 16.671 1.00 86.94 383 VAL A O 1
ATOM 2983 N N . ARG A 1 384 ? -2.873 -12.706 16.768 1.00 86.19 384 ARG A N 1
ATOM 2984 C CA . ARG A 1 384 ? -1.422 -12.887 16.890 1.00 86.19 384 ARG A CA 1
ATOM 2985 C C . ARG A 1 384 ? -0.907 -12.078 18.068 1.00 86.19 384 ARG A C 1
ATOM 2987 O O . ARG A 1 384 ? -1.191 -10.891 18.165 1.00 86.19 384 ARG A O 1
ATOM 2994 N N . GLN A 1 385 ? -0.109 -12.707 18.916 1.00 85.50 385 GLN A N 1
ATOM 2995 C CA . GLN A 1 385 ? 0.590 -12.039 20.007 1.00 85.50 385 GLN A CA 1
ATOM 2996 C C . GLN A 1 385 ? 2.034 -11.732 19.595 1.00 85.50 385 GLN A C 1
ATOM 2998 O O . GLN A 1 385 ? 2.683 -12.569 18.962 1.00 85.50 385 GLN A O 1
ATOM 3003 N N . MET A 1 386 ? 2.533 -10.538 19.919 1.00 79.62 386 MET A N 1
ATOM 3004 C CA . MET A 1 386 ? 3.914 -10.147 19.614 1.00 79.62 386 MET A CA 1
ATOM 3005 C C . MET A 1 386 ? 4.923 -10.894 20.495 1.00 79.62 386 MET A C 1
ATOM 3007 O O . MET A 1 386 ? 4.717 -11.071 21.700 1.00 79.62 386 MET A O 1
ATOM 3011 N N . SER A 1 387 ? 6.052 -11.301 19.910 1.00 68.19 387 SER A N 1
ATOM 3012 C CA . SER A 1 387 ? 7.173 -11.853 20.675 1.00 68.19 387 SER A CA 1
ATOM 3013 C C . SER A 1 387 ? 7.886 -10.743 21.450 1.00 68.19 387 SER A C 1
ATOM 3015 O O . SER A 1 387 ? 8.367 -9.786 20.849 1.00 68.19 387 SER A O 1
ATOM 3017 N N . GLY A 1 388 ? 7.978 -10.875 22.777 1.00 64.94 388 GLY A N 1
ATOM 3018 C CA . GLY A 1 388 ? 8.625 -9.874 23.638 1.00 64.94 388 GLY A CA 1
ATOM 3019 C C . GLY A 1 388 ? 7.702 -8.760 24.146 1.00 64.94 388 GLY A C 1
ATOM 3020 O O . GLY A 1 388 ? 8.195 -7.689 24.488 1.00 64.94 388 GLY A O 1
ATOM 3021 N N . GLY A 1 389 ? 6.390 -9.014 24.227 1.00 59.22 389 GLY A N 1
ATOM 3022 C CA . GLY A 1 389 ? 5.337 -8.081 24.662 1.00 59.22 389 GLY A CA 1
ATOM 3023 C C . GLY A 1 389 ? 5.433 -7.494 26.081 1.00 59.22 389 GLY A C 1
ATOM 3024 O O . GLY A 1 389 ? 4.464 -6.919 26.550 1.00 59.22 389 GLY A O 1
ATOM 3025 N N . SER A 1 390 ? 6.577 -7.591 26.760 1.00 62.91 390 SER A N 1
ATOM 3026 C CA . SER A 1 390 ? 6.794 -7.094 28.125 1.00 62.91 390 SER A CA 1
ATOM 3027 C C . SER A 1 390 ? 7.269 -5.635 28.195 1.00 62.91 390 SER A C 1
ATOM 3029 O O . SER A 1 390 ? 7.632 -5.152 29.267 1.00 62.91 390 SER A O 1
ATOM 3031 N N . SER A 1 391 ? 7.318 -4.924 27.063 1.00 76.12 391 SER A N 1
ATOM 3032 C CA . SER A 1 391 ? 7.757 -3.527 27.000 1.00 76.12 391 SER A CA 1
ATOM 3033 C C . SER A 1 391 ? 6.817 -2.660 26.167 1.00 76.12 391 SER A C 1
ATOM 3035 O O . SER A 1 391 ? 6.300 -3.090 25.137 1.00 76.12 391 SER A O 1
ATOM 3037 N N . VAL A 1 392 ? 6.681 -1.391 26.565 1.00 78.62 392 VAL A N 1
ATOM 3038 C CA . VAL A 1 392 ? 6.035 -0.339 25.761 1.00 78.62 392 VAL A CA 1
ATOM 3039 C C . VAL A 1 392 ? 6.698 -0.213 24.384 1.00 78.62 392 VAL A C 1
ATOM 3041 O O . VAL A 1 392 ? 6.031 0.146 23.419 1.00 78.62 392 VAL A O 1
ATOM 3044 N N . GLU A 1 393 ? 7.974 -0.589 24.247 1.00 79.56 393 GLU A N 1
ATOM 3045 C CA . GLU A 1 393 ? 8.685 -0.582 22.961 1.00 79.56 393 GLU A CA 1
ATOM 3046 C C . GLU A 1 393 ? 8.080 -1.517 21.910 1.00 79.56 393 GLU A C 1
ATOM 3048 O O . GLU A 1 393 ? 8.278 -1.304 20.715 1.00 79.56 393 GLU A O 1
ATOM 3053 N N . SER A 1 394 ? 7.277 -2.507 22.307 1.00 78.31 394 SER A N 1
ATOM 3054 C CA . SER A 1 394 ? 6.484 -3.313 21.368 1.00 78.31 394 SER A CA 1
ATOM 3055 C C . SER A 1 394 ? 5.540 -2.448 20.521 1.00 78.31 394 SER A C 1
ATOM 3057 O O . SER A 1 394 ? 5.207 -2.803 19.393 1.00 78.31 394 SER A O 1
ATOM 3059 N N . MET A 1 395 ? 5.149 -1.280 21.039 1.00 79.81 395 MET A N 1
ATOM 3060 C CA . MET A 1 395 ? 4.277 -0.308 20.375 1.00 79.81 395 MET A CA 1
ATOM 3061 C C . MET A 1 395 ? 5.035 0.685 19.494 1.00 79.81 395 MET A C 1
ATOM 3063 O O . MET A 1 395 ? 4.407 1.518 18.830 1.00 79.81 395 MET A O 1
ATOM 3067 N N . ALA A 1 396 ? 6.368 0.592 19.450 1.00 81.44 396 ALA A N 1
ATOM 3068 C CA . ALA A 1 396 ? 7.180 1.426 18.588 1.00 81.44 396 ALA A CA 1
ATOM 3069 C C . ALA A 1 396 ? 6.759 1.229 17.122 1.00 81.44 396 ALA A C 1
ATOM 3071 O O . ALA A 1 396 ? 6.647 0.090 16.653 1.00 81.44 396 ALA A O 1
ATOM 3072 N N . PRO A 1 397 ? 6.605 2.314 16.342 1.00 75.81 397 PRO A N 1
ATOM 3073 C CA . PRO A 1 397 ? 6.248 2.225 14.930 1.00 75.81 397 PRO A CA 1
ATOM 3074 C C . PRO A 1 397 ? 7.110 1.249 14.117 1.00 75.81 397 PRO A C 1
ATOM 3076 O O . PRO A 1 397 ? 6.599 0.569 13.234 1.00 75.81 397 PRO A O 1
ATOM 3079 N N . GLY A 1 398 ? 8.412 1.167 14.418 1.00 72.38 398 GLY A N 1
ATOM 3080 C CA . GLY A 1 398 ? 9.331 0.232 13.763 1.00 72.38 398 GLY A CA 1
ATOM 3081 C C . GLY A 1 398 ? 9.031 -1.236 14.075 1.00 72.38 398 GLY A C 1
ATOM 3082 O O . GLY A 1 398 ? 9.024 -2.050 13.158 1.00 72.38 398 GLY A O 1
ATOM 3083 N N . ARG A 1 399 ? 8.712 -1.559 15.335 1.00 77.12 399 ARG A N 1
ATOM 3084 C CA . ARG A 1 399 ? 8.381 -2.923 15.779 1.00 77.12 399 ARG A CA 1
ATOM 3085 C C . ARG A 1 399 ? 7.078 -3.422 15.168 1.00 77.12 399 ARG A C 1
ATOM 3087 O O . ARG A 1 399 ? 7.026 -4.545 14.683 1.00 77.12 399 ARG A O 1
ATOM 3094 N N . LEU A 1 400 ? 6.051 -2.572 15.123 1.00 74.50 400 LEU A N 1
ATOM 3095 C CA . LEU A 1 400 ? 4.782 -2.915 14.475 1.00 74.50 400 LEU A CA 1
ATOM 3096 C C . LEU A 1 400 ? 4.997 -3.252 12.988 1.00 74.50 400 LEU A C 1
ATOM 3098 O O . LEU A 1 400 ? 4.475 -4.248 12.495 1.00 74.50 400 LEU A O 1
ATOM 3102 N N . LEU A 1 401 ? 5.829 -2.476 12.284 1.00 68.75 401 LEU A N 1
ATOM 3103 C CA . LEU A 1 401 ? 6.171 -2.752 10.884 1.00 68.75 401 LEU A CA 1
ATOM 3104 C C . LEU A 1 401 ? 6.945 -4.072 10.710 1.00 68.75 401 LEU A C 1
ATOM 3106 O O . LEU A 1 401 ? 6.669 -4.808 9.763 1.00 68.75 401 LEU A O 1
ATOM 3110 N N . GLU A 1 402 ? 7.885 -4.386 11.607 1.00 70.88 402 GLU A N 1
ATOM 3111 C CA . GLU A 1 402 ? 8.643 -5.651 11.601 1.00 70.88 402 GLU A CA 1
ATOM 3112 C C . GLU A 1 402 ? 7.747 -6.877 11.825 1.00 70.88 402 GLU A C 1
ATOM 3114 O O . GLU A 1 402 ? 7.938 -7.906 11.178 1.00 70.88 402 GLU A O 1
ATOM 3119 N N . GLU A 1 403 ? 6.725 -6.760 12.675 1.00 68.75 403 GLU A N 1
ATOM 3120 C CA . GLU A 1 403 ? 5.757 -7.835 12.936 1.00 68.75 403 GLU A CA 1
ATOM 3121 C C . GLU A 1 403 ? 4.782 -8.086 11.773 1.00 68.75 403 GLU A C 1
ATOM 3123 O O . GLU A 1 403 ? 4.000 -9.044 11.802 1.00 68.75 403 GLU A O 1
ATOM 3128 N N . GLY A 1 404 ? 4.866 -7.281 10.711 1.00 56.53 404 GLY A N 1
ATOM 3129 C CA . GLY A 1 404 ? 4.027 -7.403 9.527 1.00 56.53 404 GLY A CA 1
ATOM 3130 C C . GLY A 1 404 ? 2.735 -6.595 9.603 1.00 56.53 404 GLY A C 1
ATOM 3131 O O . GLY A 1 404 ? 1.851 -6.838 8.779 1.00 56.53 404 GLY A O 1
ATOM 3132 N N . VAL A 1 405 ? 2.642 -5.617 10.520 1.00 56.75 405 VAL A N 1
ATOM 3133 C CA . VAL A 1 405 ? 1.542 -4.642 10.546 1.00 56.75 405 VAL A CA 1
ATOM 3134 C C . VAL A 1 405 ? 1.637 -3.767 9.309 1.00 56.75 405 VAL A C 1
ATOM 3136 O O . VAL A 1 405 ? 2.293 -2.727 9.269 1.00 56.75 405 VAL A O 1
ATOM 3139 N N . SER A 1 406 ? 0.973 -4.226 8.257 1.00 50.75 406 SER A N 1
ATOM 3140 C CA . SER A 1 406 ? 0.718 -3.444 7.060 1.00 50.75 406 SER A CA 1
ATOM 3141 C C . SER A 1 406 ? -0.293 -2.343 7.411 1.00 50.75 406 SER A C 1
ATOM 3143 O O . SER A 1 406 ? -1.363 -2.666 7.944 1.00 50.75 406 SER A O 1
ATOM 3145 N N . PRO A 1 407 ? -0.051 -1.061 7.065 1.00 49.97 407 PRO A N 1
ATOM 3146 C CA . PRO A 1 407 ? -1.025 0.020 7.257 1.00 49.97 407 PRO A CA 1
ATOM 3147 C C . PRO A 1 407 ? -2.336 -0.121 6.461 1.00 49.97 407 PRO A C 1
ATOM 3149 O O . PRO A 1 407 ? -3.067 0.853 6.296 1.00 49.97 407 PRO A O 1
ATOM 3152 N N . CYS A 1 408 ? -2.638 -1.315 5.946 1.00 42.19 408 CYS A N 1
ATOM 3153 C CA . CYS A 1 408 ? -3.781 -1.608 5.097 1.00 42.19 408 CYS A CA 1
ATOM 3154 C C . CYS A 1 408 ? -4.742 -2.671 5.616 1.00 42.19 408 CYS A C 1
ATOM 3156 O O . CYS A 1 408 ? -5.800 -2.817 5.016 1.00 42.19 408 CYS A O 1
ATOM 3158 N N . SER A 1 409 ? -4.430 -3.409 6.685 1.00 52.31 409 SER A N 1
ATOM 3159 C CA . SER A 1 409 ? -5.200 -4.644 6.922 1.00 52.31 409 SER A CA 1
ATOM 3160 C C . SER A 1 409 ? -5.316 -5.131 8.366 1.00 52.31 409 SER A C 1
ATOM 3162 O O . SER A 1 409 ? -5.935 -6.168 8.589 1.00 52.31 409 SER A O 1
ATOM 3164 N N . GLU A 1 410 ? -4.770 -4.425 9.360 1.00 75.69 410 GLU A N 1
ATOM 3165 C CA . GLU A 1 410 ? -4.695 -4.966 10.728 1.00 75.69 410 GLU A CA 1
ATOM 3166 C C . GLU A 1 410 ? -5.287 -4.031 11.791 1.00 75.69 410 GLU A C 1
ATOM 3168 O O . GLU A 1 410 ? -5.269 -2.801 11.647 1.00 75.69 410 GLU A O 1
ATOM 3173 N N . ALA A 1 411 ? -5.839 -4.642 12.846 1.00 86.38 411 ALA A N 1
ATOM 3174 C CA . ALA A 1 411 ? -6.284 -3.970 14.061 1.00 86.38 411 ALA A CA 1
ATOM 3175 C C . ALA A 1 411 ? -5.370 -4.331 15.234 1.00 86.38 411 ALA A C 1
ATOM 3177 O O . ALA A 1 411 ? -4.941 -5.476 15.362 1.00 86.38 411 ALA A O 1
ATOM 3178 N N . VAL A 1 412 ? -5.110 -3.364 16.110 1.00 88.75 412 VAL A N 1
ATOM 3179 C CA . VAL A 1 412 ? -4.331 -3.577 17.336 1.00 88.75 412 VAL A CA 1
ATOM 3180 C C . VAL A 1 412 ? -5.257 -3.471 18.537 1.00 88.75 412 VAL A C 1
ATOM 3182 O O . VAL A 1 412 ? -6.005 -2.498 18.657 1.00 88.75 412 VAL A O 1
ATOM 3185 N N . VAL A 1 413 ? -5.205 -4.455 19.429 1.00 89.44 413 VAL A N 1
ATOM 3186 C CA . VAL A 1 413 ? -5.991 -4.475 20.667 1.00 89.44 413 VAL A CA 1
ATOM 3187 C C . VAL A 1 413 ? -5.035 -4.600 21.844 1.00 89.44 413 VAL A C 1
ATOM 3189 O O . VAL A 1 413 ? -4.150 -5.450 21.847 1.00 89.44 413 VAL A O 1
ATOM 3192 N N . LEU A 1 414 ? -5.199 -3.734 22.838 1.00 90.56 414 LEU A N 1
ATOM 3193 C CA . LEU A 1 414 ? -4.362 -3.718 24.031 1.00 90.56 414 LEU A CA 1
ATOM 3194 C C . LEU A 1 414 ? -5.161 -3.288 25.260 1.00 90.56 414 LEU A C 1
ATOM 3196 O O . LEU A 1 414 ? -6.138 -2.547 25.151 1.00 90.56 414 LEU A O 1
ATOM 3200 N N . GLY A 1 415 ? -4.718 -3.713 26.438 1.00 88.44 415 GLY A N 1
ATOM 3201 C CA . GLY A 1 415 ? -5.142 -3.134 27.706 1.00 88.44 415 GLY A CA 1
ATOM 3202 C C . GLY A 1 415 ? -3.957 -2.456 28.382 1.00 88.44 415 GLY A C 1
ATOM 3203 O O . GLY A 1 415 ? -2.876 -3.035 28.483 1.00 88.44 415 GLY A O 1
ATOM 3204 N N . ALA A 1 416 ? -4.139 -1.198 28.781 1.00 88.94 416 ALA A N 1
ATOM 3205 C CA . ALA A 1 416 ? -3.075 -0.403 29.384 1.00 88.94 416 ALA A CA 1
ATOM 3206 C C . ALA A 1 416 ? -3.631 0.746 30.247 1.00 88.94 416 ALA A C 1
ATOM 3208 O O . ALA A 1 416 ? -4.796 1.149 30.095 1.00 88.94 416 ALA A O 1
ATOM 3209 N N . PRO A 1 417 ? -2.812 1.326 31.140 1.00 89.25 417 PRO A N 1
ATOM 3210 C CA . PRO A 1 417 ? -3.183 2.504 31.907 1.00 89.25 417 PRO A CA 1
ATOM 3211 C C . PRO A 1 417 ? -3.367 3.720 30.998 1.00 89.25 417 PRO A C 1
ATOM 3213 O O . PRO A 1 417 ? -2.940 3.740 29.840 1.00 89.25 417 PRO A O 1
ATOM 3216 N N . ALA A 1 418 ? -4.013 4.750 31.537 1.00 89.19 418 ALA A N 1
ATOM 3217 C CA . ALA A 1 418 ? -4.386 5.940 30.786 1.00 89.19 418 ALA A CA 1
ATOM 3218 C C . ALA A 1 418 ? -3.174 6.631 30.143 1.00 89.19 418 ALA A C 1
ATOM 3220 O O . ALA A 1 418 ? -3.201 7.010 28.976 1.00 89.19 418 ALA A O 1
ATOM 3221 N N . GLU A 1 419 ? -2.084 6.740 30.888 1.00 87.94 419 GLU A N 1
ATOM 3222 C CA . GLU A 1 419 ? -0.861 7.416 30.474 1.00 87.94 419 GLU A CA 1
ATOM 3223 C C . GLU A 1 419 ? -0.180 6.669 29.320 1.00 87.94 419 GLU A C 1
ATOM 3225 O O . GLU A 1 419 ? 0.333 7.288 28.390 1.00 87.94 419 GLU A O 1
ATOM 3230 N N . VAL A 1 420 ? -0.213 5.334 29.339 1.00 88.69 420 VAL A N 1
ATOM 3231 C CA . VAL A 1 420 ? 0.360 4.503 28.268 1.00 88.69 420 VAL A CA 1
ATOM 3232 C C . VAL A 1 420 ? -0.501 4.587 27.009 1.00 88.69 420 VAL A C 1
ATOM 3234 O O . VAL A 1 420 ? 0.033 4.648 25.900 1.00 88.69 420 VAL A O 1
ATOM 3237 N N . LEU A 1 421 ? -1.829 4.657 27.149 1.00 90.69 421 LEU A N 1
ATOM 3238 C CA . LEU A 1 421 ? -2.720 4.868 26.006 1.00 90.69 421 LEU A CA 1
ATOM 3239 C C . LEU A 1 421 ? -2.538 6.241 25.349 1.00 90.69 421 LEU A C 1
ATOM 3241 O O . LEU A 1 421 ? -2.707 6.336 24.132 1.00 90.69 421 LEU A O 1
ATOM 3245 N N . ASP A 1 422 ? -2.129 7.268 26.095 1.00 91.19 422 ASP A N 1
ATOM 3246 C CA . ASP A 1 422 ? -1.800 8.577 25.516 1.00 91.19 422 ASP A CA 1
ATOM 3247 C C . ASP A 1 422 ? -0.598 8.520 24.563 1.00 91.19 422 ASP A C 1
ATOM 3249 O O . ASP A 1 422 ? -0.559 9.261 23.580 1.00 91.19 422 ASP A O 1
ATOM 3253 N N . LEU A 1 423 ? 0.349 7.608 24.806 1.00 88.69 423 LEU A N 1
ATOM 3254 C CA . LEU A 1 423 ? 1.451 7.315 23.885 1.00 88.69 423 LEU A CA 1
ATOM 3255 C C . LEU A 1 423 ? 0.991 6.415 22.732 1.00 88.69 423 LEU A C 1
ATOM 3257 O O . LEU A 1 423 ? 1.268 6.684 21.557 1.00 88.69 423 LEU A O 1
ATOM 3261 N N . CYS A 1 424 ? 0.288 5.333 23.071 1.00 88.62 424 CYS A N 1
ATOM 3262 C CA . CYS A 1 424 ? -0.015 4.247 22.148 1.00 88.62 424 CYS A CA 1
ATOM 3263 C C . CYS A 1 424 ? -1.079 4.634 21.119 1.00 88.62 424 CYS A C 1
ATOM 3265 O O . CYS A 1 424 ? -0.843 4.474 19.923 1.00 88.62 424 CYS A O 1
ATOM 3267 N N . LEU A 1 425 ? -2.235 5.162 21.539 1.00 92.06 425 LEU A N 1
ATOM 3268 C CA . LEU A 1 425 ? -3.357 5.403 20.624 1.00 92.06 425 LEU A CA 1
ATOM 3269 C C . LEU A 1 425 ? -2.980 6.348 19.467 1.00 92.06 425 LEU A C 1
ATOM 3271 O O . LEU A 1 425 ? -3.205 5.962 18.317 1.00 92.06 425 LEU A O 1
ATOM 3275 N N . PRO A 1 426 ? -2.358 7.527 19.691 1.00 90.81 426 PRO A N 1
ATOM 3276 C CA . PRO A 1 426 ? -2.011 8.447 18.604 1.00 90.81 426 PRO A CA 1
ATOM 3277 C C . PRO A 1 426 ? -0.879 7.944 17.706 1.00 90.81 426 PRO A C 1
ATOM 3279 O O . PRO A 1 426 ? -0.800 8.350 16.543 1.00 90.81 426 PRO A O 1
ATOM 3282 N N . SER A 1 427 ? 0.009 7.101 18.230 1.00 86.12 427 SER A N 1
ATOM 3283 C CA . SER A 1 427 ? 1.175 6.593 17.501 1.00 86.12 427 SER A CA 1
ATOM 3284 C C . SER A 1 427 ? 0.809 5.380 16.653 1.00 86.12 427 SER A C 1
ATOM 3286 O O . SER A 1 427 ? 1.099 5.346 15.457 1.00 86.12 427 SER A O 1
ATOM 3288 N N . VAL A 1 428 ? 0.086 4.427 17.239 1.00 86.75 428 VAL A N 1
ATOM 3289 C CA . VAL A 1 428 ? -0.313 3.169 16.595 1.00 86.75 428 VAL A CA 1
ATOM 3290 C C . VAL A 1 428 ? -1.345 3.427 15.512 1.00 86.75 428 VAL A C 1
ATOM 3292 O O . VAL A 1 428 ? -1.221 2.873 14.423 1.00 86.75 428 VAL A O 1
ATOM 3295 N N . ILE A 1 429 ? -2.313 4.325 15.740 1.00 88.31 429 ILE A N 1
ATOM 3296 C CA . ILE A 1 429 ? -3.353 4.634 14.743 1.00 88.31 429 ILE A CA 1
ATOM 3297 C C . ILE A 1 429 ? -2.799 5.208 13.434 1.00 88.31 429 ILE A C 1
ATOM 3299 O O . ILE A 1 429 ? -3.464 5.155 12.403 1.00 88.31 429 ILE A O 1
ATOM 3303 N N . LYS A 1 430 ? -1.579 5.759 13.457 1.00 83.75 430 LYS A N 1
ATOM 3304 C CA . LYS A 1 430 ? -0.876 6.231 12.254 1.00 83.75 430 LYS A CA 1
ATOM 3305 C C . LYS A 1 430 ? -0.259 5.081 11.445 1.00 83.75 430 LYS A C 1
ATOM 3307 O O . LYS A 1 430 ? 0.083 5.299 10.286 1.00 83.75 430 LYS A O 1
ATOM 3312 N N . GLN A 1 431 ? -0.104 3.905 12.054 1.00 77.62 431 GLN A N 1
ATOM 3313 C CA . GLN A 1 431 ? 0.535 2.719 11.477 1.00 77.62 431 GLN A CA 1
ATOM 3314 C C . GLN A 1 431 ? -0.455 1.593 11.156 1.00 77.62 431 GLN A C 1
ATOM 3316 O O . GLN A 1 431 ? -0.167 0.779 10.286 1.00 77.62 431 GLN A O 1
ATOM 3321 N N . VAL A 1 432 ? -1.616 1.540 11.818 1.00 79.25 432 VAL A N 1
ATOM 3322 C CA . VAL A 1 432 ? -2.649 0.525 11.547 1.00 79.25 432 VAL A CA 1
ATOM 3323 C C . VAL A 1 432 ? -3.629 0.970 10.463 1.00 79.25 432 VAL A C 1
ATOM 3325 O O . VAL A 1 432 ? -3.982 2.145 10.354 1.00 79.25 432 VAL A O 1
ATOM 3328 N N . GLY A 1 433 ? -4.099 0.009 9.666 1.00 77.12 433 GLY A N 1
ATOM 3329 C CA . GLY A 1 433 ? -5.015 0.274 8.552 1.00 77.12 433 GLY A CA 1
ATOM 3330 C C . GLY A 1 433 ? -6.489 0.369 8.935 1.00 77.12 433 GLY A C 1
ATOM 3331 O O . GLY A 1 433 ? -7.254 1.021 8.223 1.00 77.12 433 GLY A O 1
ATOM 3332 N N . ILE A 1 434 ? -6.887 -0.258 10.049 1.00 86.62 434 ILE A N 1
ATOM 3333 C CA . ILE A 1 434 ? -8.297 -0.402 10.433 1.00 86.62 434 ILE A CA 1
ATOM 3334 C C . ILE A 1 434 ? -8.602 0.367 11.716 1.00 86.62 434 ILE A C 1
ATOM 3336 O O . ILE A 1 434 ? -9.333 1.360 11.678 1.00 86.62 434 ILE A O 1
ATOM 3340 N N . MET A 1 435 ? -8.065 -0.078 12.854 1.00 91.69 435 MET A N 1
ATOM 3341 C CA . MET A 1 435 ? -8.352 0.523 14.157 1.00 91.69 435 MET A CA 1
ATOM 3342 C C . MET A 1 435 ? -7.332 0.135 15.227 1.00 91.69 435 MET A C 1
ATOM 3344 O O . MET A 1 435 ? -6.653 -0.886 15.120 1.00 91.69 435 MET A O 1
ATOM 3348 N N . VAL A 1 436 ? -7.289 0.928 16.292 1.00 93.75 436 VAL A N 1
ATOM 3349 C CA . VAL A 1 436 ? -6.659 0.574 17.565 1.00 93.75 436 VAL A CA 1
ATOM 3350 C C . VAL A 1 436 ? -7.715 0.619 18.668 1.00 93.75 436 VAL A C 1
ATOM 3352 O O . VAL A 1 436 ? -8.497 1.569 18.734 1.00 93.75 436 VAL A O 1
ATOM 3355 N N . ALA A 1 437 ? -7.756 -0.405 19.517 1.00 94.56 437 ALA A N 1
ATOM 3356 C CA . ALA A 1 437 ? -8.648 -0.480 20.668 1.00 94.56 437 ALA A CA 1
ATOM 3357 C C . ALA A 1 437 ? -7.827 -0.597 21.956 1.00 94.56 437 ALA A C 1
ATOM 3359 O O . ALA A 1 437 ? -7.086 -1.562 22.142 1.00 94.56 437 ALA A O 1
ATOM 3360 N N . GLY A 1 438 ? -7.964 0.395 22.835 1.00 94.56 438 GLY A N 1
ATOM 3361 C CA . GLY A 1 438 ? -7.349 0.411 24.158 1.00 94.56 438 GLY A CA 1
ATOM 3362 C C . GLY A 1 438 ? -8.385 0.183 25.253 1.00 94.56 438 GLY A C 1
ATOM 3363 O O . GLY A 1 438 ? -9.357 0.932 25.336 1.00 94.56 438 GLY A O 1
ATOM 3364 N N . CYS A 1 439 ? -8.177 -0.819 26.104 1.00 94.00 439 CYS A N 1
ATOM 3365 C CA . CYS A 1 439 ? -8.961 -1.024 27.319 1.00 94.00 439 CYS A CA 1
ATOM 3366 C C . CYS A 1 439 ? -8.276 -0.348 28.508 1.00 94.00 439 CYS A C 1
ATOM 3368 O O . CYS A 1 439 ? -7.115 -0.628 28.804 1.00 94.00 439 CYS A O 1
ATOM 3370 N N . THR A 1 440 ? -8.995 0.530 29.205 1.0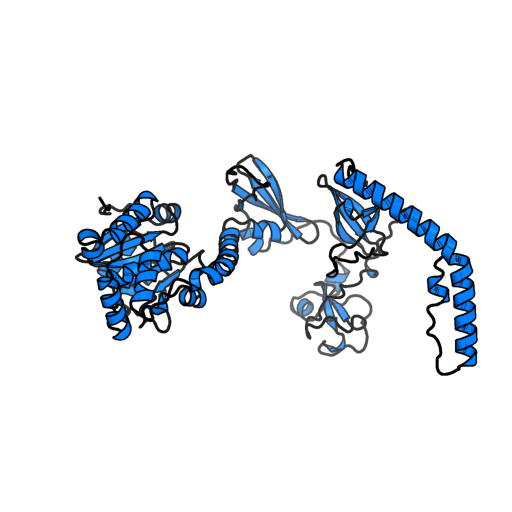0 94.00 440 THR A N 1
ATOM 3371 C CA . THR A 1 440 ? -8.469 1.302 30.340 1.00 94.00 440 THR A CA 1
ATOM 3372 C C . THR A 1 440 ? -9.560 1.615 31.368 1.00 94.00 440 THR A C 1
ATOM 3374 O O . THR A 1 440 ? -10.659 1.068 31.298 1.00 94.00 440 THR A O 1
ATOM 3377 N N . SER A 1 441 ? -9.277 2.436 32.379 1.00 92.00 441 SER A N 1
ATOM 3378 C CA . SER A 1 441 ? -10.277 2.871 33.364 1.00 92.00 441 SER A CA 1
ATOM 3379 C C . SER A 1 441 ? -11.176 3.986 32.813 1.00 92.00 441 SER A C 1
ATOM 3381 O O . SER A 1 441 ? -10.795 4.735 31.914 1.00 92.00 441 SER A O 1
ATOM 3383 N N . LEU A 1 442 ? -12.369 4.158 33.393 1.00 90.38 442 LEU A N 1
ATOM 3384 C CA . LEU A 1 442 ? -13.271 5.264 33.031 1.00 90.38 442 LEU A CA 1
ATOM 3385 C C . LEU A 1 442 ? -12.634 6.657 33.240 1.00 90.38 442 LEU A C 1
ATOM 3387 O O . LEU A 1 442 ? -12.971 7.609 32.532 1.00 90.38 442 LEU A O 1
ATOM 3391 N N . GLY A 1 443 ? -11.660 6.741 34.156 1.00 88.56 443 GLY A N 1
ATOM 3392 C CA . GLY A 1 443 ? -10.852 7.932 34.423 1.00 88.56 443 GLY A CA 1
ATOM 3393 C C . GLY A 1 443 ? -10.126 8.479 33.195 1.00 88.56 443 GLY A C 1
ATOM 3394 O O . GLY A 1 443 ? -9.824 9.669 33.158 1.00 88.56 443 GLY A O 1
ATOM 3395 N N . TYR A 1 444 ? -9.923 7.655 32.160 1.00 91.31 444 TYR A N 1
ATOM 3396 C CA . TYR A 1 444 ? -9.341 8.095 30.896 1.00 91.31 444 TYR A CA 1
ATOM 3397 C C . TYR A 1 444 ? -10.096 9.265 30.267 1.00 91.31 444 TYR A C 1
ATOM 3399 O O . TYR A 1 444 ? -9.459 10.156 29.714 1.00 91.31 444 TYR A O 1
ATOM 3407 N N . VAL A 1 445 ? -11.430 9.275 30.385 1.00 89.81 445 VAL A N 1
ATOM 3408 C CA . VAL A 1 445 ? -12.300 10.337 29.857 1.00 89.81 445 VAL A CA 1
ATOM 3409 C C . VAL A 1 445 ? -12.731 11.297 30.960 1.00 89.81 445 VAL A C 1
ATOM 3411 O O . VAL A 1 445 ? -12.670 12.505 30.763 1.00 89.81 445 VAL A O 1
ATOM 3414 N N . THR A 1 446 ? -13.141 10.796 32.130 1.00 87.94 446 THR A N 1
ATOM 3415 C CA . THR A 1 446 ? -13.705 11.659 33.188 1.00 87.94 446 THR A CA 1
ATOM 3416 C C . THR A 1 446 ? -12.662 12.519 33.900 1.00 87.94 446 THR A C 1
ATOM 3418 O O . THR A 1 446 ? -13.013 13.553 34.454 1.00 87.94 446 THR A O 1
ATOM 3421 N N . GLY A 1 447 ? -11.397 12.094 33.905 1.00 85.94 447 GLY A N 1
ATOM 3422 C CA . GLY A 1 447 ? -10.255 12.828 34.461 1.00 85.94 447 GLY A CA 1
ATOM 3423 C C . GLY A 1 447 ? -9.215 13.172 33.396 1.00 85.94 447 GLY A C 1
ATOM 3424 O O . GLY A 1 447 ? -8.024 13.214 33.694 1.00 85.94 447 GLY A O 1
ATOM 3425 N N . ALA A 1 448 ? -9.645 13.325 32.142 1.00 87.00 448 ALA A N 1
ATOM 3426 C CA . ALA A 1 448 ? -8.765 13.652 31.030 1.00 87.00 448 ALA A CA 1
ATOM 3427 C C . ALA A 1 448 ? -8.187 15.069 31.169 1.00 87.00 448 ALA A C 1
ATOM 3429 O O . ALA A 1 448 ? -8.921 16.024 31.419 1.00 87.00 448 ALA A O 1
ATOM 3430 N N . ASP A 1 449 ? -6.881 15.214 30.945 1.00 89.50 449 ASP A N 1
ATOM 3431 C CA . ASP A 1 449 ? -6.268 16.528 30.745 1.00 89.50 449 ASP A CA 1
ATOM 3432 C C . ASP A 1 449 ? -6.716 17.172 29.423 1.00 89.50 449 ASP A C 1
ATOM 3434 O O . ASP A 1 449 ? -7.273 16.524 28.532 1.00 89.50 449 ASP A O 1
ATOM 3438 N N . GLU A 1 450 ? -6.443 18.469 29.282 1.00 89.62 450 GLU A N 1
ATOM 3439 C CA . GLU A 1 450 ? -6.878 19.272 28.138 1.00 89.62 450 GLU A CA 1
ATOM 3440 C C . GLU A 1 450 ? -6.396 18.709 26.792 1.00 89.62 450 GLU A C 1
ATOM 3442 O O . GLU A 1 450 ? -7.152 18.693 25.814 1.00 89.62 450 GLU A O 1
ATOM 3447 N N . ALA A 1 451 ? -5.160 18.206 26.733 1.00 90.31 451 ALA A N 1
ATOM 3448 C CA . ALA A 1 451 ? -4.585 17.657 25.513 1.00 90.31 451 ALA A CA 1
ATOM 3449 C C . ALA A 1 451 ? -5.289 16.354 25.102 1.00 90.31 451 ALA A C 1
ATOM 3451 O O . ALA A 1 451 ? -5.649 16.192 23.929 1.00 90.31 451 ALA A O 1
ATOM 3452 N N . ARG A 1 452 ? -5.568 15.464 26.063 1.00 92.56 452 ARG A N 1
ATOM 3453 C CA . ARG A 1 452 ? -6.343 14.237 25.835 1.00 92.56 452 ARG A CA 1
ATOM 3454 C C . ARG A 1 452 ? -7.780 14.546 25.418 1.00 92.56 452 ARG A C 1
ATOM 3456 O O . ARG A 1 452 ? -8.248 13.984 24.427 1.00 92.56 452 ARG A O 1
ATOM 3463 N N . VAL A 1 453 ? -8.471 15.464 26.102 1.00 91.75 453 VAL A N 1
ATOM 3464 C CA . VAL A 1 453 ? -9.842 15.881 25.737 1.00 91.75 453 VAL A CA 1
ATOM 3465 C C . VAL A 1 453 ? -9.877 16.425 24.313 1.00 91.75 453 VAL A C 1
ATOM 3467 O O . VAL A 1 453 ? -10.711 16.003 23.510 1.00 91.75 453 VAL A O 1
ATOM 3470 N N . ARG A 1 454 ? -8.954 17.330 23.968 1.00 91.88 454 ARG A N 1
ATOM 3471 C CA . ARG A 1 454 ? -8.868 17.923 22.627 1.00 91.88 454 ARG A CA 1
ATOM 3472 C C . ARG A 1 454 ? -8.629 16.858 21.562 1.00 91.88 454 ARG A C 1
ATOM 3474 O O . ARG A 1 454 ? -9.270 16.891 20.511 1.00 91.88 454 ARG A O 1
ATOM 3481 N N . TRP A 1 455 ? -7.737 15.907 21.827 1.00 93.62 455 TRP A N 1
ATOM 3482 C CA . TRP A 1 455 ? -7.460 14.820 20.896 1.00 93.62 455 TRP A CA 1
ATOM 3483 C C . TRP A 1 455 ? -8.671 13.898 20.707 1.00 93.62 455 TRP A C 1
ATOM 3485 O O . TRP A 1 455 ? -9.042 13.608 19.567 1.00 93.62 455 TRP A O 1
ATOM 3495 N N . LEU A 1 456 ? -9.338 13.498 21.793 1.00 94.31 456 LEU A N 1
ATOM 3496 C CA . LEU A 1 456 ? -10.543 12.668 21.731 1.00 94.31 456 LEU A CA 1
ATOM 3497 C C . LEU A 1 456 ? -11.686 13.374 20.994 1.00 94.31 456 LEU A C 1
ATOM 3499 O O . LEU A 1 456 ? -12.293 12.770 20.110 1.00 94.31 456 LEU A O 1
ATOM 3503 N N . ARG A 1 457 ? -11.933 14.660 21.276 1.00 93.00 457 ARG A N 1
ATOM 3504 C CA . ARG A 1 457 ? -12.925 15.466 20.543 1.00 93.00 457 ARG A CA 1
ATOM 3505 C C . ARG A 1 457 ? -12.598 15.549 19.058 1.00 93.00 457 ARG A C 1
ATOM 3507 O O . ARG A 1 457 ? -13.471 15.307 18.238 1.00 93.00 457 ARG A O 1
ATOM 3514 N N . CYS A 1 458 ? -11.334 15.763 18.702 1.00 93.50 458 CYS A N 1
ATOM 3515 C CA . CYS A 1 458 ? -10.896 15.760 17.307 1.00 93.50 458 CYS A CA 1
ATOM 3516 C C . CYS A 1 458 ? -11.163 14.407 16.616 1.00 93.50 458 CYS A C 1
ATOM 3518 O O . CYS A 1 458 ? -11.668 14.368 15.492 1.00 93.50 458 CYS A O 1
ATOM 3520 N N . MET A 1 459 ? -10.886 13.278 17.281 1.00 94.56 459 MET A N 1
ATOM 3521 C CA . MET A 1 459 ? -11.220 11.951 16.742 1.00 94.56 459 MET A CA 1
ATOM 3522 C C . MET A 1 459 ? -12.740 11.732 16.641 1.00 94.56 459 MET A C 1
ATOM 3524 O O . MET A 1 459 ? -13.204 11.091 15.694 1.00 94.56 459 MET A O 1
ATOM 3528 N N . GLN A 1 460 ? -13.523 12.267 17.579 1.00 94.19 460 GLN A N 1
ATOM 3529 C CA . GLN A 1 460 ? -14.985 12.202 17.566 1.00 94.19 460 GLN A CA 1
ATOM 3530 C C . GLN A 1 460 ? -15.594 13.029 16.429 1.00 94.19 460 GLN A C 1
ATOM 3532 O O . GLN A 1 460 ? -16.395 12.491 15.669 1.00 94.19 460 GLN A O 1
ATOM 3537 N N . GLU A 1 461 ? -15.167 14.281 16.254 1.00 92.38 461 GLU A N 1
ATOM 3538 C CA . GLU A 1 461 ? -15.593 15.185 15.173 1.00 92.38 461 GLU A CA 1
ATOM 3539 C C . GLU A 1 461 ? -15.277 14.612 13.788 1.00 92.38 461 GLU A C 1
ATOM 3541 O O . GLU A 1 461 ? -16.055 14.753 12.847 1.00 92.38 461 GLU A O 1
ATOM 3546 N N . GLN A 1 462 ? -14.157 13.896 13.661 1.00 90.50 462 GLN A N 1
ATOM 3547 C CA . GLN A 1 462 ? -13.806 13.176 12.436 1.00 90.50 462 GLN A CA 1
ATOM 3548 C C . GLN A 1 462 ? -14.639 11.904 12.214 1.00 90.50 462 GLN A C 1
ATOM 3550 O O . GLN A 1 462 ? -14.447 11.232 11.202 1.00 90.50 462 GLN A O 1
ATOM 3555 N N . GLY A 1 463 ? -15.517 11.525 13.146 1.00 91.50 463 GLY A N 1
ATOM 3556 C CA . GLY A 1 463 ? -16.299 10.291 13.079 1.00 91.50 463 GLY A CA 1
ATOM 3557 C C . GLY A 1 463 ? -15.452 9.030 13.258 1.00 91.50 463 GLY A C 1
ATOM 3558 O O . GLY A 1 463 ? -15.785 7.987 12.704 1.00 91.50 463 GLY A O 1
ATOM 3559 N N . ARG A 1 464 ? -14.339 9.110 13.994 1.00 94.25 464 ARG A N 1
ATOM 3560 C CA . ARG A 1 464 ? -13.336 8.037 14.130 1.00 94.25 464 ARG A CA 1
ATOM 3561 C C . ARG A 1 464 ? -13.213 7.463 15.537 1.00 94.25 464 ARG A C 1
ATOM 3563 O O . ARG A 1 464 ? -12.478 6.500 15.708 1.00 94.25 464 ARG A O 1
ATOM 3570 N N . LEU A 1 465 ? -13.899 8.023 16.529 1.00 95.75 465 LEU A N 1
ATOM 3571 C CA . LEU A 1 465 ? -13.867 7.549 17.916 1.00 95.75 465 LEU A CA 1
ATOM 3572 C C . LEU A 1 465 ? -15.119 6.734 18.252 1.00 95.75 465 LEU A C 1
ATOM 3574 O O . LEU A 1 465 ? -16.225 7.156 17.914 1.00 95.75 465 LEU A O 1
ATOM 3578 N N . ALA A 1 466 ? -14.965 5.613 18.949 1.00 94.31 466 ALA A N 1
ATOM 3579 C CA . ALA A 1 466 ? -16.043 4.931 19.656 1.00 94.31 466 ALA A CA 1
ATOM 3580 C C . ALA A 1 466 ? -15.611 4.635 21.096 1.00 94.31 466 ALA A C 1
ATOM 3582 O O . ALA A 1 466 ? -14.492 4.182 21.336 1.00 94.31 466 ALA A O 1
ATOM 3583 N N . LEU A 1 467 ? -16.509 4.902 22.043 1.00 94.19 467 LEU A N 1
ATOM 3584 C CA . LEU A 1 467 ? -16.282 4.692 23.468 1.00 94.19 467 LEU A CA 1
ATOM 3585 C C . LEU A 1 467 ? -17.334 3.733 24.017 1.00 94.19 467 LEU A C 1
ATOM 3587 O O . LEU A 1 467 ? -18.534 3.989 23.887 1.00 94.19 467 LEU A O 1
ATOM 3591 N N . ARG A 1 468 ? -16.890 2.651 24.660 1.00 93.19 468 ARG A N 1
ATOM 3592 C CA . ARG A 1 468 ? -17.777 1.649 25.268 1.00 93.19 468 ARG A CA 1
ATOM 3593 C C . ARG A 1 468 ? -17.342 1.336 26.687 1.00 93.19 468 ARG A C 1
ATOM 3595 O O . ARG A 1 468 ? -16.261 0.804 26.915 1.00 93.19 468 ARG A O 1
ATOM 3602 N N . LYS A 1 469 ? -18.208 1.653 27.646 1.00 92.56 469 LYS A N 1
ATOM 3603 C CA . LYS A 1 469 ? -18.019 1.277 29.047 1.00 92.56 469 LYS A CA 1
ATOM 3604 C C . LYS A 1 469 ? -18.449 -0.173 29.256 1.00 92.56 469 LYS A C 1
ATOM 3606 O O . LYS A 1 469 ? -19.544 -0.549 28.847 1.00 92.56 469 LYS A O 1
ATOM 3611 N N . VAL A 1 470 ? -17.612 -0.955 29.931 1.00 90.62 470 VAL A N 1
ATOM 3612 C CA . VAL A 1 470 ? -17.903 -2.331 30.352 1.00 90.62 470 VAL A CA 1
ATOM 3613 C C . VAL A 1 470 ? -17.500 -2.457 31.819 1.00 90.62 470 VAL A C 1
ATOM 3615 O O . VAL A 1 470 ? -16.319 -2.437 32.157 1.00 90.62 470 VAL A O 1
ATOM 3618 N N . GLY A 1 471 ? -18.484 -2.496 32.720 1.00 87.50 471 GLY A N 1
ATOM 3619 C CA . GLY A 1 471 ? -18.224 -2.434 34.161 1.00 87.50 471 GLY A CA 1
ATOM 3620 C C . GLY A 1 471 ? -17.489 -1.146 34.563 1.00 87.50 471 GLY A C 1
ATOM 3621 O O . GLY A 1 471 ? -18.001 -0.044 34.358 1.00 87.50 471 GLY A O 1
ATOM 3622 N N . GLN A 1 472 ? -16.293 -1.286 35.142 1.00 86.88 472 GLN A N 1
ATOM 3623 C CA . GLN A 1 472 ? -15.408 -0.170 35.529 1.00 86.88 472 GLN A CA 1
ATOM 3624 C C . GLN A 1 472 ? -14.363 0.182 34.456 1.00 86.88 472 GLN A C 1
ATOM 3626 O O . GLN A 1 472 ? -13.573 1.116 34.631 1.00 86.88 472 GLN A O 1
ATOM 3631 N N . ARG A 1 473 ? -14.350 -0.556 33.342 1.00 91.75 473 ARG A N 1
ATOM 3632 C CA . ARG A 1 473 ? -13.436 -0.331 32.227 1.00 91.75 473 ARG A CA 1
ATOM 3633 C C . ARG A 1 473 ? -14.103 0.418 31.089 1.00 91.75 473 ARG A C 1
ATOM 3635 O O . ARG A 1 473 ? -15.327 0.450 30.947 1.00 91.75 473 ARG A O 1
ATOM 3642 N N . LEU A 1 474 ? -13.257 1.028 30.278 1.00 94.38 474 LEU A N 1
ATOM 3643 C CA . LEU A 1 474 ? -13.609 1.771 29.090 1.00 94.38 474 LEU A CA 1
ATOM 3644 C C . LEU A 1 474 ? -12.772 1.253 27.926 1.00 94.38 474 LEU A C 1
ATOM 3646 O O . LEU A 1 474 ? -11.543 1.277 27.978 1.00 94.38 474 LEU A O 1
ATOM 3650 N N . TRP A 1 475 ? -13.453 0.844 26.865 1.00 95.50 475 TRP A N 1
ATOM 3651 C CA . TRP A 1 475 ? -12.853 0.671 25.555 1.00 95.50 475 TRP A CA 1
ATOM 3652 C C . TRP A 1 475 ? -12.830 2.002 24.827 1.00 95.50 475 TRP A C 1
ATOM 3654 O O . TRP A 1 475 ? -13.877 2.608 24.581 1.00 95.50 475 TRP A O 1
ATOM 3664 N N . VAL A 1 476 ? -11.624 2.425 24.473 1.00 96.25 476 VAL A N 1
ATOM 3665 C CA . VAL A 1 476 ? -11.351 3.568 23.611 1.00 96.25 476 VAL A CA 1
ATOM 3666 C C . VAL A 1 476 ? -10.928 3.021 22.260 1.00 96.25 476 VAL A C 1
ATOM 3668 O O . VAL A 1 476 ? -9.831 2.480 22.114 1.00 96.25 476 VAL A O 1
ATOM 3671 N N . VAL A 1 477 ? -11.812 3.130 21.276 1.00 95.75 477 VAL A N 1
ATOM 3672 C CA . VAL A 1 477 ? -11.589 2.578 19.941 1.00 95.75 477 VAL A CA 1
ATOM 3673 C C . VAL A 1 477 ? -11.435 3.721 18.960 1.00 95.75 477 VAL A C 1
ATOM 3675 O O . VAL A 1 477 ? -12.344 4.535 18.785 1.00 95.75 477 VAL A O 1
ATOM 3678 N N . VAL A 1 478 ? -10.280 3.775 18.308 1.00 95.56 478 VAL A N 1
ATOM 3679 C CA . VAL A 1 478 ? -9.978 4.789 17.303 1.00 95.56 478 VAL A CA 1
ATOM 3680 C C . VAL A 1 478 ? -9.777 4.113 15.963 1.00 95.56 478 VAL A C 1
ATOM 3682 O O . VAL A 1 478 ? -8.902 3.268 15.795 1.00 95.56 478 VAL A O 1
ATOM 3685 N N . PHE A 1 479 ? -10.599 4.501 14.996 1.00 92.81 479 PHE A N 1
ATOM 3686 C CA . PHE A 1 479 ? -10.576 3.977 13.640 1.00 92.81 479 PHE A CA 1
ATOM 3687 C C . PHE A 1 479 ? -9.632 4.796 12.759 1.00 92.81 479 PHE A C 1
ATOM 3689 O O . PHE A 1 479 ? -9.505 6.019 12.898 1.00 92.81 479 PHE A O 1
ATOM 3696 N N . ALA A 1 480 ? -8.970 4.144 11.807 1.00 88.44 480 ALA A N 1
ATOM 3697 C CA . ALA A 1 480 ? -8.085 4.812 10.857 1.00 88.44 480 ALA A CA 1
ATOM 3698 C C . ALA A 1 480 ? -8.867 5.813 9.988 1.00 88.44 480 ALA A C 1
ATOM 3700 O O . ALA A 1 480 ? -8.365 6.890 9.670 1.00 88.44 480 ALA A O 1
ATOM 3701 N N . THR A 1 481 ? -10.130 5.503 9.670 1.00 86.25 481 THR A N 1
ATOM 3702 C CA . THR A 1 481 ? -11.053 6.387 8.943 1.00 86.25 481 THR A CA 1
ATOM 3703 C C . THR A 1 481 ? -12.484 6.264 9.475 1.00 86.25 481 THR A C 1
ATOM 3705 O O . THR A 1 481 ? -12.840 5.263 10.095 1.00 86.25 481 THR A O 1
ATOM 3708 N N . ALA A 1 482 ? -13.328 7.264 9.199 1.00 84.38 482 ALA A N 1
ATOM 3709 C CA . ALA A 1 482 ? -14.755 7.213 9.536 1.00 84.38 482 ALA A CA 1
ATOM 3710 C C . ALA A 1 482 ? -15.499 6.078 8.810 1.00 84.38 482 ALA A C 1
ATOM 3712 O O . ALA A 1 482 ? -16.457 5.523 9.341 1.00 84.38 482 ALA A O 1
ATOM 3713 N N . ILE A 1 483 ? -15.022 5.700 7.617 1.00 81.38 483 ILE A N 1
ATOM 3714 C CA . ILE A 1 483 ? -15.574 4.595 6.825 1.00 81.38 483 ILE A CA 1
ATOM 3715 C C . ILE A 1 483 ? -15.410 3.280 7.589 1.00 81.38 483 ILE A C 1
ATOM 3717 O O . ILE A 1 483 ? -16.361 2.512 7.688 1.00 81.38 483 ILE A O 1
ATOM 3721 N N . TRP A 1 484 ? -14.239 3.044 8.193 1.00 87.00 484 TRP A N 1
ATOM 3722 C CA . TRP A 1 484 ? -14.018 1.844 9.002 1.00 87.00 484 TRP A CA 1
ATOM 3723 C C . TRP A 1 484 ? -14.913 1.797 10.235 1.00 87.00 484 TRP A C 1
ATOM 3725 O O . TRP A 1 484 ? -15.476 0.742 10.519 1.00 87.00 484 TRP A O 1
ATOM 3735 N N . LYS A 1 485 ? -15.119 2.934 10.916 1.00 89.19 485 LYS A N 1
ATOM 3736 C CA . LYS A 1 485 ? -16.098 3.016 12.009 1.00 89.19 485 LYS A CA 1
ATOM 3737 C C . LYS A 1 485 ? -17.485 2.608 11.506 1.00 89.19 485 LYS A C 1
ATOM 3739 O O . LYS A 1 485 ? -18.106 1.731 12.086 1.00 89.19 485 LYS A O 1
ATOM 3744 N N . GLN A 1 486 ? -17.958 3.189 10.406 1.00 84.00 486 GLN A N 1
ATOM 3745 C CA . GLN A 1 486 ? -19.278 2.865 9.851 1.00 84.00 486 GLN A CA 1
ATOM 3746 C C . GLN A 1 486 ? -19.407 1.398 9.414 1.00 84.00 486 GLN A C 1
ATOM 3748 O O . GLN A 1 486 ? -20.460 0.800 9.598 1.00 84.00 486 GLN A O 1
ATOM 3753 N N . ALA A 1 487 ? -18.349 0.814 8.851 1.00 82.50 487 ALA A N 1
ATOM 3754 C CA . ALA A 1 487 ? -18.367 -0.551 8.331 1.00 82.50 487 ALA A CA 1
ATOM 3755 C C . ALA A 1 487 ? -18.289 -1.634 9.421 1.00 82.50 487 ALA A C 1
ATOM 3757 O O . ALA A 1 487 ? -18.801 -2.743 9.224 1.00 82.50 487 ALA A O 1
ATOM 3758 N N . LEU A 1 488 ? -17.614 -1.335 10.536 1.00 87.25 488 LEU A N 1
ATOM 3759 C CA . LEU A 1 488 ? -17.318 -2.304 11.592 1.00 87.25 488 LEU A CA 1
ATOM 3760 C C . LEU A 1 488 ? -18.184 -2.138 12.835 1.00 87.25 488 LEU A C 1
ATOM 3762 O O . LEU A 1 488 ? -18.344 -3.106 13.572 1.00 87.25 488 LEU A O 1
ATOM 3766 N N . MET A 1 489 ? -18.744 -0.958 13.088 1.00 87.81 489 MET A N 1
ATOM 3767 C CA . MET A 1 489 ? -19.618 -0.770 14.241 1.00 87.81 489 MET A CA 1
ATOM 3768 C C . MET A 1 489 ? -20.904 -1.584 14.074 1.00 87.81 489 MET A C 1
ATOM 3770 O O . MET A 1 489 ? -21.591 -1.494 13.056 1.00 87.81 489 MET A O 1
ATOM 3774 N N . ARG A 1 490 ? -21.251 -2.363 15.098 1.00 82.94 490 ARG A N 1
ATOM 3775 C CA . ARG A 1 490 ? -22.592 -2.942 15.232 1.00 82.94 490 ARG A CA 1
ATOM 3776 C C . ARG A 1 490 ? -23.577 -1.821 15.580 1.00 82.94 490 ARG A C 1
ATOM 3778 O O . ARG A 1 490 ? -23.178 -0.801 16.143 1.00 82.94 490 ARG A O 1
ATOM 3785 N N . HIS A 1 491 ? -24.861 -1.998 15.255 1.00 64.81 491 HIS A N 1
ATOM 3786 C CA . HIS A 1 491 ? -25.917 -1.138 15.799 1.00 64.81 491 HIS A CA 1
ATOM 3787 C C . HIS A 1 491 ? -25.885 -1.279 17.326 1.00 64.81 491 HIS A C 1
ATOM 3789 O O . HIS A 1 491 ? -26.358 -2.276 17.861 1.00 64.81 491 HIS A O 1
ATOM 3795 N N . ALA A 1 492 ? -25.236 -0.338 18.009 1.00 55.75 492 ALA A N 1
ATOM 3796 C CA . ALA A 1 492 ? -24.917 -0.465 19.422 1.00 55.75 492 ALA A CA 1
ATOM 3797 C C . ALA A 1 492 ? -25.580 0.652 20.228 1.00 55.75 492 ALA A C 1
ATOM 3799 O O . ALA A 1 492 ? -25.249 1.830 20.087 1.00 55.75 492 ALA A O 1
ATOM 3800 N N . GLU A 1 493 ? -26.492 0.252 21.111 1.00 56.72 493 GLU A N 1
ATOM 3801 C CA . GLU A 1 493 ? -26.952 1.060 22.237 1.00 56.72 493 GLU A CA 1
ATOM 3802 C C . GLU A 1 493 ? -25.819 1.210 23.271 1.00 56.72 493 GLU A C 1
ATOM 3804 O O . GLU A 1 493 ? -25.022 0.291 23.482 1.00 56.72 493 GLU A O 1
ATOM 3809 N N . GLY A 1 494 ? -25.739 2.360 23.949 1.00 61.38 494 GLY A N 1
ATOM 3810 C CA . GLY A 1 494 ? -24.784 2.578 25.047 1.00 61.38 494 GLY A CA 1
ATOM 3811 C C . GLY A 1 494 ? -23.353 2.924 24.616 1.00 61.38 494 GLY A C 1
ATOM 3812 O O . GLY A 1 494 ? -22.398 2.532 25.294 1.00 61.38 494 GLY A O 1
ATOM 3813 N N . LEU A 1 495 ? -23.195 3.620 23.487 1.00 74.38 495 LEU A N 1
ATOM 3814 C CA . LEU A 1 495 ? -21.965 4.344 23.157 1.00 74.38 495 LEU A CA 1
ATOM 3815 C C . LEU A 1 495 ? -21.964 5.704 23.851 1.00 74.38 495 LEU A C 1
ATOM 3817 O O . LEU A 1 495 ? -23.003 6.352 23.959 1.00 74.38 495 LEU A O 1
ATOM 3821 N N . PHE A 1 496 ? -20.789 6.129 24.305 1.00 77.25 496 PHE A N 1
ATOM 3822 C CA . PHE A 1 496 ? -20.610 7.426 24.951 1.00 77.25 496 PHE A CA 1
ATOM 3823 C C . PHE A 1 496 ? -19.987 8.422 23.977 1.00 77.25 496 PHE A C 1
ATOM 3825 O O . PHE A 1 496 ? -19.107 8.064 23.191 1.00 77.25 496 PHE A O 1
ATOM 3832 N N . GLU A 1 497 ? -20.419 9.675 24.070 1.00 75.75 497 GLU A N 1
ATOM 3833 C CA . GLU A 1 497 ? -19.778 10.802 23.401 1.00 75.75 497 GLU A CA 1
ATOM 3834 C C . GLU A 1 497 ? -18.982 11.619 24.419 1.00 75.75 497 GLU A C 1
ATOM 3836 O O . GLU A 1 497 ? -19.381 11.779 25.575 1.00 75.75 497 GLU A O 1
ATOM 3841 N N . VAL A 1 498 ? -17.834 12.130 23.989 1.00 71.88 498 VAL A N 1
ATOM 3842 C CA . VAL A 1 498 ? -17.069 13.132 24.728 1.00 71.88 498 VAL A CA 1
ATOM 3843 C C . VAL A 1 498 ? -17.794 14.463 24.560 1.00 71.88 498 VAL A C 1
ATOM 3845 O O . VAL A 1 498 ? -17.720 15.063 23.486 1.00 71.88 498 VAL A O 1
ATOM 3848 N N . VAL A 1 499 ? -18.524 14.881 25.595 1.00 63.53 499 VAL A N 1
ATOM 3849 C CA . VAL A 1 499 ? -19.253 16.163 25.648 1.00 63.53 499 VAL A CA 1
ATOM 3850 C C . VAL A 1 499 ? -18.307 17.314 25.964 1.00 63.53 499 VAL A C 1
ATOM 3852 O O . VAL A 1 499 ? -17.329 17.116 26.723 1.00 63.53 499 VAL A O 1
#

InterPro domains:
  IPR001965 Zinc finger, PHD-type [SM00249] (145-191)
  IPR011011 Zinc finger, FYVE/PHD-type [SSF57903] (143-194)
  IPR013083 Zinc finger, RING/FYVE/PHD-type [G3DSA:3.30.40.10] (138-214)
  IPR019787 Zinc finger, PHD-finger [PF00628] (146-190)
  IPR019787 Zinc finger, PHD-finger [PS50016] (143-193)

Secondary structure (DSSP, 8-state):
--GGGGG-SPP--S-HHHHHHHHHHHHHHHHHHHHHHHHHHHHHHHHHHHHHHHHHTT----------TT-EEEEE---SS-TT--PEEEEEEEEEEE-TTSEEEEE-TTS-EEEEEGGGEEE--S--------GGG-PPPTT--BTTT-----GGGEEEPTTT--EEEGGGSSSPPSSPPSS----HHHHHTT--HHHHHT------------HHHHTTTTEEEEPP--SSSS-PPPPEEEEEEEEEETTEEEEEEEETTS-EEEEEHHHHHHHBHHHHHHHHHHHHHHHHHTTSTTS---SSHHHHHHHHHHHS-S---HHHHHHHHHHHHTT-S---PPPHHHHHHHHHHB-GGG-SEEEESS---SHHHHHHHHTT-EEEEPTTTTSGGGGSHHHHHHTT--TTTEEEEEE--HHHHHHHHHHHTTT-SSEEEEEEETHHHHT--HHHHHHHHHHHHTT-EEEEEETTEEEEEEESSHHHHHHHB---S--B---

Radius of gyration: 34.43 Å; chains: 1; bounding box: 87×67×88 Å

pLDDT: mean 76.75, std 14.85, range [31.83, 96.25]

Foldseek 3Di:
DDPCVVLPDDQPPVDPVSNVVSVVVVVVVCVVCVVVVVVVVVVVVVVVVVVVVCVVVVNDDPPPDDDDQFFKKWFWDCPPPCNPDTDTDPFIWGFHDQDPVQWTWTAGLLRDTDIDGVVRIDTDPDPDPDSHRHVVPDQDDCCQAAPQPRHSPPSVQWDAALQPRHIHGQVSDVVRHPDDDPDHDHDPVCVVVVNDSVNSVPDDPDDDDDDDPDVVVVVLAQFKFWDDDPDDDDDDDTKIWGWHWPQDDDPFTWTWTQIPVRDIDIDTPVRRQCGGPQNVLLVVQVVVCVVCVVVLVQQDDLQDLVSQQSNLCVLQNDDDDSVLSVVSSVCQVVLNQAFDADALLRLVLVLQFWLLLPQAEEEELADHPCNSVVSSVVSNHHYDYDDPSSGLCSLRLVNCVVVVQGLAGYEYEGEGELSSCSNRQSSNLVRHNFKYKYKYFPCSQVVPDPRSLVSLVVQVVQLFWWWADRPRIIITMGTNHNVSSVVTTDPDDHIDDRD

Sequence (499 aa):
PAIKERFNSDLNLEDADAAARSIVQRAVVLRKHMAIAGGNLLIAQHRDSLRYARLRGGAMLPRVRRFEIGDYVYYRNTSARTALDPEAKPEILRVVEVRPTGVLVLEGRCGSRLNAHVSHCAPCHLPIEDHIVDPRLARPSPSLACEVCKFPDAEEWMLLCDGCGTGWHTYCLKPPLTHIPEGTWVCPQCTSSGVSKEQVQGRQPKGESSLTVPRHLKELEGAMVMRPGIGRGRRKTRQMGVANYVGRQGRSHRFQVIYDDGEVEMLGLMELRSRLASGLEERAVERRVSAVSRKARVCWELENVETIHCTLEHGMPGGQSREKAVVLHTAIQRAEWGEYEPTPSEVRGLVEIILLEKVSKVLLPFAWGGDGMHVLLDAGCSVRQMSGGSSVESMAPGRLLEEGVSPCSEAVVLGAPAEVLDLCLPSVIKQVGIMVAGCTSLGYVTGADEARVRWLRCMQEQGRLALRKVGQRLWVVVFATAIWKQALMRHAEGLFEVV

Organism: NCBI:txid51714